Protein AF-0000000073568604 (afdb_homodimer)

Secondary structure (DSSP, 8-state):
--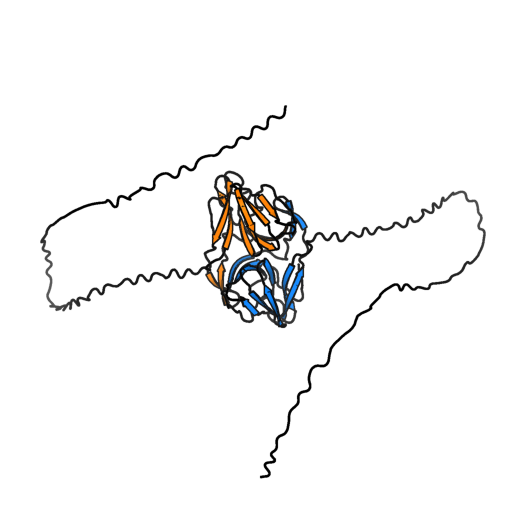---------------------------------------------------------------------------S-S--EEEEEEE-TTS-EEEEEEE----EEEEETTEEEEEE--SSS-EEEEEEEEEPTT-EEEEE-BSSSEEEEEEES-EEEEETTS-EEEE-TT-EEEE--BTT-SSSS---EEEEE-TTS-EEEEEEEE-PPP-BS--S--/-----------------------------------------------------------------------------S-S--EEEEEEE-TTS-EEEEEEE----EEEEETTEEEEEE--SSS-EEEEEEEEEPTT-EEEEE-BSSSEEEEEEES-EEEEETTS-EEEE-TT-EEEE--BTT-SSSS---EEEEE-TTS-EEEEEEEE-PPP-BS--S--

Foldseek 3Di:
DCPDDDDDDDDDDDDDDDDPDDDPDDDDDDDDDDDDDDDPDDDYDDDDDDDDDPPPPPPPVVPVPPPPPPPPPCPVQDDPADWAKEWAAAQQQFIDIDIAGDHDWDFDDDPHDTDTDDDDDAFFWDDKDKDKAAPPDKDPWDFDAAFKKKAWAQAKKKKATPVGDIDMDHHGHIYTYGQHQPENHPDRHIIIMHGDDRGMIIMIMIHTDHHGYHPCPHVD/DDDDPPCPCPDDDCPDDPDCPPCPDDDDDDDDDYYDDDDDDDDDDDDDPPCVCCCVVPPPPVPVPPPPPPPPPCPPQDDPADWAKEWAAAQQQFIDIDIAGDHDWHFDDDPHDTDTDDDDDAFFWDDKDKDKAAPPDKDPWDFDAAFKKKAWAQAKKKKATPVGDIDMDHHGHIYTYGQHQPENHPHRHIIIMHGDDRGMIIMIMIHTDHHGYHPCPRVD

Solvent-accessible surface area (backbone atoms only — not comparable to full-atom values): 26165 Å² total; per-residue (Å²): 131,86,79,83,75,91,81,86,91,80,90,85,83,83,83,88,90,79,90,80,86,88,84,84,74,89,82,80,90,73,89,77,88,81,83,84,81,88,78,87,75,79,87,84,86,78,82,74,92,88,69,95,69,81,75,80,74,72,74,61,72,74,59,71,69,68,69,63,66,63,62,70,66,76,69,64,66,43,69,92,78,42,71,34,35,33,43,43,22,35,54,75,14,46,19,43,75,45,88,33,61,50,54,78,37,40,76,37,75,55,78,78,39,75,24,37,40,30,66,81,78,71,54,51,44,63,41,54,36,44,35,38,38,47,49,62,40,67,32,66,78,39,38,46,83,51,29,29,42,39,33,30,31,38,52,24,32,36,44,32,28,71,74,66,48,71,51,75,47,42,43,22,40,39,35,41,36,29,35,14,73,83,32,80,31,76,34,70,18,37,30,31,36,32,31,43,66,89,38,46,18,32,35,42,34,43,30,31,68,32,79,48,63,51,70,61,81,68,86,67,140,88,86,84,84,82,84,83,82,82,86,85,86,83,76,84,86,76,75,78,74,75,75,82,65,82,83,84,85,89,86,92,86,85,86,83,86,81,78,82,74,86,78,90,75,79,90,76,81,78,68,76,67,74,65,70,71,68,74,63,72,75,62,75,72,69,72,70,68,66,62,69,70,75,71,66,67,43,70,92,78,42,71,34,37,34,42,45,20,35,54,75,15,48,20,43,76,42,86,32,61,50,53,78,38,40,74,37,76,53,77,80,37,75,25,38,38,32,66,82,79,70,54,51,46,64,42,53,36,44,36,38,39,46,48,63,38,67,33,67,79,38,39,45,84,53,28,30,42,39,32,31,32,38,53,24,32,36,42,32,28,70,73,67,48,72,52,75,47,42,43,23,39,38,35,39,36,30,34,13,73,82,33,81,31,76,34,70,18,36,31,30,36,30,32,43,66,89,37,46,18,33,36,41,34,44,31,31,67,32,78,48,63,51,70,60,82,68,83,68

pLDDT: mean 72.6, std 34.79, range [15.23, 99.0]

Radius of gyration: 40.33 Å; Cα contacts (8 Å, |Δi|>4): 890; chains: 2; bounding box: 164×102×98 Å

Sequence (440 aa):
MVSIHILTSTRIWHPSSLPKHIYTFSTRTASHSWGGQCRVQEPRSGEGIARVTIRRRIFCPLVPVFNATTSMADSSEDPKSFKYMQLWASQDGETHIKECKMKGFDLQKYSSELQFVKTDFGGQPQKIIFTELSAGLRQPLHPCPEVQFVITLSGSWYIETTDGSRYEFQPGEVLFQDNTKNSPADKTPQHFSGAVGDLPCQQFIIQFDRSPEVDNPEPFMVSIHILTSTRIWHPSSLPKHIYTFSTRTASHSWGGQCRVQEPRSGEGIARVTIRRRIFCPLVPVFNATTSMADSSEDPKSFKYMQLWASQDGETHIKECKMKGFDLQKYSSELQFVKTDFGGQPQKIIFTELSAGLRQPLHPCPEVQFVITLSGSWYIETTDGSRYEFQPGEVLFQDNTKNSPADKTPQHFSGAVGDLPCQQFIIQFDRSPEVDNPEPF

Structure (mmCIF, N/CA/C/O backbone):
data_AF-0000000073568604-model_v1
#
loop_
_entity.id
_entity.type
_entity.pdbx_description
1 polymer 'Cupin 2 conserved barrel domain-containing protein'
#
loop_
_atom_site.group_PDB
_atom_site.id
_atom_site.type_symbol
_atom_site.label_atom_id
_atom_site.label_alt_id
_atom_site.label_comp_id
_atom_site.label_asym_id
_atom_site.label_entity_id
_atom_site.label_seq_id
_atom_site.pdbx_PDB_ins_code
_atom_site.Cartn_x
_atom_site.Cartn_y
_atom_site.Cartn_z
_atom_site.occupancy
_atom_site.B_iso_or_equiv
_atom_site.auth_seq_id
_atom_site.auth_comp_id
_atom_site.auth_asym_id
_atom_site.auth_atom_id
_atom_site.pdbx_PDB_model_num
ATOM 1 N N . MET A 1 1 ? 21.172 -42.812 -64.875 1 25.41 1 MET A N 1
ATOM 2 C CA . MET A 1 1 ? 21.844 -41.531 -65.188 1 25.41 1 MET A CA 1
ATOM 3 C C . MET A 1 1 ? 20.828 -40.5 -65.625 1 25.41 1 MET A C 1
ATOM 5 O O . MET A 1 1 ? 21.188 -39.406 -66.062 1 25.41 1 MET A O 1
ATOM 9 N N . VAL A 1 2 ? 19.453 -40.781 -65.625 1 28.67 2 VAL A N 1
ATOM 10 C CA . VAL A 1 2 ? 18.688 -39.938 -66.562 1 28.67 2 VAL A CA 1
ATOM 11 C C . VAL A 1 2 ? 18.312 -38.625 -65.875 1 28.67 2 VAL A C 1
ATOM 13 O O . VAL A 1 2 ? 17.562 -38.625 -64.875 1 28.67 2 VAL A O 1
ATOM 16 N N . SER A 1 3 ? 19.156 -37.5 -65.938 1 26.91 3 SER A N 1
ATOM 17 C CA . SER A 1 3 ? 19.094 -36.219 -65.188 1 26.91 3 SER A CA 1
ATOM 18 C C . SER A 1 3 ? 18.031 -35.312 -65.75 1 26.91 3 SER A C 1
ATOM 20 O O . SER A 1 3 ? 18.234 -34.656 -66.75 1 26.91 3 SER A O 1
ATOM 22 N N . ILE A 1 4 ? 16.672 -35.688 -65.5 1 27.38 4 ILE A N 1
ATOM 23 C CA . ILE A 1 4 ? 15.641 -34.969 -66.25 1 27.38 4 ILE A CA 1
ATOM 24 C C . ILE A 1 4 ? 15.531 -33.531 -65.75 1 27.38 4 ILE A C 1
ATOM 26 O O . ILE A 1 4 ? 15.305 -33.344 -64.5 1 27.38 4 ILE A O 1
ATOM 30 N N . HIS A 1 5 ? 15.734 -32.594 -66.5 1 23.8 5 HIS A N 1
ATOM 31 C CA . HIS A 1 5 ? 15.992 -31.156 -66.375 1 23.8 5 HIS A CA 1
ATOM 32 C C . HIS A 1 5 ? 14.734 -30.406 -65.938 1 23.8 5 HIS A C 1
ATOM 34 O O . HIS A 1 5 ? 14.766 -29.625 -65 1 23.8 5 HIS A O 1
ATOM 40 N N . ILE A 1 6 ? 13.711 -30.031 -66.75 1 24.11 6 ILE A N 1
ATOM 41 C CA . ILE A 1 6 ? 13.688 -28.594 -67.062 1 24.11 6 ILE A CA 1
ATOM 42 C C . ILE A 1 6 ? 12.75 -27.891 -66.062 1 24.11 6 ILE A C 1
ATOM 44 O O . ILE A 1 6 ? 11.828 -28.5 -65.5 1 24.11 6 ILE A O 1
ATOM 48 N N . LEU A 1 7 ? 12.117 -26.578 -66.312 1 22.58 7 LEU A N 1
ATOM 49 C CA . LEU A 1 7 ? 12.227 -25.172 -66 1 22.58 7 LEU A CA 1
ATOM 50 C C . LEU A 1 7 ? 10.914 -24.625 -65.438 1 22.58 7 LEU A C 1
ATOM 52 O O . LEU A 1 7 ? 10.906 -23.922 -64.438 1 22.58 7 LEU A O 1
ATOM 56 N N . THR A 1 8 ? 9.609 -24.703 -66.062 1 20.73 8 THR A N 1
ATOM 57 C CA . THR A 1 8 ? 9.125 -23.391 -66.438 1 20.73 8 THR A CA 1
ATOM 58 C C . THR A 1 8 ? 8.406 -22.703 -65.312 1 20.73 8 THR A C 1
ATOM 60 O O . THR A 1 8 ? 7.992 -23.344 -64.312 1 20.73 8 THR A O 1
ATOM 63 N N . SER A 1 9 ? 7.359 -21.812 -65.562 1 21.45 9 SER A N 1
ATOM 64 C CA . SER A 1 9 ? 7.145 -20.375 -65.5 1 21.45 9 SER A CA 1
ATOM 65 C C . SER A 1 9 ? 6.203 -20.047 -64.312 1 21.45 9 SER A C 1
ATOM 67 O O . SER A 1 9 ? 5.484 -20.922 -63.844 1 21.45 9 SER A O 1
ATOM 69 N N . THR A 1 10 ? 5.574 -18.828 -64.25 1 22.69 10 THR A N 1
ATOM 70 C CA . THR A 1 10 ? 5.52 -17.547 -63.562 1 22.69 10 THR A CA 1
ATOM 71 C C . THR A 1 10 ? 4.184 -17.375 -62.844 1 22.69 10 THR A C 1
ATOM 73 O O . THR A 1 10 ? 4.148 -17.031 -61.688 1 22.69 10 THR A O 1
ATOM 76 N N . ARG A 1 11 ? 2.863 -16.953 -63.406 1 20.8 11 ARG A N 1
ATOM 77 C CA . ARG A 1 11 ? 2.377 -15.625 -63.031 1 20.8 11 ARG A CA 1
ATOM 78 C C . ARG A 1 11 ? 1.334 -15.719 -61.906 1 20.8 11 ARG A C 1
ATOM 80 O O . ARG A 1 11 ? 0.351 -16.453 -62.031 1 20.8 11 ARG A O 1
ATOM 87 N N . ILE A 1 12 ? 1.448 -15.18 -60.625 1 23.17 12 ILE A N 1
ATOM 88 C CA . ILE A 1 12 ? 0.818 -15.195 -59.281 1 23.17 12 ILE A CA 1
ATOM 89 C C . ILE A 1 12 ? -0.355 -14.219 -59.281 1 23.17 12 ILE A C 1
ATOM 91 O O . ILE A 1 12 ? -0.167 -13.008 -59.438 1 23.17 12 ILE A O 1
ATOM 95 N N . TRP A 1 13 ? -1.62 -14.656 -59.844 1 20.81 13 TRP A N 1
ATOM 96 C CA . TRP A 1 13 ? -2.764 -13.766 -60 1 20.81 13 TRP A CA 1
ATOM 97 C C . TRP A 1 13 ? -3.236 -13.258 -58.625 1 20.81 13 TRP A C 1
ATOM 99 O O . TRP A 1 13 ? -3.293 -14.016 -57.656 1 20.81 13 TRP A O 1
ATOM 109 N N . HIS A 1 14 ? -3.66 -11.977 -58.5 1 20.48 14 HIS A N 1
ATOM 110 C CA . HIS A 1 14 ? -3.822 -10.938 -57.5 1 20.48 14 HIS A CA 1
ATOM 111 C C . HIS A 1 14 ? -5.156 -11.07 -56.781 1 20.48 14 HIS A C 1
ATOM 113 O O . HIS A 1 14 ? -6.059 -11.766 -57.25 1 20.48 14 HIS A O 1
ATOM 119 N N . PRO A 1 15 ? -6.18 -9.945 -56.562 1 20.11 15 PRO A N 1
ATOM 120 C CA . PRO A 1 15 ? -6.574 -9.195 -55.344 1 20.11 15 PRO A CA 1
ATOM 121 C C . PRO A 1 15 ? -8.039 -9.414 -55 1 20.11 15 PRO A C 1
ATOM 123 O O . PRO A 1 15 ? -8.492 -8.938 -53.938 1 20.11 15 PRO A O 1
ATOM 126 N N . SER A 1 16 ? -9.023 -10.219 -55.719 1 22.28 16 SER A N 1
ATOM 127 C CA . SER A 1 16 ? -10.336 -9.578 -55.812 1 22.28 16 SER A CA 1
ATOM 128 C C . SER A 1 16 ? -10.969 -9.445 -54.438 1 22.28 16 SER A C 1
ATOM 130 O O . SER A 1 16 ? -10.695 -10.242 -53.531 1 22.28 16 SER A O 1
ATOM 132 N N . SER A 1 17 ? -12.078 -8.43 -54.219 1 20.09 17 SER A N 1
ATOM 133 C CA . SER A 1 17 ? -12.727 -7.469 -53.344 1 20.09 17 SER A CA 1
ATOM 134 C C . SER A 1 17 ? -13.781 -8.141 -52.469 1 20.09 17 SER A C 1
ATOM 136 O O . SER A 1 17 ? -14.477 -9.055 -52.938 1 20.09 17 SER A O 1
ATOM 138 N N . LEU A 1 18 ? -14.141 -7.77 -51.062 1 21.64 18 LEU A N 1
ATOM 139 C CA . LEU A 1 18 ? -14.422 -8.172 -49.688 1 21.64 18 LEU A CA 1
ATOM 140 C C . LEU A 1 18 ? -15.898 -7.973 -49.375 1 21.64 18 LEU A C 1
ATOM 142 O O . LEU A 1 18 ? -16.453 -8.672 -48.5 1 21.64 18 LEU A O 1
ATOM 146 N N . PRO A 1 19 ? -16.984 -7.219 -50.062 1 22.8 19 PRO A N 1
ATOM 147 C CA . PRO A 1 19 ? -17.641 -6.457 -49 1 22.8 19 PRO A CA 1
ATOM 148 C C . PRO A 1 19 ? -18.719 -7.262 -48.281 1 22.8 19 PRO A C 1
ATOM 150 O O . PRO A 1 19 ? -19.484 -7.977 -48.906 1 22.8 19 PRO A O 1
ATOM 153 N N . LYS A 1 20 ? -18.781 -7.52 -46.844 1 22.67 20 LYS A N 1
ATOM 154 C CA . LYS A 1 20 ? -19.438 -8.297 -45.812 1 22.67 20 LYS A CA 1
ATOM 155 C C . LYS A 1 20 ? -20.719 -7.617 -45.344 1 22.67 20 LYS A C 1
ATOM 157 O O . LYS A 1 20 ? -20.672 -6.609 -44.625 1 22.67 20 LYS A O 1
ATOM 162 N N . HIS A 1 21 ? -21.781 -7.32 -46.25 1 20.75 21 HIS A N 1
ATOM 163 C CA . HIS A 1 21 ? -22.797 -6.461 -45.688 1 20.75 21 HIS A CA 1
ATOM 164 C C . HIS A 1 21 ? -23.5 -7.141 -44.5 1 20.75 21 HIS A C 1
ATOM 166 O O . HIS A 1 21 ? -23.484 -8.367 -44.406 1 20.75 21 HIS A O 1
ATOM 172 N N . ILE A 1 22 ? -24.719 -6.461 -43.844 1 21.2 22 ILE A N 1
ATOM 173 C CA . ILE A 1 22 ? -25.141 -5.875 -42.562 1 21.2 22 ILE A CA 1
ATOM 174 C C . ILE A 1 22 ? -26.266 -6.707 -41.969 1 21.2 22 ILE A C 1
ATOM 176 O O . ILE A 1 22 ? -27.109 -7.234 -42.688 1 21.2 22 ILE A O 1
ATOM 180 N N . TYR A 1 23 ? -26.469 -6.75 -40.5 1 19.53 23 TYR A N 1
ATOM 181 C CA . TYR A 1 23 ? -26.859 -7.504 -39.312 1 19.53 23 TYR A CA 1
ATOM 182 C C . TYR A 1 23 ? -28.328 -7.234 -38.969 1 19.53 23 TYR A C 1
ATOM 184 O O . TYR A 1 23 ? -28.656 -6.164 -38.469 1 19.53 23 TYR A O 1
ATOM 192 N N . THR A 1 24 ? -29.453 -7.23 -39.938 1 22.56 24 THR A N 1
ATOM 193 C CA . THR A 1 24 ? -30.609 -6.566 -39.344 1 22.56 24 THR A CA 1
ATOM 194 C C . THR A 1 24 ? -31.312 -7.477 -38.344 1 22.56 24 THR A C 1
ATOM 196 O O . THR A 1 24 ? -31.828 -8.539 -38.719 1 22.56 24 THR A O 1
ATOM 199 N N . PHE A 1 25 ? -31.156 -7.426 -36.906 1 19.67 25 PHE A N 1
ATOM 200 C CA . PHE A 1 25 ? -31.5 -8.398 -35.875 1 19.67 25 PHE A CA 1
ATOM 201 C C . PHE A 1 25 ? -32.906 -8.156 -35.375 1 19.67 25 PHE A C 1
ATOM 203 O O . PHE A 1 25 ? -33.406 -8.906 -34.531 1 19.67 25 PHE A O 1
ATOM 210 N N . SER A 1 26 ? -33.938 -7.363 -36.031 1 18.73 26 SER A N 1
ATOM 211 C CA . SER A 1 26 ? -34.781 -6.887 -34.906 1 18.73 26 SER A CA 1
ATOM 212 C C . SER A 1 26 ? -35.562 -8.023 -34.281 1 18.73 26 SER A C 1
ATOM 214 O O . SER A 1 26 ? -35.812 -9.047 -34.906 1 18.73 26 SER A O 1
ATOM 216 N N . THR A 1 27 ? -36.219 -7.727 -32.969 1 18.61 27 THR A N 1
ATOM 217 C CA . THR A 1 27 ? -36.406 -8.25 -31.609 1 18.61 27 THR A CA 1
ATOM 218 C C . THR A 1 27 ? -37.75 -8.984 -31.5 1 18.61 27 THR A C 1
ATOM 220 O O . THR A 1 27 ? -37.781 -10.133 -31.047 1 18.61 27 THR A O 1
ATOM 223 N N . ARG A 1 28 ? -38.906 -8.188 -31.203 1 17.27 28 ARG A N 1
ATOM 224 C CA . ARG A 1 28 ? -39.469 -8.375 -29.859 1 17.27 28 ARG A CA 1
ATOM 225 C C . ARG A 1 28 ? -40.5 -9.477 -29.859 1 17.27 28 ARG A C 1
ATOM 227 O O . ARG A 1 28 ? -40.469 -10.391 -29.031 1 17.27 28 ARG A O 1
ATOM 234 N N . THR A 1 29 ? -41.844 -9.086 -29.703 1 19.67 29 THR A N 1
ATOM 235 C CA . THR A 1 29 ? -42.656 -9.273 -28.5 1 19.67 29 THR A CA 1
ATOM 236 C C . THR A 1 29 ? -43.562 -10.492 -28.641 1 19.67 29 THR A C 1
ATOM 238 O O . THR A 1 29 ? -44.375 -10.562 -29.578 1 19.67 29 THR A O 1
ATOM 241 N N . ALA A 1 30 ? -43.312 -11.484 -27.828 1 17.06 30 ALA A N 1
ATOM 242 C CA . ALA A 1 30 ? -43.688 -12.898 -27.875 1 17.06 30 ALA A CA 1
ATOM 243 C C . ALA A 1 30 ? -45.125 -13.102 -27.375 1 17.06 30 ALA A C 1
ATOM 245 O O . ALA A 1 30 ? -45.844 -13.969 -27.859 1 17.06 30 ALA A O 1
ATOM 246 N N . SER A 1 31 ? -45.656 -12.242 -26.328 1 17.86 31 SER A N 1
ATOM 247 C CA . SER A 1 31 ? -46.062 -13.227 -25.344 1 17.86 31 SER A CA 1
ATOM 248 C C . SER A 1 31 ? -47.406 -13.844 -25.719 1 17.86 31 SER A C 1
ATOM 250 O O . SER A 1 31 ? -48.25 -13.188 -26.344 1 17.86 31 SER A O 1
ATOM 252 N N . HIS A 1 32 ? -47.5 -15.023 -25.266 1 16.42 32 HIS A N 1
ATOM 253 C CA . HIS A 1 32 ? -48.156 -16.297 -25.562 1 16.42 32 HIS A CA 1
ATOM 254 C C . HIS A 1 32 ? -49.594 -16.312 -25.062 1 16.42 32 HIS A C 1
ATOM 256 O O . HIS A 1 32 ? -50.5 -16.641 -25.812 1 16.42 32 HIS A O 1
ATOM 262 N N . SER A 1 33 ? -49.781 -16.547 -23.672 1 15.76 33 SER A N 1
ATOM 263 C CA . SER A 1 33 ? -50.375 -17.859 -23.469 1 15.76 33 SER A CA 1
ATOM 264 C C . SER A 1 33 ? -51.906 -17.781 -23.375 1 15.76 33 SER A C 1
ATOM 266 O O . SER A 1 33 ? -52.469 -16.703 -23.094 1 15.76 33 SER A O 1
ATOM 268 N N . TRP A 1 34 ? -52.531 -18.844 -23.047 1 16.12 34 TRP A N 1
ATOM 269 C CA . TRP A 1 34 ? -53.5 -19.797 -23.578 1 16.12 34 TRP A CA 1
ATOM 270 C C . TRP A 1 34 ? -54.812 -19.734 -22.797 1 16.12 34 TRP A C 1
ATOM 272 O O . TRP A 1 34 ? -55.875 -19.781 -23.375 1 16.12 34 TRP A O 1
ATOM 282 N N . GLY A 1 35 ? -54.594 -19.641 -21.234 1 15.88 35 GLY A N 1
ATOM 283 C CA . GLY A 1 35 ? -55.344 -20.766 -20.719 1 15.88 35 GLY A CA 1
ATOM 284 C C . GLY A 1 35 ? -56.844 -20.5 -20.672 1 15.88 35 GLY A C 1
ATOM 285 O O . GLY A 1 35 ? -57.281 -19.344 -20.828 1 15.88 35 GLY A O 1
ATOM 286 N N . GLY A 1 36 ? -57.438 -21.25 -19.688 1 15.62 36 GLY A N 1
ATOM 287 C CA . GLY A 1 36 ? -58.469 -22.281 -19.719 1 15.62 36 GLY A CA 1
ATOM 288 C C . GLY A 1 36 ? -59.844 -21.766 -19.344 1 15.62 36 GLY A C 1
ATOM 289 O O . GLY A 1 36 ? -59.969 -20.656 -18.812 1 15.62 36 GLY A O 1
ATOM 290 N N . GLN A 1 37 ? -60.562 -22.594 -18.812 1 15.59 37 GLN A N 1
ATOM 291 C CA . GLN A 1 37 ? -61.875 -23.047 -19.219 1 15.59 37 GLN A CA 1
ATOM 292 C C . GLN A 1 37 ? -62.969 -22.438 -18.328 1 15.59 37 GLN A C 1
ATOM 294 O O . GLN A 1 37 ? -63.938 -21.875 -18.828 1 15.59 37 GLN A O 1
ATOM 299 N N . CYS A 1 38 ? -62.938 -22.875 -16.891 1 16.88 38 CYS A N 1
ATOM 300 C CA . CYS A 1 38 ? -64.062 -23.781 -16.641 1 16.88 38 CYS A CA 1
ATOM 301 C C . CYS A 1 38 ? -65.312 -23 -16.234 1 16.88 38 CYS A C 1
ATOM 303 O O . CYS A 1 38 ? -65.25 -21.859 -15.797 1 16.88 38 CYS A O 1
ATOM 305 N N . ARG A 1 39 ? -66.188 -23.703 -15.398 1 15.23 39 ARG A N 1
ATOM 306 C CA . ARG A 1 39 ? -67.562 -24.188 -15.445 1 15.23 39 ARG A CA 1
ATOM 307 C C . ARG A 1 39 ? -68.438 -23.422 -14.469 1 15.23 39 ARG A C 1
ATOM 309 O O . ARG A 1 39 ? -68.062 -23.203 -13.312 1 15.23 39 ARG A O 1
ATOM 316 N N . VAL A 1 40 ? -69.562 -22.859 -14.82 1 17.56 40 VAL A N 1
ATOM 317 C CA . VAL A 1 40 ? -70.438 -21.781 -14.406 1 17.56 40 VAL A CA 1
ATOM 318 C C . VAL A 1 40 ? -71.312 -22.25 -13.234 1 17.56 40 VAL A C 1
ATOM 320 O O . VAL A 1 40 ? -72 -21.438 -12.609 1 17.56 40 VAL A O 1
ATOM 323 N N . GLN A 1 41 ? -70.875 -23.688 -12.578 1 15.4 41 GLN A N 1
ATOM 324 C CA . GLN A 1 41 ? -72.25 -24.172 -12.484 1 15.4 41 GLN A CA 1
ATOM 325 C C . GLN A 1 41 ? -73 -23.5 -11.328 1 15.4 41 GLN A C 1
ATOM 327 O O . GLN A 1 41 ? -72.375 -23.016 -10.391 1 15.4 41 GLN A O 1
ATOM 332 N N . GLU A 1 42 ? -73.938 -24.234 -10.844 1 16.83 42 GLU A N 1
ATOM 333 C CA . GLU A 1 42 ? -75.312 -23.922 -10.547 1 16.83 42 GLU A CA 1
ATOM 334 C C . GLU A 1 42 ? -75.5 -23.625 -9.055 1 16.83 42 GLU A C 1
ATOM 336 O O . GLU A 1 42 ? -76.062 -22.594 -8.688 1 16.83 42 GLU A O 1
ATOM 341 N N . PRO A 1 43 ? -75.562 -24.703 -7.988 1 18.3 43 PRO A N 1
ATOM 342 C CA . PRO A 1 43 ? -77 -24.781 -7.691 1 18.3 43 PRO A CA 1
ATOM 343 C C . PRO A 1 43 ? -77.375 -24.062 -6.387 1 18.3 43 PRO A C 1
ATOM 345 O O . PRO A 1 43 ? -76.5 -23.688 -5.621 1 18.3 43 PRO A O 1
ATOM 348 N N . ARG A 1 44 ? -77.688 -25 -5.191 1 15.99 44 ARG A N 1
ATOM 349 C CA . ARG A 1 44 ? -79 -25.156 -4.621 1 15.99 44 ARG A CA 1
ATOM 350 C C . ARG A 1 44 ? -79.125 -24.469 -3.262 1 15.99 44 ARG A C 1
ATOM 352 O O . ARG A 1 44 ? -78.062 -24.141 -2.646 1 15.99 44 ARG A O 1
ATOM 359 N N . SER A 1 45 ? -79.562 -25.016 -2.109 1 16.62 45 SER A N 1
ATOM 360 C CA . SER A 1 45 ? -80.75 -24.719 -1.354 1 16.62 45 SER A CA 1
ATOM 361 C C . SER A 1 45 ? -80.438 -24.219 0.047 1 16.62 45 SER A C 1
ATOM 363 O O . SER A 1 45 ? -79.312 -24.266 0.471 1 16.62 45 SER A O 1
ATOM 365 N N . GLY A 1 46 ? -81.062 -24.672 1.474 1 17.67 46 GLY A N 1
ATOM 366 C CA . GLY A 1 46 ? -82.062 -24.047 2.303 1 17.67 46 GLY A CA 1
ATOM 367 C C . GLY A 1 46 ? -81.562 -23.719 3.703 1 17.67 46 GLY A C 1
ATOM 368 O O . GLY A 1 46 ? -82.25 -23 4.445 1 17.67 46 GLY A O 1
ATOM 369 N N . GLU A 1 47 ? -80.5 -23.953 4.855 1 21.17 47 GLU A N 1
ATOM 370 C CA . GLU A 1 47 ? -81.188 -24.625 5.965 1 21.17 47 GLU A CA 1
ATOM 371 C C . GLU A 1 47 ? -81.938 -23.609 6.832 1 21.17 47 GLU A C 1
ATOM 373 O O . GLU A 1 47 ? -81.562 -22.453 6.91 1 21.17 47 GLU A O 1
ATOM 378 N N . GLY A 1 48 ? -82.938 -23.75 7.566 1 16.23 48 GLY A N 1
ATOM 379 C CA . GLY A 1 48 ? -83.25 -22.562 8.344 1 16.23 48 GLY A CA 1
ATOM 380 C C . GLY A 1 48 ? -82.188 -22.312 9.438 1 16.23 48 GLY A C 1
ATOM 381 O O . GLY A 1 48 ? -81.625 -21.219 9.516 1 16.23 48 GLY A O 1
ATOM 382 N N . ILE A 1 49 ? -81.875 -22.641 10.906 1 26.38 49 ILE A N 1
ATOM 383 C CA . ILE A 1 49 ? -83.125 -22.266 11.555 1 26.38 49 ILE A CA 1
ATOM 384 C C . ILE A 1 49 ? -83.312 -20.766 11.406 1 26.38 49 ILE A C 1
ATOM 386 O O . ILE A 1 49 ? -84.375 -20.328 10.906 1 26.38 49 ILE A O 1
ATOM 390 N N . ALA A 1 50 ? -83.625 -19.906 12.516 1 27.03 50 ALA A N 1
ATOM 391 C CA . ALA A 1 50 ? -83.438 -19.078 13.695 1 27.03 50 ALA A CA 1
ATOM 392 C C . ALA A 1 50 ? -82 -18.734 13.898 1 27.03 50 ALA A C 1
ATOM 394 O O . ALA A 1 50 ? -81.125 -19.625 14.094 1 27.03 50 ALA A O 1
ATOM 395 N N . ARG A 1 51 ? -81.438 -17.359 13.398 1 22.31 51 ARG A N 1
ATOM 396 C CA . ARG A 1 51 ? -80.375 -16.547 12.875 1 22.31 51 ARG A CA 1
ATOM 397 C C . ARG A 1 51 ? -79.5 -16.016 14.016 1 22.31 51 ARG A C 1
ATOM 399 O O . ARG A 1 51 ? -78.5 -15.312 13.766 1 22.31 51 ARG A O 1
ATOM 406 N N . VAL A 1 52 ? -79.625 -15.539 15.234 1 24.7 52 VAL A N 1
ATOM 407 C CA . VAL A 1 52 ? -79.812 -14.094 15.266 1 24.7 52 VAL A CA 1
ATOM 408 C C . VAL A 1 52 ? -78.5 -13.383 14.945 1 24.7 52 VAL A C 1
ATOM 410 O O . VAL A 1 52 ? -78.438 -12.164 14.789 1 24.7 52 VAL A O 1
ATOM 413 N N . THR A 1 53 ? -77.312 -13.953 14.695 1 26.58 53 THR A N 1
ATOM 414 C CA . THR A 1 53 ? -76 -13.594 15.102 1 26.58 53 THR A CA 1
ATOM 415 C C . THR A 1 53 ? -75.312 -12.766 14.023 1 26.58 53 THR A C 1
ATOM 417 O O . THR A 1 53 ? -75.062 -13.25 12.914 1 26.58 53 THR A O 1
ATOM 420 N N . ILE A 1 54 ? -75.375 -11.484 13.688 1 25.72 54 ILE A N 1
ATOM 421 C CA . ILE A 1 54 ? -75.125 -10.82 12.406 1 25.72 54 ILE A CA 1
ATOM 422 C C . ILE A 1 54 ? -73.625 -10.898 12.078 1 25.72 54 ILE A C 1
ATOM 424 O O . ILE A 1 54 ? -72.812 -10.328 12.797 1 25.72 54 ILE A O 1
ATOM 428 N N . ARG A 1 55 ? -73.188 -12.008 11.539 1 24.17 55 ARG A N 1
ATOM 429 C CA . ARG A 1 55 ? -71.75 -12.109 11.297 1 24.17 55 ARG A CA 1
ATOM 430 C C . ARG A 1 55 ? -71.312 -11.141 10.203 1 24.17 55 ARG A C 1
ATOM 432 O O . ARG A 1 55 ? -71.688 -11.305 9.039 1 24.17 55 ARG A O 1
ATOM 439 N N . ARG A 1 56 ? -71.188 -9.789 10.258 1 22.94 56 ARG A N 1
ATOM 440 C CA . ARG A 1 56 ? -70.688 -8.906 9.1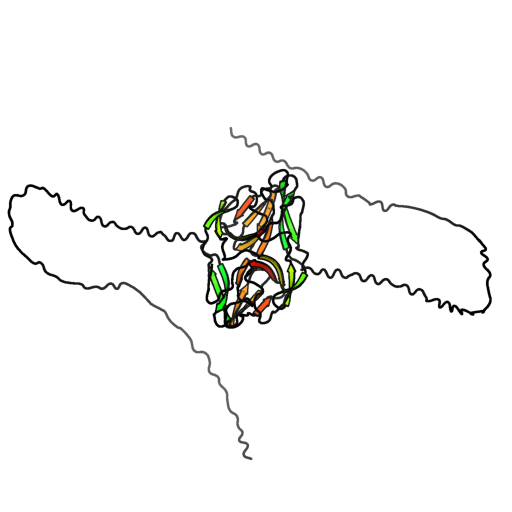8 1 22.94 56 ARG A CA 1
ATOM 441 C C . ARG A 1 56 ? -69.438 -9.406 8.57 1 22.94 56 ARG A C 1
ATOM 443 O O . ARG A 1 56 ? -68.438 -9.625 9.281 1 22.94 56 ARG A O 1
ATOM 450 N N . ARG A 1 57 ? -69.5 -10.305 7.414 1 25.44 57 ARG A N 1
ATOM 451 C CA . ARG A 1 57 ? -68.312 -10.648 6.602 1 25.44 57 ARG A CA 1
ATOM 452 C C . ARG A 1 57 ? -67.625 -9.391 6.074 1 25.44 57 ARG A C 1
ATOM 454 O O . ARG A 1 57 ? -68.125 -8.719 5.184 1 25.44 57 ARG A O 1
ATOM 461 N N . ILE A 1 58 ? -67.125 -8.617 6.738 1 30.14 58 ILE A N 1
ATOM 462 C CA . ILE A 1 58 ? -66.438 -7.543 6.047 1 30.14 58 ILE A CA 1
ATOM 463 C C . ILE A 1 58 ? -65.375 -8.133 5.125 1 30.14 58 ILE A C 1
ATOM 465 O O . ILE A 1 58 ? -64.562 -8.93 5.559 1 30.14 58 ILE A O 1
ATOM 469 N N . PHE A 1 59 ? -65.812 -8.484 3.812 1 29.94 59 PHE A N 1
ATOM 470 C CA . PHE A 1 59 ? -64.75 -8.766 2.807 1 29.94 59 PHE A CA 1
ATOM 471 C C . PHE A 1 59 ? -63.688 -7.707 2.846 1 29.94 59 PHE A C 1
ATOM 473 O O . PHE A 1 59 ? -63.938 -6.535 2.553 1 29.94 59 PHE A O 1
ATOM 480 N N . CYS A 1 60 ? -62.969 -7.812 3.73 1 32.22 60 CYS A N 1
ATOM 481 C CA . CYS A 1 60 ? -61.875 -6.879 3.576 1 32.22 60 CYS A CA 1
ATOM 482 C C . CYS A 1 60 ? -61.125 -7.113 2.26 1 32.22 60 CYS A C 1
ATOM 484 O O . CYS A 1 60 ? -60.781 -8.242 1.94 1 32.22 60 CYS A O 1
ATOM 486 N N . PRO A 1 61 ? -61.625 -6.34 1.138 1 37.62 61 PRO A N 1
ATOM 487 C CA . PRO A 1 61 ? -60.781 -6.57 -0.034 1 37.62 61 PRO A CA 1
ATOM 488 C C . PRO A 1 61 ? -59.312 -6.836 0.336 1 37.62 61 PRO A C 1
ATOM 490 O O . PRO A 1 61 ? -58.812 -6.297 1.329 1 37.62 61 PRO A O 1
ATOM 493 N N . LEU A 1 62 ? -59 -8.195 0.244 1 36.22 62 LEU A N 1
ATOM 494 C CA . LEU A 1 62 ? -57.562 -8.43 0.3 1 36.22 62 LEU A CA 1
ATOM 495 C C . LEU A 1 62 ? -56.781 -7.324 -0.423 1 36.22 62 LEU A C 1
ATOM 497 O O . LEU A 1 62 ? -56.938 -7.152 -1.635 1 36.22 62 LEU A O 1
ATOM 501 N N . VAL A 1 63 ? -56.875 -6.152 0.176 1 39.75 63 VAL A N 1
ATOM 502 C CA . VAL A 1 63 ? -55.875 -5.289 -0.485 1 39.75 63 VAL A CA 1
ATOM 503 C C . VAL A 1 63 ? -54.625 -6.078 -0.772 1 39.75 63 VAL A C 1
ATOM 505 O O . VAL A 1 63 ? -54.094 -6.762 0.108 1 39.75 63 VAL A O 1
ATOM 508 N N . PRO A 1 64 ? -54.594 -6.535 -2.133 1 39.31 64 PRO A N 1
ATOM 509 C CA . PRO A 1 64 ? -53.25 -7.094 -2.316 1 39.31 64 PRO A CA 1
ATOM 510 C C . PRO A 1 64 ? -52.188 -6.32 -1.553 1 39.31 64 PRO A C 1
ATOM 512 O O . PRO A 1 64 ? -52.125 -5.09 -1.63 1 39.31 64 PRO A O 1
AT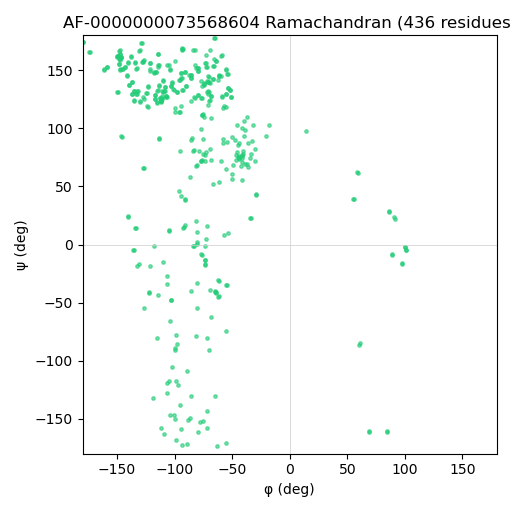OM 515 N N . VAL A 1 65 ? -52.062 -6.793 -0.254 1 40.25 65 VAL A N 1
ATOM 516 C CA . VAL A 1 65 ? -50.781 -6.246 0.221 1 40.25 65 VAL A CA 1
ATOM 517 C C . VAL A 1 65 ? -49.75 -6.324 -0.889 1 40.25 65 VAL A C 1
ATOM 519 O O . VAL A 1 65 ? -49.406 -7.414 -1.366 1 40.25 65 VAL A O 1
ATOM 522 N N . PHE A 1 66 ? -49.938 -5.328 -1.809 1 39.47 66 PHE A N 1
ATOM 523 C CA . PHE A 1 66 ? -48.688 -5.211 -2.547 1 39.47 66 PHE A CA 1
ATOM 524 C C . PHE A 1 66 ? -47.469 -5.32 -1.608 1 39.47 66 PHE A C 1
ATOM 526 O O . PHE A 1 66 ? -47.281 -4.48 -0.727 1 39.47 66 PHE A O 1
ATOM 533 N N . ASN A 1 67 ? -47.25 -6.621 -1.255 1 37.22 67 ASN A N 1
ATOM 534 C CA . ASN A 1 67 ? -45.875 -6.68 -0.803 1 37.22 67 ASN A CA 1
ATOM 535 C C . ASN A 1 67 ? -44.969 -5.852 -1.699 1 37.22 67 ASN A C 1
ATOM 537 O O . ASN A 1 67 ? -44.688 -6.227 -2.846 1 37.22 67 ASN A O 1
ATOM 541 N N . ALA A 1 68 ? -45.156 -4.547 -1.561 1 35.16 68 ALA A N 1
ATOM 542 C CA . ALA A 1 68 ? -43.969 -3.914 -2.113 1 35.16 68 ALA A CA 1
ATOM 543 C C . ALA A 1 68 ? -42.719 -4.625 -1.646 1 35.16 68 ALA A C 1
ATOM 545 O O . ALA A 1 68 ? -42.344 -4.555 -0.469 1 35.16 68 ALA A O 1
ATOM 546 N N . THR A 1 69 ? -42.531 -5.766 -2.225 1 35.38 69 THR A N 1
ATOM 547 C CA . THR A 1 69 ? -41.094 -6.023 -2.092 1 35.38 69 THR A CA 1
ATOM 548 C C . THR A 1 69 ? -40.281 -4.73 -2.24 1 35.38 69 THR A C 1
ATOM 550 O O . THR A 1 69 ? -40.281 -4.113 -3.307 1 35.38 69 THR A O 1
ATOM 553 N N . THR A 1 70 ? -40.469 -3.908 -1.181 1 37.31 70 THR A N 1
ATOM 554 C CA . THR A 1 70 ? -39.344 -2.994 -1.279 1 37.31 70 THR A CA 1
ATOM 555 C C . THR A 1 70 ? -38.094 -3.713 -1.824 1 37.31 70 THR A C 1
ATOM 557 O O . THR A 1 70 ? -37.594 -4.648 -1.202 1 37.31 70 THR A O 1
ATOM 560 N N . SER A 1 71 ? -38.156 -3.951 -3.064 1 34.59 71 SER A N 1
ATOM 561 C CA . SER A 1 71 ? -36.781 -4.176 -3.504 1 34.59 71 SER A CA 1
ATOM 562 C C . SER A 1 71 ? -35.812 -3.371 -2.664 1 34.59 71 SER A C 1
ATOM 564 O O . SER A 1 71 ? -35.906 -2.146 -2.576 1 34.59 71 SER A O 1
ATOM 566 N N . MET A 1 72 ? -35.5 -3.914 -1.53 1 33.28 72 MET A N 1
ATOM 567 C CA . MET A 1 72 ? -34.25 -3.283 -1.146 1 33.28 72 MET A CA 1
ATOM 568 C C . MET A 1 72 ? -33.438 -2.891 -2.377 1 33.28 72 MET A C 1
ATOM 570 O O . MET A 1 72 ? -33.062 -3.748 -3.184 1 33.28 72 MET A O 1
ATOM 574 N N . ALA A 1 73 ? -33.812 -1.909 -3.104 1 34.78 73 ALA A N 1
ATOM 575 C CA . ALA A 1 73 ? -32.812 -1.36 -4.02 1 34.78 73 ALA A CA 1
ATOM 576 C C . ALA A 1 73 ? -31.422 -1.771 -3.609 1 34.78 73 ALA A C 1
ATOM 578 O O . ALA A 1 73 ? -31.094 -1.787 -2.422 1 34.78 73 ALA A O 1
ATOM 579 N N . ASP A 1 74 ? -30.859 -2.689 -4.246 1 37.72 74 ASP A N 1
ATOM 580 C CA . ASP A 1 74 ? -29.406 -2.893 -4.215 1 37.72 74 ASP A CA 1
ATOM 581 C C . ASP A 1 74 ? -28.672 -1.562 -4.094 1 37.72 74 ASP A C 1
ATOM 583 O O . ASP A 1 74 ? -28.312 -0.947 -5.102 1 37.72 74 ASP A O 1
ATOM 587 N N . SER A 1 75 ? -29.188 -0.519 -3.637 1 44.62 75 SER A N 1
ATOM 588 C CA . SER A 1 75 ? -28.328 0.627 -3.354 1 44.62 75 SER A CA 1
ATOM 589 C C . SER A 1 75 ? -26.922 0.183 -2.986 1 44.62 75 SER A C 1
ATOM 591 O O . SER A 1 75 ? -26.641 -0.113 -1.823 1 44.62 75 SER A O 1
ATOM 593 N N . SER A 1 76 ? -26.406 -0.767 -3.697 1 53.12 76 SER A N 1
ATOM 594 C CA . SER A 1 76 ? -25.156 -1.432 -3.346 1 53.12 76 SER A CA 1
ATOM 595 C C . SER A 1 76 ? -24.109 -0.431 -2.846 1 53.12 76 SER A C 1
ATOM 597 O O . SER A 1 76 ? -23.859 0.588 -3.492 1 53.12 76 SER A O 1
ATOM 599 N N . GLU A 1 77 ? -23.922 -0.316 -1.503 1 74.38 77 GLU A N 1
ATOM 600 C CA . GLU A 1 77 ? -23.094 0.433 -0.551 1 74.38 77 GLU A CA 1
ATOM 601 C C . GLU A 1 77 ? -21.609 0.29 -0.866 1 74.38 77 GLU A C 1
ATOM 603 O O . GLU A 1 77 ? -20.766 0.77 -0.112 1 74.38 77 GLU A O 1
ATOM 608 N N . ASP A 1 78 ? -21.281 -0.305 -2.062 1 84.31 78 ASP A N 1
ATOM 609 C CA . ASP A 1 78 ? -19.875 -0.427 -2.436 1 84.31 78 ASP A CA 1
ATOM 610 C C . ASP A 1 78 ? -19.5 0.581 -3.521 1 84.31 78 ASP A C 1
ATOM 612 O O . ASP A 1 78 ? -20.375 1.028 -4.281 1 84.31 78 ASP A O 1
ATOM 616 N N . PRO A 1 79 ? -18.203 0.926 -3.549 1 91.44 79 PRO A N 1
ATOM 617 C CA . PRO A 1 79 ? -17.75 1.707 -4.699 1 91.44 79 PRO A CA 1
ATOM 618 C C . PRO A 1 79 ? -18.062 1.027 -6.031 1 91.44 79 PRO A C 1
ATOM 620 O O . PRO A 1 79 ? -18.078 -0.204 -6.109 1 91.44 79 PRO A O 1
ATOM 623 N N . LYS A 1 80 ? -18.25 1.805 -7.008 1 85.25 80 LYS A N 1
ATOM 624 C CA . LYS A 1 80 ? -18.609 1.278 -8.32 1 85.25 80 LYS A CA 1
ATOM 625 C C . LYS A 1 80 ? -17.484 0.422 -8.898 1 85.25 80 LYS A C 1
ATOM 627 O O . LYS A 1 80 ? -17.734 -0.58 -9.57 1 85.25 80 LYS A O 1
ATOM 632 N N . SER A 1 81 ? -16.328 0.898 -8.711 1 90.69 81 SER A N 1
ATOM 633 C CA . SER A 1 81 ? -15.219 0.164 -9.312 1 90.69 81 SER A CA 1
ATOM 634 C C . SER A 1 81 ? -13.977 0.23 -8.43 1 90.69 81 SER A C 1
ATOM 636 O O . SER A 1 81 ? -13.211 1.197 -8.5 1 90.69 81 SER A O 1
ATOM 638 N N . PHE A 1 82 ? -13.789 -0.759 -7.551 1 97.5 82 PHE A N 1
ATOM 639 C CA . PHE A 1 82 ? -12.555 -0.906 -6.789 1 97.5 82 PHE A CA 1
ATOM 640 C C . PHE A 1 82 ? -11.812 -2.17 -7.203 1 97.5 82 PHE A C 1
ATOM 642 O O . PHE A 1 82 ? -11.969 -3.223 -6.582 1 97.5 82 PHE A O 1
ATOM 649 N N . LYS A 1 83 ? -10.945 -1.933 -8.164 1 98.25 83 LYS A N 1
ATOM 650 C CA . LYS A 1 83 ? -10.32 -3.057 -8.852 1 98.25 83 LYS A CA 1
ATOM 651 C C . LYS A 1 83 ? -9.086 -3.541 -8.102 1 98.25 83 LYS A C 1
ATOM 653 O O . LYS A 1 83 ? -8.336 -2.736 -7.547 1 98.25 83 LYS A O 1
ATOM 658 N N . TYR A 1 84 ? -8.891 -4.84 -8.117 1 98.88 84 TYR A N 1
ATOM 659 C CA . TYR A 1 84 ? -7.617 -5.465 -7.781 1 98.88 84 TYR A CA 1
ATOM 660 C C . TYR A 1 84 ? -7.414 -6.75 -8.57 1 98.88 84 TYR A C 1
ATOM 662 O O . TYR A 1 84 ? -8.383 -7.359 -9.039 1 98.88 84 TYR A O 1
ATOM 670 N N . MET A 1 85 ? -6.148 -7.156 -8.766 1 98.94 85 MET A N 1
ATOM 671 C CA . MET A 1 85 ? -5.82 -8.438 -9.383 1 98.94 85 MET A CA 1
ATOM 672 C C . MET A 1 85 ? -5.582 -9.508 -8.32 1 98.94 85 MET A C 1
ATOM 674 O O . MET A 1 85 ? -5.113 -9.203 -7.223 1 98.94 85 MET A O 1
ATOM 678 N N . GLN A 1 86 ? -5.938 -10.703 -8.711 1 98.94 86 GLN A N 1
ATOM 679 C CA . GLN A 1 86 ? -5.656 -11.836 -7.84 1 98.94 86 GLN A CA 1
ATOM 680 C C . GLN A 1 86 ? -4.844 -12.906 -8.562 1 98.94 86 GLN A C 1
ATOM 682 O O . GLN A 1 86 ? -5.148 -13.258 -9.703 1 98.94 86 GLN A O 1
ATOM 687 N N . LEU A 1 87 ? -3.818 -13.336 -7.973 1 98.94 87 LEU A N 1
ATOM 688 C CA . LEU A 1 87 ? -3.203 -14.625 -8.281 1 98.94 87 LEU A CA 1
ATOM 689 C C . LEU A 1 87 ? -3.695 -15.703 -7.324 1 98.94 87 LEU A C 1
ATOM 691 O O . LEU A 1 87 ? -3.455 -15.633 -6.117 1 98.94 87 LEU A O 1
ATOM 695 N N . TRP A 1 88 ? -4.43 -16.688 -7.863 1 98.88 88 TRP A N 1
ATOM 696 C CA . TRP A 1 88 ? -5.004 -17.734 -7.023 1 98.88 88 TRP A CA 1
ATOM 697 C C . TRP A 1 88 ? -4.641 -19.109 -7.555 1 98.88 88 TRP A C 1
ATOM 699 O O . TRP A 1 88 ? -4.23 -19.25 -8.711 1 98.88 88 TRP A O 1
ATOM 709 N N . ALA A 1 89 ? -4.691 -20.047 -6.664 1 98.94 89 ALA A N 1
ATOM 710 C CA . ALA A 1 89 ? -4.359 -21.422 -7.031 1 98.94 89 ALA A CA 1
ATOM 711 C C . ALA A 1 89 ? -5.602 -22.312 -7.031 1 98.94 89 ALA A C 1
ATOM 713 O O . ALA A 1 89 ? -6.461 -22.188 -6.156 1 98.94 89 ALA A O 1
ATOM 714 N N . SER A 1 90 ? -5.637 -23.219 -8.016 1 98.88 90 SER A N 1
ATOM 715 C CA . SER A 1 90 ? -6.582 -24.328 -7.945 1 98.88 90 SER A CA 1
ATOM 716 C C . SER A 1 90 ? -6.027 -25.469 -7.098 1 98.88 90 SER A C 1
ATOM 718 O O . SER A 1 90 ? -4.848 -25.453 -6.734 1 98.88 90 SER A O 1
ATOM 720 N N . GLN A 1 91 ? -6.891 -26.375 -6.762 1 98.88 91 GLN A N 1
ATOM 721 C CA . GLN A 1 91 ? -6.535 -27.484 -5.883 1 98.88 91 GLN A CA 1
ATOM 722 C C . GLN A 1 91 ? -5.328 -28.25 -6.418 1 98.88 91 GLN A C 1
ATOM 724 O O . GLN A 1 91 ? -4.496 -28.734 -5.645 1 98.88 91 GLN A O 1
ATOM 729 N N . ASP A 1 92 ? -5.168 -28.391 -7.66 1 98.75 92 ASP A N 1
ATOM 730 C CA . ASP A 1 92 ? -4.086 -29.156 -8.273 1 98.75 92 ASP A CA 1
ATOM 731 C C . ASP A 1 92 ? -2.768 -28.391 -8.219 1 98.75 92 ASP A C 1
ATOM 733 O O . ASP A 1 92 ? -1.729 -28.891 -8.648 1 98.75 92 ASP A O 1
ATOM 737 N N . GLY A 1 93 ? -2.828 -27.141 -7.824 1 98.81 93 GLY A N 1
ATOM 738 C CA . GLY A 1 93 ? -1.617 -26.344 -7.68 1 98.81 93 GLY A CA 1
ATOM 739 C C . GLY A 1 93 ? -1.365 -25.422 -8.852 1 98.81 93 GLY A C 1
ATOM 740 O O . GLY A 1 93 ? -0.401 -24.656 -8.852 1 98.81 93 GLY A O 1
ATOM 741 N N . GLU A 1 94 ? -2.266 -25.531 -9.836 1 98.88 94 GLU A N 1
ATOM 742 C CA . GLU A 1 94 ? -2.162 -24.594 -10.945 1 98.88 94 GLU A CA 1
ATOM 743 C C . GLU A 1 94 ? -2.553 -23.172 -10.523 1 98.88 94 GLU A C 1
ATOM 745 O O . GLU A 1 94 ? -3.502 -23 -9.758 1 98.88 94 GLU A O 1
ATOM 750 N N . THR A 1 95 ? -1.779 -22.172 -11.039 1 98.94 95 THR A N 1
ATOM 751 C CA . THR A 1 95 ? -2.049 -20.781 -10.664 1 98.94 95 THR A CA 1
ATOM 752 C C . THR A 1 95 ? -2.75 -20.047 -11.805 1 98.94 95 THR A C 1
ATOM 754 O O . THR A 1 95 ? -2.555 -20.375 -12.977 1 98.94 95 THR A O 1
ATOM 757 N N . HIS A 1 96 ? -3.557 -19.062 -11.391 1 98.94 96 HIS A N 1
ATOM 758 C CA . HIS A 1 96 ? -4.438 -18.297 -12.273 1 98.94 96 HIS A CA 1
ATOM 759 C C . HIS A 1 96 ? -4.457 -16.828 -11.891 1 98.94 96 HIS A C 1
ATOM 761 O O . HIS A 1 96 ? -4.129 -16.469 -10.758 1 98.94 96 HIS A O 1
ATOM 767 N N . ILE A 1 97 ? -4.824 -15.984 -12.906 1 98.94 97 ILE A N 1
ATOM 768 C CA . ILE A 1 97 ? -4.996 -14.562 -12.656 1 98.94 97 ILE A CA 1
ATOM 769 C C . ILE A 1 97 ? -6.465 -14.18 -12.836 1 98.94 97 ILE A C 1
ATOM 771 O O . ILE A 1 97 ? -7.117 -14.633 -13.781 1 98.94 97 ILE A O 1
ATOM 775 N N . LYS A 1 98 ? -6.934 -13.383 -11.938 1 98.88 98 LYS A N 1
ATOM 776 C CA . LYS A 1 98 ? -8.289 -12.859 -12.078 1 98.88 98 LYS A CA 1
ATOM 777 C C . LYS A 1 98 ? -8.336 -11.367 -11.766 1 98.88 98 LYS A C 1
ATOM 779 O O . LYS A 1 98 ? -7.754 -10.914 -10.781 1 98.88 98 LYS A O 1
ATOM 784 N N . GLU A 1 99 ? -8.992 -10.57 -12.656 1 98.69 99 GLU A N 1
ATOM 785 C CA . GLU A 1 99 ? -9.391 -9.211 -12.305 1 98.69 99 GLU A CA 1
ATOM 786 C C . GLU A 1 99 ? -10.625 -9.211 -11.406 1 98.69 99 GLU A C 1
ATOM 788 O O . GLU A 1 99 ? -11.656 -9.789 -11.766 1 98.69 99 GLU A O 1
ATOM 793 N N . CYS A 1 100 ? -10.516 -8.555 -10.281 1 98.69 100 CYS A N 1
ATOM 794 C CA . CYS A 1 100 ? -11.562 -8.609 -9.258 1 98.69 100 CYS A CA 1
ATOM 795 C C . CYS A 1 100 ? -12.094 -7.215 -8.953 1 98.69 100 CYS A C 1
ATOM 797 O O . CYS A 1 100 ? -11.414 -6.219 -9.188 1 98.69 100 CYS A O 1
ATOM 799 N N . LYS A 1 101 ? -13.305 -7.219 -8.461 1 97.75 101 LYS A N 1
ATOM 800 C CA . LYS A 1 101 ? -13.922 -6.035 -7.871 1 97.75 101 LYS A CA 1
ATOM 801 C C . LYS A 1 101 ? -14.109 -6.207 -6.367 1 97.75 101 LYS A C 1
ATOM 803 O O . LYS A 1 101 ? -14.812 -7.117 -5.926 1 97.75 101 LYS A O 1
ATOM 808 N N . MET A 1 102 ? -13.523 -5.266 -5.613 1 98.38 102 MET A N 1
ATOM 809 C CA . MET A 1 102 ? -13.586 -5.383 -4.16 1 98.38 102 MET A CA 1
ATOM 810 C C . MET A 1 102 ? -14.984 -5.031 -3.646 1 98.38 102 MET A C 1
ATOM 812 O O . MET A 1 102 ? -15.594 -4.066 -4.109 1 98.38 102 MET A O 1
ATOM 816 N N . LYS A 1 103 ? -15.422 -5.816 -2.697 1 96.94 103 LYS A N 1
ATOM 817 C CA . LYS A 1 103 ? -16.734 -5.641 -2.08 1 96.94 103 LYS A CA 1
ATOM 818 C C . LYS A 1 103 ? -16.625 -5.613 -0.558 1 96.94 103 LYS A C 1
ATOM 820 O O . LYS A 1 103 ? -15.531 -5.801 -0.005 1 96.94 103 LYS A O 1
ATOM 825 N N . GLY A 1 104 ? -17.734 -5.324 0.062 1 96.69 104 GLY A N 1
ATOM 826 C CA . GLY A 1 104 ? -17.766 -5.398 1.514 1 96.69 104 GLY A CA 1
ATOM 827 C C . GLY A 1 104 ? -17.297 -4.129 2.191 1 96.69 104 GLY A C 1
ATOM 828 O O . GLY A 1 104 ? -16.688 -4.184 3.27 1 96.69 104 GLY A O 1
ATOM 829 N N . PHE A 1 105 ? -17.484 -3.012 1.534 1 97.38 105 PHE A N 1
ATOM 830 C CA . PHE A 1 105 ? -17.172 -1.727 2.148 1 97.38 105 PHE A CA 1
ATOM 831 C C . PHE A 1 105 ? -18.297 -1.274 3.064 1 97.38 105 PHE A C 1
ATOM 833 O O . PHE A 1 105 ? -19.469 -1.594 2.826 1 97.38 105 PHE A O 1
ATOM 840 N N . ASP A 1 106 ? -17.891 -0.494 4.062 1 95.88 106 ASP A N 1
ATOM 841 C CA . ASP A 1 106 ? -18.828 0.273 4.879 1 95.88 106 ASP A CA 1
ATOM 842 C C . ASP A 1 106 ? -18.688 1.77 4.609 1 95.88 106 ASP A C 1
ATOM 844 O O . ASP A 1 106 ? -17.578 2.285 4.477 1 95.88 106 ASP A O 1
ATOM 848 N N . LEU A 1 107 ? -19.828 2.355 4.414 1 93.94 107 LEU A N 1
ATOM 849 C CA . LEU A 1 107 ? -19.812 3.814 4.414 1 93.94 107 LEU A CA 1
ATOM 850 C C . LEU A 1 107 ? -19.703 4.355 5.836 1 93.94 107 LEU A C 1
ATOM 852 O O . LEU A 1 107 ? -20.609 4.172 6.645 1 93.94 107 LEU A O 1
ATOM 856 N N . GLN A 1 108 ? -18.547 4.98 6.184 1 93.75 108 GLN A N 1
ATOM 857 C CA . GLN A 1 108 ? -18.328 5.441 7.551 1 93.75 108 GLN A CA 1
ATOM 858 C C . GLN A 1 108 ? -17.422 6.672 7.578 1 93.75 108 GLN A C 1
ATOM 860 O O . GLN A 1 108 ? -16.75 6.977 6.594 1 93.75 108 GLN A O 1
ATOM 865 N N . LYS A 1 109 ? -17.578 7.289 8.742 1 91.88 109 LYS A N 1
ATOM 866 C CA . LYS A 1 109 ? -16.641 8.398 8.953 1 91.88 109 LYS A CA 1
ATOM 867 C C . LYS A 1 109 ? -15.219 7.891 9.141 1 91.88 109 LYS A C 1
ATOM 869 O O . LYS A 1 109 ? -14.969 6.98 9.93 1 91.88 109 LYS A O 1
ATOM 874 N N . TYR A 1 110 ? -14.367 8.406 8.305 1 90.44 110 TYR A N 1
ATOM 875 C CA . TYR A 1 110 ? -12.93 8.18 8.414 1 90.44 110 TYR A CA 1
ATOM 876 C C . TYR A 1 110 ? -12.164 9.5 8.43 1 90.44 110 TYR A C 1
ATOM 878 O O . TYR A 1 110 ? -12.281 10.305 7.504 1 90.44 110 TYR A O 1
ATOM 886 N N . SER A 1 111 ? -11.406 9.68 9.375 1 87.12 111 SER A N 1
ATOM 887 C CA . SER A 1 111 ? -10.844 10.977 9.719 1 87.12 111 SER A CA 1
ATOM 888 C C . SER A 1 111 ? -11.945 11.984 10.055 1 87.12 111 SER A C 1
ATOM 890 O O . SER A 1 111 ? -12.461 11.992 11.18 1 87.12 111 SER A O 1
ATOM 892 N N . SER A 1 112 ? -12.547 12.656 9.023 1 86.62 112 SER A N 1
ATOM 893 C CA . SER A 1 112 ? -13.539 13.656 9.391 1 86.62 112 SER A CA 1
ATOM 894 C C . SER A 1 112 ? -14.812 13.508 8.57 1 86.62 112 SER A C 1
ATOM 896 O O . SER A 1 112 ? -15.875 14 8.961 1 86.62 112 SER A O 1
ATOM 898 N N . GLU A 1 113 ? -14.727 12.836 7.488 1 92.5 113 GLU A N 1
ATOM 899 C CA . GLU A 1 113 ? -15.867 12.797 6.574 1 92.5 113 GLU A CA 1
ATOM 900 C C . GLU A 1 113 ? -16.219 11.367 6.18 1 92.5 113 GLU A C 1
ATOM 902 O O . GLU A 1 113 ? -15.398 10.453 6.348 1 92.5 113 GLU A O 1
ATOM 907 N N . LEU A 1 114 ? -17.375 11.203 5.574 1 93.81 114 LEU A N 1
ATOM 908 C CA . LEU A 1 114 ? -17.859 9.898 5.141 1 93.81 114 LEU A CA 1
ATOM 909 C C . LEU A 1 114 ? -17.062 9.391 3.941 1 93.81 114 LEU A C 1
ATOM 911 O O . LEU A 1 114 ? -16.844 10.141 2.984 1 93.81 114 LEU A O 1
ATOM 915 N N . GLN A 1 115 ? -16.641 8.102 4.098 1 96.25 115 GLN A N 1
ATOM 916 C CA . GLN A 1 115 ? -15.922 7.395 3.041 1 96.25 115 GLN A CA 1
ATOM 917 C C . GLN A 1 115 ? -16.297 5.914 3.021 1 96.25 115 GLN A C 1
ATOM 919 O O . GLN A 1 115 ? -16.781 5.375 4.02 1 96.25 115 GLN A O 1
ATOM 924 N N . PHE A 1 116 ? -16.219 5.328 1.805 1 97.44 116 PHE A N 1
ATOM 925 C CA . PHE A 1 116 ? -16.219 3.871 1.771 1 97.44 116 PHE A CA 1
ATOM 926 C C . PHE A 1 116 ? -14.938 3.309 2.371 1 97.44 116 PHE A C 1
ATOM 928 O O . PHE A 1 116 ? -13.836 3.699 1.974 1 97.44 116 PHE A O 1
ATOM 935 N N . VAL A 1 117 ? -15.086 2.357 3.365 1 98.06 117 VAL A N 1
ATOM 936 C CA . VAL A 1 117 ? -13.922 1.845 4.078 1 98.06 117 VAL A CA 1
ATOM 937 C C . VAL A 1 117 ? -14.039 0.331 4.242 1 98.06 117 VAL A C 1
ATOM 939 O O . VAL A 1 117 ? -15.094 -0.176 4.641 1 98.06 117 VAL A O 1
ATOM 942 N N . LYS A 1 118 ? -13.047 -0.346 3.885 1 98.31 118 LYS A N 1
ATOM 943 C CA . LYS A 1 118 ? -12.945 -1.779 4.145 1 98.31 118 LYS A CA 1
ATOM 944 C C . LYS A 1 118 ? -11.68 -2.104 4.934 1 98.31 118 LYS A C 1
ATOM 946 O O . LYS A 1 118 ? -10.594 -1.616 4.609 1 98.31 118 LYS A O 1
ATOM 951 N N . THR A 1 119 ? -11.82 -3.043 6.027 1 98.44 119 THR A N 1
ATOM 952 C CA . THR A 1 119 ? -10.68 -3.268 6.898 1 98.44 119 THR A CA 1
ATOM 953 C C . THR A 1 119 ? -10.492 -4.758 7.176 1 98.44 119 THR A C 1
ATOM 955 O O . THR A 1 119 ? -9.523 -5.156 7.832 1 98.44 119 THR A O 1
ATOM 958 N N . ASP A 1 120 ? -11.383 -5.617 6.715 1 98.12 120 ASP A N 1
ATOM 959 C CA . ASP A 1 120 ? -11.281 -7.043 7.02 1 98.12 120 ASP A CA 1
ATOM 960 C C . ASP A 1 120 ? -10.938 -7.852 5.77 1 98.12 120 ASP A C 1
ATOM 962 O O . ASP A 1 120 ? -11.688 -7.828 4.789 1 98.12 120 ASP A O 1
ATOM 966 N N . PHE A 1 121 ? -9.844 -8.586 5.895 1 98.56 121 PHE A N 1
ATOM 967 C CA . PHE A 1 121 ? -9.375 -9.383 4.762 1 98.56 121 PHE A CA 1
ATOM 968 C C . PHE A 1 121 ? -9.016 -10.797 5.207 1 98.56 121 PHE A C 1
ATOM 970 O O . PHE A 1 121 ? -8.258 -11.492 4.531 1 98.56 121 PHE A O 1
ATOM 977 N N . GLY A 1 122 ? -9.445 -11.133 6.391 1 98 122 GLY A N 1
ATOM 978 C CA . GLY A 1 122 ? -9.328 -12.5 6.871 1 98 122 GLY A CA 1
ATOM 979 C C . GLY A 1 122 ? -8.031 -12.766 7.613 1 98 122 GLY A C 1
ATOM 980 O O . GLY A 1 122 ? -7.566 -13.906 7.676 1 98 122 GLY A O 1
ATOM 981 N N . GLY A 1 123 ? -7.379 -11.719 8.18 1 98.31 123 GLY A N 1
ATOM 982 C CA . GLY A 1 123 ? -6.133 -11.859 8.914 1 98.31 123 GLY A CA 1
ATOM 983 C C . GLY A 1 123 ? -5.602 -10.547 9.453 1 98.31 123 GLY A C 1
ATOM 984 O O . GLY A 1 123 ? -6.105 -9.477 9.102 1 98.31 123 GLY A O 1
ATOM 985 N N . GLN A 1 124 ? -4.504 -10.648 10.258 1 98.56 124 GLN A N 1
ATOM 986 C CA . GLN A 1 124 ? -3.84 -9.477 10.82 1 98.56 124 GLN A CA 1
ATOM 987 C C . GLN A 1 124 ? -2.562 -9.148 10.055 1 98.56 124 GLN A C 1
ATOM 989 O O . GLN A 1 124 ? -1.821 -10.047 9.656 1 98.56 124 GLN A O 1
ATOM 994 N N . PRO A 1 125 ? -2.359 -7.816 9.852 1 98.81 125 PRO A N 1
ATOM 995 C CA . PRO A 1 125 ? -1.101 -7.461 9.188 1 98.81 125 PRO A CA 1
ATOM 996 C C . PRO A 1 125 ? 0.128 -7.883 9.992 1 98.81 125 PRO A C 1
ATOM 998 O O . PRO A 1 125 ? 0.116 -7.812 11.227 1 98.81 125 PRO A O 1
ATOM 1001 N N . GLN A 1 126 ? 1.19 -8.281 9.281 1 98.75 126 GLN A N 1
ATOM 1002 C CA . GLN A 1 126 ? 2.365 -8.836 9.945 1 98.75 126 GLN A CA 1
ATOM 1003 C C . GLN A 1 126 ? 3.619 -8.031 9.609 1 98.75 126 GLN A C 1
ATOM 1005 O O . GLN A 1 126 ? 4.457 -7.789 10.477 1 98.75 126 GLN A O 1
ATOM 1010 N N . LYS A 1 127 ? 3.723 -7.66 8.367 1 98.69 127 LYS A N 1
ATOM 1011 C CA . LYS A 1 127 ? 4.992 -7.066 7.945 1 98.69 127 LYS A CA 1
ATOM 1012 C C . LYS A 1 127 ? 4.777 -6.047 6.828 1 98.69 127 LYS A C 1
ATOM 1014 O O . LYS A 1 127 ? 4.082 -6.324 5.852 1 98.69 127 LYS A O 1
ATOM 1019 N N . ILE A 1 128 ? 5.379 -4.863 6.992 1 98.88 128 ILE A N 1
ATOM 1020 C CA . ILE A 1 128 ? 5.445 -3.838 5.957 1 98.88 128 ILE A CA 1
ATOM 1021 C C . ILE A 1 128 ? 6.75 -3.977 5.172 1 98.88 128 ILE A C 1
ATOM 1023 O O . ILE A 1 128 ? 7.824 -4.094 5.766 1 98.88 128 ILE A O 1
ATOM 1027 N N . ILE A 1 129 ? 6.656 -3.941 3.801 1 98.81 129 ILE A N 1
ATOM 1028 C CA . ILE A 1 129 ? 7.844 -4.074 2.965 1 98.81 129 ILE A CA 1
ATOM 1029 C C . ILE A 1 129 ? 7.809 -3.037 1.847 1 98.81 129 ILE A C 1
ATOM 1031 O O . ILE A 1 129 ? 6.816 -2.936 1.118 1 98.81 129 ILE A O 1
ATOM 1035 N N . PHE A 1 130 ? 8.828 -2.217 1.736 1 98.88 130 PHE A N 1
ATOM 1036 C CA . PHE A 1 130 ? 9.148 -1.481 0.519 1 98.88 130 PHE A CA 1
ATOM 1037 C C . PHE A 1 130 ? 10.297 -2.15 -0.227 1 98.88 130 PHE A C 1
ATOM 1039 O O . PHE A 1 130 ? 11.312 -2.514 0.377 1 98.88 130 PHE A O 1
ATOM 1046 N N . THR A 1 131 ? 10.117 -2.309 -1.581 1 98.56 131 THR A N 1
ATOM 1047 C CA . THR A 1 131 ? 11.148 -3.01 -2.334 1 98.56 131 THR A CA 1
ATOM 1048 C C . THR A 1 131 ? 11.336 -2.385 -3.715 1 98.56 131 THR A C 1
ATOM 1050 O O . THR A 1 131 ? 10.406 -1.783 -4.258 1 98.56 131 THR A O 1
ATOM 1053 N N . GLU A 1 132 ? 12.531 -2.533 -4.215 1 98.56 132 GLU A N 1
ATOM 1054 C CA . GLU A 1 132 ? 12.836 -2.156 -5.594 1 98.56 132 GLU A CA 1
ATOM 1055 C C . GLU A 1 132 ? 13.406 -3.336 -6.375 1 98.56 132 GLU A C 1
ATOM 1057 O O . GLU A 1 132 ? 14.438 -3.898 -5.992 1 98.56 132 GLU A O 1
ATOM 1062 N N . LEU A 1 133 ? 12.672 -3.691 -7.402 1 97.94 133 LEU A N 1
ATOM 1063 C CA . LEU A 1 133 ? 13.164 -4.633 -8.398 1 97.94 133 LEU A CA 1
ATOM 1064 C C . LEU A 1 133 ? 14.047 -3.928 -9.43 1 97.94 133 LEU A C 1
ATOM 1066 O O . LEU A 1 133 ? 13.617 -2.945 -10.039 1 97.94 133 LEU A O 1
ATOM 1070 N N . SER A 1 134 ? 15.203 -4.434 -9.594 1 96.38 134 SER A N 1
ATOM 1071 C CA . SER A 1 134 ? 16.078 -3.838 -10.602 1 96.38 134 SER A CA 1
ATOM 1072 C C . SER A 1 134 ? 15.508 -4.023 -12 1 96.38 134 SER A C 1
ATOM 1074 O O . SER A 1 134 ? 14.805 -5 -12.266 1 96.38 134 SER A O 1
ATOM 1076 N N . ALA A 1 135 ? 15.914 -3.057 -12.859 1 96.31 135 ALA A N 1
ATOM 1077 C CA . ALA A 1 135 ? 15.57 -3.23 -14.273 1 96.31 135 ALA A CA 1
ATOM 1078 C C . ALA A 1 135 ? 16.078 -4.57 -14.797 1 96.31 135 ALA A C 1
ATOM 1080 O O . ALA A 1 135 ? 17.219 -4.961 -14.531 1 96.31 135 ALA A O 1
ATOM 1081 N N . GLY A 1 136 ? 15.148 -5.297 -15.445 1 95 136 GLY A N 1
ATOM 1082 C CA . GLY A 1 136 ? 15.539 -6.547 -16.078 1 95 136 GLY A CA 1
ATOM 1083 C C . GLY A 1 136 ? 15.438 -7.742 -15.148 1 95 136 GLY A C 1
ATOM 1084 O O . GLY A 1 136 ? 15.641 -8.883 -15.57 1 95 136 GLY A O 1
ATOM 1085 N N . LEU A 1 137 ? 15.18 -7.535 -13.883 1 96.62 137 LEU A N 1
ATOM 1086 C CA . LEU A 1 137 ? 15.031 -8.641 -12.938 1 96.62 137 LEU A CA 1
ATOM 1087 C C . LEU A 1 137 ? 13.992 -9.641 -13.43 1 96.62 137 LEU A C 1
ATOM 1089 O O . LEU A 1 137 ? 12.922 -9.242 -13.914 1 96.62 137 LEU A O 1
ATOM 1093 N N . ARG A 1 138 ? 14.32 -10.867 -13.344 1 97.06 138 ARG A N 1
ATOM 1094 C CA . ARG A 1 138 ? 13.43 -11.984 -13.633 1 97.06 138 ARG A CA 1
ATOM 1095 C C . ARG A 1 138 ? 13.508 -13.047 -12.539 1 97.06 138 ARG A C 1
ATOM 1097 O O . ARG A 1 138 ? 14.594 -13.469 -12.148 1 97.06 138 ARG A O 1
ATOM 1104 N N . GLN A 1 139 ? 12.398 -13.375 -12.117 1 97.25 139 GLN A N 1
ATOM 1105 C CA . GLN A 1 139 ? 12.328 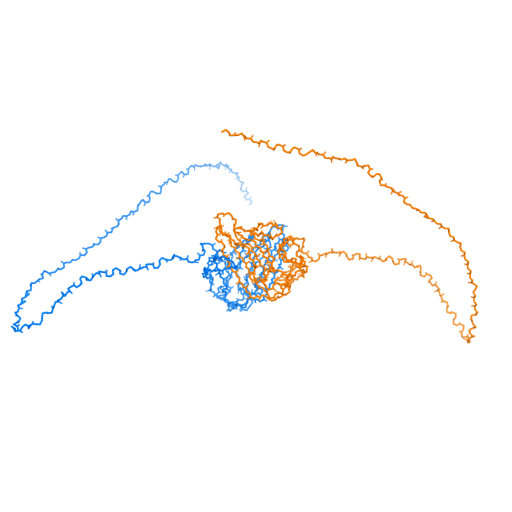-14.438 -11.117 1 97.25 139 GLN A CA 1
ATOM 1106 C C . GLN A 1 139 ? 11.773 -15.727 -11.727 1 97.25 139 GLN A C 1
ATOM 1108 O O . GLN A 1 139 ? 10.719 -15.719 -12.359 1 97.25 139 GLN A O 1
ATOM 1113 N N . PRO A 1 140 ? 12.477 -16.812 -11.555 1 96.94 140 PRO A N 1
ATOM 1114 C CA . PRO A 1 140 ? 11.93 -18.094 -12 1 96.94 140 PRO A CA 1
ATOM 1115 C C . PRO A 1 140 ? 10.68 -18.516 -11.227 1 96.94 140 PRO A C 1
ATOM 1117 O O . PRO A 1 140 ? 10.227 -17.781 -10.344 1 96.94 140 PRO A O 1
ATOM 1120 N N . LEU A 1 141 ? 10.156 -19.641 -11.656 1 97.88 141 LEU A N 1
ATOM 1121 C CA . LEU A 1 141 ? 8.992 -20.172 -10.961 1 97.88 141 LEU A CA 1
ATOM 1122 C C . LEU A 1 141 ? 9.242 -20.25 -9.461 1 97.88 141 LEU A C 1
ATOM 1124 O O . LEU A 1 141 ? 10.227 -20.844 -9.016 1 97.88 141 LEU A O 1
ATOM 1128 N N . HIS A 1 142 ? 8.344 -19.656 -8.68 1 98.19 142 HIS A N 1
ATOM 1129 C CA . HIS A 1 142 ? 8.477 -19.609 -7.227 1 98.19 142 HIS A CA 1
ATOM 1130 C C . HIS A 1 142 ? 7.129 -19.359 -6.559 1 98.19 142 HIS A C 1
ATOM 1132 O O . HIS A 1 142 ? 6.211 -18.828 -7.188 1 98.19 142 HIS A O 1
ATOM 1138 N N . PRO A 1 143 ? 6.941 -19.828 -5.305 1 98.44 143 PRO A N 1
ATOM 1139 C CA . PRO A 1 143 ? 5.824 -19.328 -4.492 1 98.44 143 PRO A CA 1
ATOM 1140 C C . PRO A 1 143 ? 6.039 -17.906 -3.986 1 98.44 143 PRO A C 1
ATOM 1142 O O . PRO A 1 143 ? 7.176 -17.438 -3.949 1 98.44 143 PRO A O 1
ATOM 1145 N N . CYS A 1 144 ? 4.926 -17.188 -3.682 1 97.88 144 CYS A N 1
ATOM 1146 C CA . CYS A 1 144 ? 5.137 -15.938 -2.961 1 97.88 144 CYS A CA 1
ATOM 1147 C C . CYS A 1 144 ? 5.539 -16.203 -1.515 1 97.88 144 CYS A C 1
ATOM 1149 O O . CYS A 1 144 ? 5.215 -17.25 -0.96 1 97.88 144 CYS A O 1
ATOM 1151 N N . PRO A 1 145 ? 6.281 -15.25 -0.939 1 97.56 145 PRO A N 1
ATOM 1152 C CA . PRO A 1 145 ? 6.832 -15.508 0.392 1 97.56 145 PRO A CA 1
ATOM 1153 C C . PRO A 1 145 ? 5.75 -15.727 1.447 1 97.56 145 PRO A C 1
ATOM 1155 O O . PRO A 1 145 ? 5.898 -16.594 2.316 1 97.56 145 PRO A O 1
ATOM 1158 N N . GLU A 1 146 ? 4.73 -14.914 1.467 1 98.44 146 GLU A N 1
ATOM 1159 C CA . GLU A 1 146 ? 3.6 -14.922 2.391 1 98.44 146 GLU A CA 1
ATOM 1160 C C . GLU A 1 146 ? 2.322 -14.453 1.705 1 98.44 146 GLU A C 1
ATOM 1162 O O . GLU A 1 146 ? 2.369 -13.906 0.599 1 98.44 146 GLU A O 1
ATOM 1167 N N . VAL A 1 147 ? 1.156 -14.75 2.375 1 98.88 147 VAL A N 1
ATOM 1168 C CA . VAL A 1 147 ? -0.073 -14.094 1.933 1 98.88 147 VAL A CA 1
ATOM 1169 C C . VAL A 1 147 ? 0.083 -12.578 2.023 1 98.88 147 VAL A C 1
ATOM 1171 O O . VAL A 1 147 ? 0.457 -12.047 3.072 1 98.88 147 VAL A O 1
ATOM 1174 N N . GLN A 1 148 ? -0.228 -11.898 0.84 1 98.94 148 GLN A N 1
ATOM 1175 C CA . GLN A 1 148 ? 0.175 -10.5 0.835 1 98.94 148 GLN A CA 1
ATOM 1176 C C . GLN A 1 148 ? -0.566 -9.719 -0.246 1 98.94 148 GLN A C 1
ATOM 1178 O O . GLN A 1 148 ? -1.012 -10.289 -1.241 1 98.94 148 GLN A O 1
ATOM 1183 N N . PHE A 1 149 ? -0.769 -8.414 -0.007 1 98.94 149 PHE A N 1
ATOM 1184 C CA . PHE A 1 149 ? -1.042 -7.438 -1.055 1 98.94 149 PHE A CA 1
ATOM 1185 C C . PHE A 1 149 ? 0.253 -6.824 -1.573 1 98.94 149 PHE A C 1
ATOM 1187 O O . PHE A 1 149 ? 1.159 -6.523 -0.793 1 98.94 149 PHE A O 1
ATOM 1194 N N . VAL A 1 150 ? 0.355 -6.699 -2.887 1 98.94 150 VAL A N 1
ATOM 1195 C CA . VAL A 1 150 ? 1.443 -5.996 -3.557 1 98.94 150 VAL A CA 1
ATOM 1196 C C . VAL A 1 150 ? 0.889 -4.797 -4.324 1 98.94 150 VAL A C 1
ATOM 1198 O O . VAL A 1 150 ? -0.02 -4.945 -5.145 1 98.94 150 VAL A O 1
ATOM 1201 N N . ILE A 1 151 ? 1.419 -3.65 -4.051 1 99 151 ILE A N 1
ATOM 1202 C CA . ILE A 1 151 ? 1.002 -2.436 -4.742 1 99 151 ILE A CA 1
ATOM 1203 C C . ILE A 1 151 ? 2.18 -1.854 -5.52 1 99 151 ILE A C 1
ATOM 1205 O O . ILE A 1 151 ? 3.264 -1.661 -4.965 1 99 151 ILE A O 1
ATOM 1209 N N . THR A 1 152 ? 1.96 -1.587 -6.781 1 98.94 152 THR A N 1
ATOM 1210 C CA . THR A 1 152 ? 2.994 -0.99 -7.617 1 98.94 152 THR A CA 1
ATOM 1211 C C . THR A 1 152 ? 3.078 0.516 -7.383 1 98.94 152 THR A C 1
ATOM 1213 O O . THR A 1 152 ? 2.07 1.221 -7.477 1 98.94 152 THR A O 1
ATOM 1216 N N . LEU A 1 153 ? 4.309 0.956 -7.125 1 98.94 153 LEU A N 1
ATOM 1217 C CA . LEU A 1 153 ? 4.484 2.369 -6.812 1 98.94 153 LEU A CA 1
ATOM 1218 C C . LEU A 1 153 ? 5.055 3.125 -8.008 1 98.94 153 LEU A C 1
ATOM 1220 O O . LEU A 1 153 ? 4.617 4.238 -8.305 1 98.94 153 LEU A O 1
ATOM 1224 N N . SER A 1 154 ? 6.047 2.625 -8.602 1 98.62 154 SER A N 1
ATOM 1225 C CA . SER A 1 154 ? 6.68 3.182 -9.789 1 98.62 154 SER A CA 1
ATOM 1226 C C . SER A 1 154 ? 7.242 2.078 -10.68 1 98.62 154 SER A C 1
ATOM 1228 O O . SER A 1 154 ? 7.48 0.96 -10.219 1 98.62 154 SER A O 1
ATOM 1230 N N . GLY A 1 155 ? 7.43 2.434 -11.961 1 98.38 155 GLY A N 1
ATOM 1231 C CA . GLY A 1 155 ? 7.824 1.397 -12.906 1 98.38 155 GLY A CA 1
ATOM 1232 C C . GLY A 1 155 ? 6.723 0.39 -13.18 1 98.38 155 GLY A C 1
ATOM 1233 O O . GLY A 1 155 ? 5.539 0.715 -13.078 1 98.38 155 GLY A O 1
ATOM 1234 N N . SER A 1 156 ? 7.188 -0.741 -13.695 1 98.81 156 SER A N 1
ATOM 1235 C CA . SER A 1 156 ? 6.242 -1.789 -14.062 1 98.81 156 SER A CA 1
ATOM 1236 C C . SER A 1 156 ? 6.848 -3.174 -13.867 1 98.81 156 SER A C 1
ATOM 1238 O O . SER A 1 156 ? 8.07 -3.336 -13.914 1 98.81 156 SER A O 1
ATOM 1240 N N . TRP A 1 157 ? 5.98 -4.148 -13.586 1 98.81 157 TRP A N 1
ATOM 1241 C CA . TRP A 1 157 ? 6.363 -5.547 -13.414 1 98.81 157 TRP A CA 1
ATOM 1242 C C . TRP A 1 157 ? 5.242 -6.477 -13.859 1 98.81 157 TRP A C 1
ATOM 1244 O O . TRP A 1 157 ? 4.137 -6.027 -14.164 1 98.81 157 TRP A O 1
ATOM 1254 N N . TYR A 1 158 ? 5.582 -7.758 -14 1 98.88 158 TYR A N 1
ATOM 1255 C CA . TYR A 1 158 ? 4.574 -8.711 -14.453 1 98.88 158 TYR A CA 1
ATOM 1256 C C . TYR A 1 158 ? 4.598 -9.969 -13.602 1 98.88 158 TYR A C 1
ATOM 1258 O O . TYR A 1 158 ? 5.598 -10.258 -12.93 1 98.88 158 TYR A O 1
ATOM 1266 N N . ILE A 1 159 ? 3.455 -10.625 -13.617 1 98.88 159 ILE A N 1
ATOM 1267 C CA . ILE A 1 159 ? 3.383 -12.023 -13.195 1 98.88 159 ILE A CA 1
ATOM 1268 C C . ILE A 1 159 ? 2.936 -12.891 -14.367 1 98.88 159 ILE A C 1
ATOM 1270 O O . ILE A 1 159 ? 2.209 -12.43 -15.25 1 98.88 159 ILE A O 1
ATOM 1274 N N . GLU A 1 160 ? 3.436 -14.062 -14.352 1 98.81 160 GLU A N 1
ATOM 1275 C CA . GLU A 1 160 ? 2.994 -15.109 -15.273 1 98.81 160 GLU A CA 1
ATOM 1276 C C . GLU A 1 160 ? 2.664 -16.391 -14.523 1 98.81 160 GLU A C 1
ATOM 1278 O O . GLU A 1 160 ? 3.518 -16.953 -13.836 1 98.81 160 GLU A O 1
ATOM 1283 N N . THR A 1 161 ? 1.418 -16.844 -14.711 1 98.88 161 THR A N 1
ATOM 1284 C CA . THR A 1 161 ? 0.938 -18.016 -13.969 1 98.88 161 THR A CA 1
ATOM 1285 C C . THR A 1 161 ? 1.148 -19.297 -14.773 1 98.88 161 THR A C 1
ATOM 1287 O O . THR A 1 161 ? 1.46 -19.234 -15.969 1 98.88 161 THR A O 1
ATOM 1290 N N . THR A 1 162 ? 0.987 -20.453 -14.102 1 98.75 162 THR A N 1
ATOM 1291 C CA . THR A 1 162 ? 1.336 -21.734 -14.703 1 98.75 162 THR A CA 1
ATOM 1292 C C . THR A 1 162 ? 0.313 -22.125 -15.766 1 98.75 162 THR A C 1
ATOM 1294 O O . THR A 1 162 ? 0.58 -23 -16.609 1 98.75 162 THR A O 1
ATOM 1297 N N . ASP A 1 163 ? -0.86 -21.5 -15.742 1 98.62 163 ASP A N 1
ATOM 1298 C CA . ASP A 1 163 ? -1.826 -21.781 -16.797 1 98.62 163 ASP A CA 1
ATOM 1299 C C . ASP A 1 163 ? -1.541 -20.938 -18.047 1 98.62 163 ASP A C 1
ATOM 1301 O O . ASP A 1 163 ? -2.324 -20.938 -19 1 98.62 163 ASP A O 1
ATOM 1305 N N . GLY A 1 164 ? -0.542 -20.141 -17.938 1 98.5 164 GLY A N 1
ATOM 1306 C CA . GLY A 1 164 ? -0.1 -19.375 -19.094 1 98.5 164 GLY A CA 1
ATOM 1307 C C . GLY A 1 164 ? -0.576 -17.938 -19.078 1 98.5 164 GLY A C 1
ATOM 1308 O O . GLY A 1 164 ? -0.191 -17.156 -19.953 1 98.5 164 GLY A O 1
ATOM 1309 N N . SER A 1 165 ? -1.372 -17.5 -18.172 1 98.75 165 SER A N 1
ATOM 1310 C CA . SER A 1 165 ? -1.842 -16.125 -18.062 1 98.75 165 SER A CA 1
ATOM 1311 C C . SER A 1 165 ? -0.719 -15.188 -17.641 1 98.75 165 SER A C 1
ATOM 1313 O O . SER A 1 165 ? 0.15 -15.57 -16.859 1 98.75 165 SER A O 1
ATOM 1315 N N . ARG A 1 166 ? -0.783 -13.961 -18.203 1 98.81 166 ARG A N 1
ATOM 1316 C CA . ARG A 1 166 ? 0.2 -12.938 -17.859 1 98.81 166 ARG A CA 1
ATOM 1317 C C . ARG A 1 166 ? -0.469 -11.586 -17.656 1 98.81 166 ARG A C 1
ATOM 1319 O O . ARG A 1 166 ? -1.393 -11.227 -18.391 1 98.81 166 ARG A O 1
ATOM 1326 N N . TYR A 1 167 ? -0.007 -10.852 -16.656 1 98.94 167 TYR A N 1
ATOM 1327 C CA . TYR A 1 167 ? -0.507 -9.508 -16.406 1 98.94 167 TYR A CA 1
ATOM 1328 C C . TYR A 1 167 ? 0.629 -8.562 -16.016 1 98.94 167 TYR A C 1
ATOM 1330 O O . TYR A 1 167 ? 1.523 -8.938 -15.258 1 98.94 167 TYR A O 1
ATOM 1338 N N . GLU A 1 168 ? 0.612 -7.34 -16.562 1 98.94 168 GLU A N 1
ATOM 1339 C CA . GLU A 1 168 ? 1.585 -6.297 -16.25 1 98.94 168 GLU A CA 1
ATOM 1340 C C . GLU A 1 168 ? 0.959 -5.199 -15.398 1 98.94 168 GLU A C 1
ATOM 1342 O O . GLU A 1 168 ? -0.064 -4.621 -15.766 1 98.94 168 GLU A O 1
ATOM 1347 N N . PHE A 1 169 ? 1.608 -4.926 -14.312 1 98.94 169 PHE A N 1
ATOM 1348 C CA . PHE A 1 169 ? 1.097 -3.979 -13.328 1 98.94 169 PHE A CA 1
ATOM 1349 C C . PHE A 1 169 ? 1.696 -2.596 -13.539 1 98.94 169 PHE A C 1
ATOM 1351 O O . PHE A 1 169 ? 2.887 -2.467 -13.828 1 98.94 169 PHE A O 1
ATOM 1358 N N . GLN A 1 170 ? 0.81 -1.614 -13.336 1 98.81 170 GLN A N 1
ATOM 1359 C CA . GLN A 1 170 ? 1.173 -0.202 -13.391 1 98.81 170 GLN A CA 1
ATOM 1360 C C . GLN A 1 170 ? 1.022 0.455 -12.016 1 98.81 170 GLN A C 1
ATOM 1362 O O . GLN A 1 170 ? 0.371 -0.095 -11.133 1 98.81 170 GLN A O 1
ATOM 1367 N N . PRO A 1 171 ? 1.662 1.656 -11.891 1 98.88 171 PRO A N 1
ATOM 1368 C CA . PRO A 1 171 ? 1.531 2.338 -10.602 1 98.88 171 PRO A CA 1
ATOM 1369 C C . PRO A 1 171 ? 0.079 2.48 -10.156 1 98.88 171 PRO A C 1
ATOM 1371 O O . PRO A 1 171 ? -0.784 2.85 -10.953 1 98.88 171 PRO A O 1
ATOM 1374 N N . GLY A 1 172 ? -0.184 2.156 -8.93 1 98.88 172 GLY A N 1
ATOM 1375 C CA . GLY A 1 172 ? -1.521 2.219 -8.359 1 98.88 172 GLY A CA 1
ATOM 1376 C C . GLY A 1 172 ? -2.232 0.879 -8.359 1 98.88 172 GLY A C 1
ATOM 1377 O O . GLY A 1 172 ? -3.195 0.682 -7.609 1 98.88 172 GLY A O 1
ATOM 1378 N N . GLU A 1 173 ? -1.762 -0.05 -9.109 1 98.94 173 GLU A N 1
ATOM 1379 C CA . GLU A 1 173 ? -2.473 -1.32 -9.234 1 98.94 173 GLU A CA 1
ATOM 1380 C C . GLU A 1 173 ? -2.082 -2.281 -8.117 1 98.94 173 GLU A C 1
ATOM 1382 O O . GLU A 1 173 ? -0.923 -2.312 -7.691 1 98.94 173 GLU A O 1
ATOM 1387 N N . VAL A 1 174 ? -3.104 -3.127 -7.652 1 98.94 174 VAL A N 1
ATOM 1388 C CA . VAL A 1 174 ? -3.012 -3.977 -6.469 1 98.94 174 VAL A CA 1
ATOM 1389 C C . VAL A 1 174 ? -3.072 -5.445 -6.883 1 98.94 174 VAL A C 1
ATOM 1391 O O . VAL A 1 174 ? -3.951 -5.844 -7.648 1 98.94 174 VAL A O 1
ATOM 1394 N N . LEU A 1 175 ? -2.145 -6.23 -6.336 1 99 175 LEU A N 1
ATOM 1395 C CA . LEU A 1 175 ? -2.191 -7.684 -6.422 1 99 175 LEU A CA 1
ATOM 1396 C C . LEU A 1 175 ? -2.434 -8.305 -5.051 1 99 175 LEU A C 1
ATOM 1398 O O . LEU A 1 175 ? -1.75 -7.961 -4.082 1 99 175 LEU A O 1
ATOM 1402 N N . PHE A 1 176 ? -3.455 -9.125 -5.008 1 98.94 176 PHE A N 1
ATOM 1403 C CA . PHE A 1 176 ? -3.553 -10.078 -3.908 1 98.94 176 PHE A CA 1
ATOM 1404 C C . PHE A 1 176 ? -3.029 -11.445 -4.332 1 98.94 176 PHE A C 1
ATOM 1406 O O . PHE A 1 176 ? -3.395 -11.953 -5.391 1 98.94 176 PHE A O 1
ATOM 1413 N N . GLN A 1 177 ? -2.191 -11.984 -3.514 1 98.88 177 GLN A N 1
ATOM 1414 C CA . GLN A 1 177 ? -1.734 -13.344 -3.812 1 98.88 177 GLN A CA 1
ATOM 1415 C C . GLN A 1 177 ? -1.601 -14.172 -2.539 1 98.88 177 GLN A C 1
ATOM 1417 O O . GLN A 1 177 ? -1.23 -13.648 -1.487 1 98.88 177 GLN A O 1
ATOM 1422 N N . ASP A 1 178 ? -1.888 -15.484 -2.615 1 98.81 178 ASP A N 1
ATOM 1423 C CA . ASP A 1 178 ? -1.75 -16.406 -1.488 1 98.81 178 ASP A CA 1
ATOM 1424 C C . ASP A 1 178 ? -1.197 -17.75 -1.942 1 98.81 178 ASP A C 1
ATOM 1426 O O . ASP A 1 178 ? -1.457 -18.781 -1.312 1 98.81 178 ASP A O 1
ATOM 1430 N N . ASN A 1 179 ? -0.48 -17.766 -3.084 1 98.81 179 ASN A N 1
ATOM 1431 C CA . ASN A 1 179 ? 0.158 -18.984 -3.584 1 98.81 179 ASN A CA 1
ATOM 1432 C C . ASN A 1 179 ? 1.479 -19.25 -2.871 1 98.81 179 ASN A C 1
ATOM 1434 O O . ASN A 1 179 ? 2.537 -19.281 -3.502 1 98.81 179 ASN A O 1
ATOM 1438 N N . THR A 1 180 ? 1.4 -19.562 -1.646 1 98.69 180 THR A N 1
ATOM 1439 C CA . THR A 1 180 ? 2.561 -19.719 -0.776 1 98.69 180 THR A CA 1
ATOM 1440 C C . THR A 1 180 ? 3.012 -21.172 -0.735 1 98.69 180 THR A C 1
ATOM 1442 O O . THR A 1 180 ? 2.309 -22.062 -1.221 1 98.69 180 THR A O 1
ATOM 1445 N N . LYS A 1 181 ? 4.223 -21.328 -0.131 1 98 181 LYS A N 1
ATOM 1446 C CA . LYS A 1 181 ? 4.773 -22.672 0.032 1 98 181 LYS A CA 1
ATOM 1447 C C . LYS A 1 181 ? 3.867 -23.531 0.912 1 98 181 LYS A C 1
ATOM 1449 O O . LYS A 1 181 ? 3.789 -24.75 0.727 1 98 181 LYS A O 1
ATOM 1454 N N . ASN A 1 182 ? 3.162 -22.938 1.839 1 97.94 182 ASN A N 1
ATOM 1455 C CA . ASN A 1 182 ? 2.32 -23.672 2.771 1 97.94 182 ASN A CA 1
ATOM 1456 C C . ASN A 1 182 ? 0.889 -23.797 2.258 1 97.94 182 ASN A C 1
ATOM 1458 O O . ASN A 1 182 ? -0.027 -24.094 3.027 1 97.94 182 ASN A O 1
ATOM 1462 N N . SER A 1 183 ? 0.678 -23.516 1.033 1 98.75 183 SER A N 1
ATOM 1463 C CA . SER A 1 183 ? -0.631 -23.688 0.411 1 98.75 183 SER A CA 1
ATOM 1464 C C . SER A 1 183 ? -1.149 -25.109 0.595 1 98.75 183 SER A C 1
ATOM 1466 O O . SER A 1 183 ? -0.379 -26.062 0.536 1 98.75 183 SER A O 1
ATOM 1468 N N . PRO A 1 184 ? -2.518 -25.281 0.731 1 98.75 184 PRO A N 1
ATOM 1469 C CA . PRO A 1 184 ? -3.086 -26.625 0.866 1 98.75 184 PRO A CA 1
ATOM 1470 C C . PRO A 1 184 ? -3.219 -27.344 -0.473 1 98.75 184 PRO A C 1
ATOM 1472 O O . PRO A 1 184 ? -3.738 -28.469 -0.527 1 98.75 184 PRO A O 1
ATOM 1475 N N . ALA A 1 185 ? -2.797 -26.734 -1.557 1 98.88 185 ALA A N 1
ATOM 1476 C CA . ALA A 1 185 ? -2.869 -27.344 -2.879 1 98.88 185 ALA A CA 1
ATOM 1477 C C . ALA A 1 185 ? -2.07 -28.656 -2.922 1 98.88 185 ALA A C 1
ATOM 1479 O O . ALA A 1 185 ? -1.185 -28.875 -2.092 1 98.88 185 ALA A O 1
ATOM 1480 N N . ASP A 1 186 ? -2.396 -29.453 -3.965 1 98.75 186 ASP A N 1
ATOM 1481 C CA . ASP A 1 186 ? -1.727 -30.734 -4.137 1 98.75 186 ASP A CA 1
ATOM 1482 C C . ASP A 1 186 ? -0.236 -30.547 -4.406 1 98.75 186 ASP A C 1
ATOM 1484 O O . ASP A 1 186 ? 0.588 -31.359 -3.965 1 98.75 186 ASP A O 1
ATOM 1488 N N . LYS A 1 187 ? 0.05 -29.609 -5.195 1 98.31 187 LYS A N 1
ATOM 1489 C CA . LYS A 1 187 ? 1.423 -29.188 -5.449 1 98.31 187 LYS A CA 1
ATOM 1490 C C . LYS A 1 187 ? 1.62 -27.719 -5.086 1 98.31 187 LYS A C 1
ATOM 1492 O O . LYS A 1 187 ? 0.688 -26.922 -5.188 1 98.31 187 LYS A O 1
ATOM 1497 N N . THR A 1 188 ? 2.828 -27.344 -4.668 1 98.5 188 THR A N 1
ATOM 1498 C CA . THR A 1 188 ? 3.109 -25.953 -4.328 1 98.5 188 THR A CA 1
ATOM 1499 C C . THR A 1 188 ? 2.809 -25.047 -5.508 1 98.5 188 THR A C 1
ATOM 1501 O O . THR A 1 188 ? 3.396 -25.188 -6.582 1 98.5 188 THR A O 1
ATOM 1504 N N . PRO A 1 189 ? 1.893 -24.141 -5.332 1 98.88 189 PRO A N 1
ATOM 1505 C CA . PRO A 1 189 ? 1.605 -23.219 -6.43 1 98.88 189 PRO A CA 1
ATOM 1506 C C . PRO A 1 189 ? 2.73 -22.219 -6.664 1 98.88 189 PRO A C 1
ATOM 1508 O O . PRO A 1 189 ? 3.309 -21.703 -5.707 1 98.88 189 PRO A O 1
ATOM 1511 N N . GLN A 1 190 ? 3.027 -21.938 -7.941 1 98.81 190 GLN A N 1
ATOM 1512 C CA . GLN A 1 190 ? 4.148 -21.078 -8.312 1 98.81 190 GLN A CA 1
ATOM 1513 C C . GLN A 1 190 ? 3.766 -20.125 -9.438 1 98.81 190 GLN A C 1
ATOM 1515 O O . GLN A 1 190 ? 2.725 -20.297 -10.078 1 98.81 190 GLN A O 1
ATOM 1520 N N . HIS A 1 191 ? 4.516 -19.109 -9.609 1 98.88 191 HIS A N 1
ATOM 1521 C CA . HIS A 1 191 ? 4.391 -18.188 -10.727 1 98.88 191 HIS A CA 1
ATOM 1522 C C . HIS A 1 191 ? 5.75 -17.625 -11.133 1 98.88 191 HIS A C 1
ATOM 1524 O O . HIS A 1 191 ? 6.723 -17.734 -10.383 1 98.88 191 HIS A O 1
ATOM 1530 N N . PHE A 1 192 ? 5.828 -17.109 -12.375 1 98.44 192 PHE A N 1
ATOM 1531 C CA . PHE A 1 192 ? 6.938 -16.281 -12.836 1 98.44 192 PHE A CA 1
ATOM 1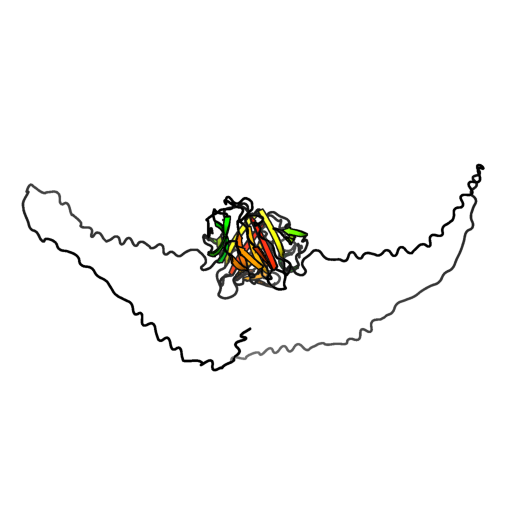532 C C . PHE A 1 192 ? 6.652 -14.797 -12.586 1 98.44 192 PHE A C 1
ATOM 1534 O O . PHE A 1 192 ? 5.496 -14.375 -12.594 1 98.44 192 PHE A O 1
ATOM 1541 N N . SER A 1 193 ? 7.754 -14.016 -12.336 1 98.62 193 SER A N 1
ATOM 1542 C CA . SER A 1 193 ? 7.582 -12.57 -12.258 1 98.62 193 SER A CA 1
ATOM 1543 C C . SER A 1 193 ? 8.836 -11.836 -12.719 1 98.62 193 SER A C 1
ATOM 1545 O O . SER A 1 193 ? 9.906 -12.445 -12.844 1 98.62 193 SER A O 1
ATOM 1547 N N . GLY A 1 194 ? 8.633 -10.539 -13.031 1 98.38 194 GLY A N 1
ATOM 1548 C CA . GLY A 1 194 ? 9.789 -9.742 -13.43 1 98.38 194 GLY A CA 1
ATOM 1549 C C . GLY A 1 194 ? 9.461 -8.273 -13.617 1 98.38 194 GLY A C 1
ATOM 1550 O O . GLY A 1 194 ? 8.289 -7.895 -13.68 1 98.38 194 GLY A O 1
ATOM 1551 N N . ALA A 1 195 ? 10.547 -7.484 -13.68 1 98.38 195 ALA A N 1
ATOM 1552 C CA . ALA A 1 195 ? 10.406 -6.066 -14 1 98.38 195 ALA A CA 1
ATOM 1553 C C . ALA A 1 195 ? 10.234 -5.852 -15.5 1 98.38 195 ALA A C 1
ATOM 1555 O O . ALA A 1 195 ? 10.766 -6.625 -16.297 1 98.38 195 ALA A O 1
ATOM 1556 N N . VAL A 1 196 ? 9.523 -4.824 -15.797 1 98.38 196 VAL A N 1
ATOM 1557 C CA . VAL A 1 196 ? 9.266 -4.508 -17.203 1 98.38 196 VAL A CA 1
ATOM 1558 C C . VAL A 1 196 ? 10.047 -3.254 -17.594 1 98.38 196 VAL A C 1
ATOM 1560 O O . VAL A 1 196 ? 10.008 -2.244 -16.891 1 98.38 196 VAL A O 1
ATOM 1563 N N . GLY A 1 197 ? 10.734 -3.303 -18.703 1 96.31 197 GLY A N 1
ATOM 1564 C CA . GLY A 1 197 ? 11.375 -2.123 -19.266 1 96.31 197 GLY A CA 1
ATOM 1565 C C . GLY A 1 197 ? 12.742 -1.849 -18.672 1 96.31 197 GLY A C 1
ATOM 1566 O O . GLY A 1 197 ? 13.383 -2.754 -18.125 1 96.31 197 GLY A O 1
ATOM 1567 N N . ASP A 1 198 ? 13.242 -0.646 -18.812 1 96.62 198 ASP A N 1
ATOM 1568 C CA . ASP A 1 198 ? 14.617 -0.28 -18.453 1 96.62 198 ASP A CA 1
ATOM 1569 C C . ASP A 1 198 ? 14.656 0.521 -17.156 1 96.62 198 ASP A C 1
ATOM 1571 O O . ASP A 1 198 ? 15.688 1.095 -16.812 1 96.62 198 ASP A O 1
ATOM 1575 N N . LEU A 1 199 ? 13.586 0.511 -16.516 1 96.19 199 LEU A N 1
ATOM 1576 C CA . LEU A 1 199 ? 13.508 1.188 -15.219 1 96.19 199 LEU A CA 1
ATOM 1577 C C . LEU A 1 199 ? 13.234 0.194 -14.102 1 96.19 199 LEU A C 1
ATOM 1579 O O . LEU A 1 199 ? 12.562 -0.819 -14.312 1 96.19 199 LEU A O 1
ATOM 1583 N N . PRO A 1 200 ? 13.773 0.532 -12.93 1 97.94 200 PRO A N 1
ATOM 1584 C CA . PRO A 1 200 ? 13.391 -0.299 -11.781 1 97.94 200 PRO A CA 1
ATOM 1585 C C . PRO A 1 200 ? 11.906 -0.209 -11.461 1 97.94 200 PRO A C 1
ATOM 1587 O O . PRO A 1 200 ? 11.234 0.729 -11.891 1 97.94 200 PRO A O 1
ATOM 1590 N N . CYS A 1 201 ? 11.438 -1.232 -10.789 1 98.56 201 CYS A N 1
ATOM 1591 C CA . CYS A 1 201 ? 10.07 -1.234 -10.289 1 98.56 201 CYS A CA 1
ATOM 1592 C C . CYS A 1 201 ? 10.047 -1.144 -8.766 1 98.56 201 CYS A C 1
ATOM 1594 O O . CYS A 1 201 ? 10.688 -1.947 -8.078 1 98.56 201 CYS A O 1
ATOM 1596 N N . GLN A 1 202 ? 9.32 -0.153 -8.273 1 98.81 202 GLN A N 1
ATOM 1597 C CA . GLN A 1 202 ? 9.148 0.007 -6.828 1 98.81 202 GLN A CA 1
ATOM 1598 C C . GLN A 1 202 ? 7.773 -0.476 -6.379 1 98.81 202 GLN A C 1
ATOM 1600 O O . GLN A 1 202 ? 6.77 -0.23 -7.055 1 98.81 202 GLN A O 1
ATOM 1605 N N . GLN A 1 203 ? 7.816 -1.234 -5.234 1 98.88 203 GLN A N 1
ATOM 1606 C CA . GLN A 1 203 ? 6.586 -1.829 -4.727 1 98.88 203 GLN A CA 1
ATOM 1607 C C . GLN A 1 203 ? 6.438 -1.595 -3.227 1 98.88 203 GLN A C 1
ATOM 1609 O O . GLN A 1 203 ? 7.43 -1.451 -2.514 1 98.88 203 GLN A O 1
ATOM 1614 N N . PHE A 1 204 ? 5.184 -1.552 -2.832 1 98.94 204 PHE A N 1
ATOM 1615 C CA . PHE A 1 204 ? 4.781 -1.707 -1.438 1 98.94 204 PHE A CA 1
ATOM 1616 C C . PHE A 1 204 ? 4.102 -3.053 -1.219 1 98.94 204 PHE A C 1
ATOM 1618 O O . PHE A 1 204 ? 3.244 -3.455 -2.006 1 98.94 204 PHE A O 1
ATOM 1625 N N . ILE A 1 205 ? 4.48 -3.713 -0.131 1 98.94 205 ILE A N 1
ATOM 1626 C CA . ILE A 1 205 ? 3.916 -5.02 0.188 1 98.94 205 ILE A CA 1
ATOM 1627 C C . ILE A 1 205 ? 3.486 -5.055 1.653 1 98.94 205 ILE A C 1
ATOM 1629 O O . ILE A 1 205 ? 4.211 -4.578 2.529 1 98.94 205 ILE A O 1
ATOM 1633 N N . ILE A 1 206 ? 2.287 -5.516 1.924 1 98.94 206 ILE A N 1
ATOM 1634 C CA . ILE A 1 206 ? 1.86 -5.863 3.275 1 98.94 206 ILE A CA 1
ATOM 1635 C C . ILE A 1 206 ? 1.578 -7.363 3.357 1 98.94 206 ILE A C 1
ATOM 1637 O O . ILE A 1 206 ? 0.748 -7.887 2.609 1 98.94 206 ILE A O 1
ATOM 1641 N N . GLN A 1 207 ? 2.289 -7.977 4.258 1 98.88 207 GLN A N 1
ATOM 1642 C CA . GLN A 1 207 ? 2.025 -9.375 4.566 1 98.88 207 GLN A CA 1
ATOM 1643 C C . GLN A 1 207 ? 1.061 -9.508 5.742 1 98.88 207 GLN A C 1
ATOM 1645 O O . GLN A 1 207 ? 1.089 -8.703 6.668 1 98.88 207 GLN A O 1
ATOM 1650 N N . PHE A 1 208 ? 0.18 -10.516 5.664 1 98.06 208 PHE A N 1
ATOM 1651 C CA . PHE A 1 208 ? -0.747 -10.688 6.777 1 98.06 208 PHE A CA 1
ATOM 1652 C C . PHE A 1 208 ? -1.068 -12.164 6.984 1 98.06 208 PHE A C 1
ATOM 1654 O O . PHE A 1 208 ? -0.787 -12.992 6.121 1 98.06 208 PHE A O 1
ATOM 1661 N N . ASP A 1 209 ? -1.576 -12.531 8.156 1 98.56 209 ASP A N 1
ATOM 1662 C CA . ASP A 1 209 ? -1.604 -13.914 8.609 1 98.56 209 ASP A CA 1
ATOM 1663 C C . ASP A 1 209 ? -2.898 -14.602 8.195 1 98.56 209 ASP A C 1
ATOM 1665 O O . ASP A 1 209 ? -3.453 -15.406 8.945 1 98.56 209 ASP A O 1
ATOM 1669 N N . ARG A 1 210 ? -3.348 -14.305 7.047 1 98.5 210 ARG A N 1
ATOM 1670 C CA . ARG A 1 210 ? -4.438 -15.047 6.422 1 98.5 210 ARG A CA 1
ATOM 1671 C C . ARG A 1 210 ? -3.957 -16.406 5.906 1 98.5 210 ARG A C 1
ATOM 1673 O O . ARG A 1 210 ? -2.865 -16.5 5.344 1 98.5 210 ARG A O 1
ATOM 1680 N N . SER A 1 211 ? -4.797 -17.5 6.145 1 98.69 211 SER A N 1
ATOM 1681 C CA . SER A 1 211 ? -4.438 -18.812 5.602 1 98.69 211 SER A CA 1
ATOM 1682 C C . SER A 1 211 ? -4.594 -18.844 4.086 1 98.69 211 SER A C 1
ATOM 1684 O O . SER A 1 211 ? -5.613 -18.391 3.553 1 98.69 211 SER A O 1
ATOM 1686 N N . PRO A 1 212 ? -3.539 -19.312 3.459 1 98.81 212 PRO A N 1
ATOM 1687 C CA . PRO A 1 212 ? -3.717 -19.484 2.014 1 98.81 212 PRO A CA 1
ATOM 1688 C C . PRO A 1 212 ? -4.844 -20.438 1.658 1 98.81 212 PRO A C 1
ATOM 1690 O O . PRO A 1 212 ? -5.059 -21.438 2.365 1 98.81 212 PRO A O 1
ATOM 1693 N N . GLU A 1 213 ? -5.539 -20.109 0.526 1 98.81 213 GLU A N 1
ATOM 1694 C CA . GLU A 1 213 ? -6.676 -20.922 0.1 1 98.81 213 GLU A CA 1
ATOM 1695 C C . GLU A 1 213 ? -6.527 -21.359 -1.352 1 98.81 213 GLU A C 1
ATOM 1697 O O . GLU A 1 213 ? -5.758 -20.766 -2.111 1 98.81 213 GLU A O 1
ATOM 1702 N N . VAL A 1 214 ? -7.242 -22.453 -1.706 1 98.88 214 VAL A N 1
ATOM 1703 C CA . VAL A 1 214 ? -7.367 -22.891 -3.096 1 98.88 214 VAL A CA 1
ATOM 1704 C C . VAL A 1 214 ? -8.812 -22.734 -3.559 1 98.88 214 VAL A C 1
ATOM 1706 O O . VAL A 1 214 ? -9.727 -22.656 -2.738 1 98.88 214 VAL A O 1
ATOM 1709 N N . ASP A 1 215 ? -8.977 -22.578 -4.809 1 98.81 215 ASP A N 1
ATOM 1710 C CA . ASP A 1 215 ? -10.289 -22.531 -5.449 1 98.81 215 ASP A CA 1
ATOM 1711 C C . ASP A 1 215 ? -11.164 -21.438 -4.832 1 98.81 215 ASP A C 1
ATOM 1713 O O . ASP A 1 215 ? -12.344 -21.672 -4.559 1 98.81 215 ASP A O 1
ATOM 1717 N N . ASN A 1 216 ? -10.602 -20.328 -4.512 1 98.62 216 ASN A N 1
ATOM 1718 C CA . ASN A 1 216 ? -11.32 -19.188 -3.945 1 98.62 216 ASN A CA 1
ATOM 1719 C C . ASN A 1 216 ? -11.055 -17.922 -4.734 1 98.62 216 ASN A C 1
ATOM 1721 O O . ASN A 1 216 ? -10.445 -16.969 -4.219 1 98.62 216 ASN A O 1
ATOM 1725 N N . PRO A 1 217 ? -11.5 -17.859 -5.996 1 98.62 217 PRO A N 1
ATOM 1726 C CA . PRO A 1 217 ? -11.359 -16.609 -6.758 1 98.62 217 PRO A CA 1
ATOM 1727 C C . PRO A 1 217 ? -12.211 -15.477 -6.195 1 98.62 217 PRO A C 1
ATOM 1729 O O . PRO A 1 217 ? -13.328 -15.703 -5.738 1 98.62 217 PRO A O 1
ATOM 1732 N N . GLU A 1 218 ? -11.719 -14.25 -6.199 1 98.12 218 GLU A N 1
ATOM 1733 C CA . GLU A 1 218 ? -12.359 -12.992 -5.809 1 98.12 218 GLU A CA 1
ATOM 1734 C C . GLU A 1 218 ? -12.828 -13.039 -4.359 1 98.12 218 GLU A C 1
ATOM 1736 O O . GLU A 1 218 ? -14.008 -12.836 -4.074 1 98.12 218 GLU A O 1
ATOM 1741 N N . PRO A 1 219 ? -11.898 -13.203 -3.414 1 98.25 219 PRO A N 1
ATOM 1742 C CA . PRO A 1 219 ? -12.281 -13.406 -2.014 1 98.25 219 PRO A CA 1
ATOM 1743 C C . PRO A 1 219 ? -12.781 -12.133 -1.343 1 98.25 219 PRO A C 1
ATOM 1745 O O . PRO A 1 219 ? -13.344 -12.18 -0.246 1 98.25 219 PRO A O 1
ATOM 1748 N N . PHE A 1 220 ? -12.531 -11.031 -2.006 1 97.38 220 PHE A N 1
ATOM 1749 C CA . PHE A 1 220 ? -12.898 -9.773 -1.359 1 97.38 220 PHE A CA 1
ATOM 1750 C C . PHE A 1 220 ? -13.906 -9.008 -2.201 1 97.38 220 PHE A C 1
ATOM 1752 O O . PHE A 1 220 ? -13.781 -8.938 -3.424 1 97.38 220 PHE A O 1
ATOM 1759 N N . MET B 1 1 ? -24.312 60.156 -6.703 1 25.86 1 MET B N 1
ATOM 1760 C CA . MET B 1 1 ? -23.062 60.719 -7.191 1 25.86 1 MET B CA 1
ATOM 1761 C C . MET B 1 1 ? -21.891 59.812 -6.906 1 25.86 1 MET B C 1
ATOM 1763 O O . MET B 1 1 ? -21.625 59.469 -5.75 1 25.86 1 MET B O 1
ATOM 1767 N N . VAL B 1 2 ? -21.406 58.781 -7.855 1 28.61 2 VAL B N 1
ATOM 1768 C CA . VAL B 1 2 ? -20.844 57.438 -7.898 1 28.61 2 VAL B CA 1
ATOM 1769 C C . VAL B 1 2 ? -19.328 57.531 -7.941 1 28.61 2 VAL B C 1
ATOM 1771 O O . VAL B 1 2 ? -18.734 57.594 -9.023 1 28.61 2 VAL B O 1
ATOM 1774 N N . SER B 1 3 ? -18.469 58.438 -7.176 1 29.33 3 SER B N 1
ATOM 1775 C CA . SER B 1 3 ? -17.109 58.75 -7.613 1 29.33 3 SER B CA 1
ATOM 1776 C C . SER B 1 3 ? -16.156 57.594 -7.336 1 29.33 3 SER B C 1
ATOM 1778 O O . SER B 1 3 ? -16.109 57.062 -6.219 1 29.33 3 SER B O 1
ATOM 1780 N N . ILE B 1 4 ? -15.516 56.781 -8.352 1 26.94 4 ILE B N 1
ATOM 1781 C CA . ILE B 1 4 ? -14.758 55.531 -8.5 1 26.94 4 ILE B CA 1
ATOM 1782 C C . ILE B 1 4 ? -13.281 55.812 -8.219 1 26.94 4 ILE B C 1
ATOM 1784 O O . ILE B 1 4 ? -12.641 56.594 -8.922 1 26.94 4 ILE B O 1
ATOM 1788 N N . HIS B 1 5 ? -12.688 55.688 -6.93 1 29.12 5 HIS B N 1
ATOM 1789 C CA . HIS B 1 5 ? -11.375 56 -6.391 1 29.12 5 HIS B CA 1
ATOM 1790 C C . HIS B 1 5 ? -10.32 55 -6.875 1 29.12 5 HIS B C 1
ATOM 1792 O O . HIS B 1 5 ? -10.375 53.812 -6.523 1 29.12 5 HIS B O 1
ATOM 1798 N N . ILE B 1 6 ? -9.703 55.031 -8.117 1 25.78 6 ILE B N 1
ATOM 1799 C CA . ILE B 1 6 ? -8.812 54.062 -8.727 1 25.78 6 ILE B CA 1
ATOM 1800 C C . ILE B 1 6 ? -7.422 54.156 -8.094 1 25.78 6 ILE B C 1
ATOM 1802 O O . ILE B 1 6 ? -6.773 55.219 -8.195 1 25.78 6 ILE B O 1
ATOM 1806 N N . LEU B 1 7 ? -6.949 53.406 -6.961 1 26.95 7 LEU B N 1
ATOM 1807 C CA . LEU B 1 7 ? -5.758 53.469 -6.121 1 26.95 7 LEU B CA 1
ATOM 1808 C C . LEU B 1 7 ? -4.559 52.844 -6.84 1 26.95 7 LEU B C 1
ATOM 1810 O O . LEU B 1 7 ? -4.52 51.625 -7.07 1 26.95 7 LEU B O 1
ATOM 1814 N N . THR B 1 8 ? -3.83 53.344 -7.941 1 24.52 8 THR B N 1
ATOM 1815 C CA . THR B 1 8 ? -2.805 52.688 -8.758 1 24.52 8 THR B CA 1
ATOM 1816 C C . THR B 1 8 ? -1.462 52.688 -8.039 1 24.52 8 THR B C 1
ATOM 1818 O O . THR B 1 8 ? -0.893 53.75 -7.762 1 24.52 8 THR B O 1
ATOM 1821 N N . SER B 1 9 ? -1.079 51.75 -7.008 1 24.8 9 SER B N 1
ATOM 1822 C CA . SER B 1 9 ? 0.096 51.75 -6.145 1 24.8 9 SER B CA 1
ATOM 1823 C C . SER B 1 9 ? 1.346 51.344 -6.906 1 24.8 9 SER B C 1
ATOM 1825 O O . SER B 1 9 ? 1.482 50.156 -7.281 1 24.8 9 SER B O 1
ATOM 1827 N N . THR B 1 10 ? 2.066 52 -7.832 1 25.97 10 THR B N 1
ATOM 1828 C CA . THR B 1 10 ? 3.162 51.594 -8.703 1 25.97 10 THR B CA 1
ATOM 1829 C C . THR B 1 10 ? 4.465 51.5 -7.914 1 25.97 10 THR B C 1
ATOM 1831 O O . THR B 1 10 ? 5.012 52.5 -7.473 1 25.97 10 THR B O 1
ATOM 1834 N N . ARG B 1 11 ? 4.77 50.469 -6.984 1 24.8 11 ARG B N 1
ATOM 1835 C CA . ARG B 1 11 ? 5.961 50.406 -6.145 1 24.8 11 ARG B CA 1
ATOM 1836 C C . ARG B 1 11 ? 7.207 50.156 -6.984 1 24.8 11 ARG B C 1
ATOM 1838 O O . ARG B 1 11 ? 7.266 49.188 -7.738 1 24.8 11 ARG B O 1
ATOM 1845 N N . ILE B 1 12 ? 8.211 51.094 -7.23 1 23.56 12 ILE B N 1
ATOM 1846 C CA . ILE B 1 12 ? 9.406 51.281 -8.031 1 23.56 12 ILE B CA 1
ATOM 1847 C C . ILE B 1 12 ? 10.531 50.406 -7.508 1 23.56 12 ILE B C 1
ATOM 1849 O O . ILE B 1 12 ? 10.672 50.219 -6.297 1 23.56 12 ILE B O 1
ATOM 1853 N N . TRP B 1 13 ? 11.484 49.688 -8.32 1 24.09 13 TRP B N 1
ATOM 1854 C CA . TRP B 1 13 ? 12.438 48.625 -8.555 1 24.09 13 TRP B CA 1
ATOM 1855 C C . TRP B 1 13 ? 13.82 48.969 -8.039 1 24.09 13 TRP B C 1
ATOM 1857 O O . TRP B 1 13 ? 14.43 49.938 -8.516 1 24.09 13 TRP B O 1
ATOM 1867 N N . HIS B 1 14 ? 14.219 48.875 -6.734 1 24.38 14 HIS B N 1
ATOM 1868 C CA . HIS B 1 14 ? 15.469 49.406 -6.18 1 24.38 14 HIS B CA 1
ATOM 1869 C C . HIS B 1 14 ? 16.656 48.531 -6.582 1 24.38 14 HIS B C 1
ATOM 1871 O O . HIS B 1 14 ? 16.781 47.406 -6.117 1 24.38 14 HIS B O 1
ATOM 1877 N N . PRO B 1 15 ? 17.312 48.469 -7.75 1 24.41 15 PRO B N 1
ATOM 1878 C CA . PRO B 1 15 ? 18.281 47.438 -8.164 1 24.41 15 PRO B CA 1
ATOM 1879 C C . PRO B 1 15 ? 19.672 47.688 -7.594 1 24.41 15 PRO B C 1
ATOM 1881 O O . PRO B 1 15 ? 20.625 47 -7.953 1 24.41 15 PRO B O 1
ATOM 1884 N N . SER B 1 16 ? 19.906 48.469 -6.527 1 22.2 16 SER B N 1
ATOM 1885 C CA . SER B 1 16 ? 21.234 49.062 -6.535 1 22.2 16 SER B CA 1
ATOM 1886 C C . SER B 1 16 ? 22.328 48 -6.652 1 22.2 16 SER B C 1
ATOM 1888 O O . SER B 1 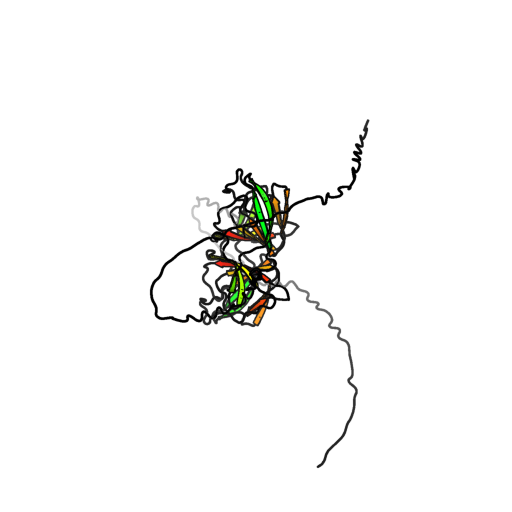16 ? 22.062 46.812 -6.449 1 22.2 16 SER B O 1
ATOM 1890 N N . SER B 1 17 ? 23.75 48.406 -6.465 1 21.08 17 SER B N 1
ATOM 1891 C CA . SER B 1 17 ? 25.141 48.438 -6.914 1 21.08 17 SER B CA 1
ATOM 1892 C C . SER B 1 17 ? 25.938 47.312 -6.301 1 21.08 17 SER B C 1
ATOM 1894 O O . SER B 1 17 ? 25.812 47 -5.109 1 21.08 17 SER B O 1
ATOM 1896 N N . LEU B 1 18 ? 26.547 46.344 -7.031 1 24.94 18 LEU B N 1
ATOM 1897 C CA . LEU B 1 18 ? 27.203 45.062 -7.07 1 24.94 18 LEU B CA 1
ATOM 1898 C C . LEU B 1 18 ? 28.594 45.125 -6.473 1 24.94 18 LEU B C 1
ATOM 1900 O O . LEU B 1 18 ? 29.312 44.125 -6.438 1 24.94 18 LEU B O 1
ATOM 1904 N N . PRO B 1 19 ? 29.094 46.219 -5.895 1 22.72 19 PRO B N 1
ATOM 1905 C CA . PRO B 1 19 ? 30.516 46.188 -6.227 1 22.72 19 PRO B CA 1
ATOM 1906 C C . PRO B 1 19 ? 31.266 45.094 -5.465 1 22.72 19 PRO B C 1
ATOM 1908 O O . PRO B 1 19 ? 32.469 44.844 -5.727 1 22.72 19 PRO B O 1
ATOM 1911 N N . LYS B 1 20 ? 30.719 44.031 -4.809 1 21.45 20 LYS B N 1
ATOM 1912 C CA . LYS B 1 20 ? 31.516 43.75 -3.609 1 21.45 20 LYS B CA 1
ATOM 1913 C C . LYS B 1 20 ? 32.844 43.094 -3.967 1 21.45 20 LYS B C 1
ATOM 1915 O O . LYS B 1 20 ? 32.844 41.969 -4.516 1 21.45 20 LYS B O 1
ATOM 1920 N N . HIS B 1 21 ? 33.906 43.875 -4.484 1 21.98 21 HIS B N 1
ATOM 1921 C CA . HIS B 1 21 ? 35.219 43.312 -4.793 1 21.98 21 HIS B CA 1
ATOM 1922 C C . HIS B 1 21 ? 35.812 42.594 -3.6 1 21.98 21 HIS B C 1
ATOM 1924 O O . HIS B 1 21 ? 35.812 43.094 -2.482 1 21.98 21 HIS B O 1
ATOM 1930 N N . ILE B 1 22 ? 35.469 41.312 -3.512 1 19.59 22 ILE B N 1
ATOM 1931 C CA . ILE B 1 22 ? 35.875 40.5 -2.377 1 19.59 22 ILE B CA 1
ATOM 1932 C C . ILE B 1 22 ? 37.406 40.562 -2.246 1 19.59 22 ILE B C 1
ATOM 1934 O O . ILE B 1 22 ? 38.125 40.406 -3.234 1 19.59 22 ILE B O 1
ATOM 1938 N N . TYR B 1 23 ? 37.75 41.094 -1.067 1 17.02 23 TYR B N 1
ATOM 1939 C CA . TYR B 1 23 ? 39 41.406 -0.392 1 17.02 23 TYR B CA 1
ATOM 1940 C C . TYR B 1 23 ? 39.844 40.156 -0.207 1 17.02 23 TYR B C 1
ATOM 1942 O O . TYR B 1 23 ? 39.406 39.188 0.448 1 17.02 23 TYR B O 1
ATOM 1950 N N . THR B 1 24 ? 40.438 39.625 -1.358 1 22.02 24 THR B N 1
ATOM 1951 C CA . THR B 1 24 ? 41.25 38.438 -1.194 1 22.02 24 THR B CA 1
ATOM 1952 C C . THR B 1 24 ? 42.438 38.75 -0.271 1 22.02 24 THR B C 1
ATOM 1954 O O . THR B 1 24 ? 43.469 39.25 -0.716 1 22.02 24 THR B O 1
ATOM 1957 N N . PHE B 1 25 ? 42 39.312 0.968 1 16.33 25 PHE B N 1
ATOM 1958 C CA . PHE B 1 25 ? 43.156 39.844 1.694 1 16.33 25 PHE B CA 1
ATOM 1959 C C . PHE B 1 25 ? 44.219 38.781 1.878 1 16.33 25 PHE B C 1
ATOM 1961 O O . PHE B 1 25 ? 45.406 39 1.58 1 16.33 25 PHE B O 1
ATOM 1968 N N . SER B 1 26 ? 43.875 37.875 2.832 1 15.99 26 SER B N 1
ATOM 1969 C CA . SER B 1 26 ? 44.781 37.969 3.992 1 15.99 26 SER B CA 1
ATOM 1970 C C . SER B 1 26 ? 46.156 37.438 3.688 1 15.99 26 SER B C 1
ATOM 1972 O O . SER B 1 26 ? 46.344 36.688 2.729 1 15.99 26 SER B O 1
ATOM 1974 N N . THR B 1 27 ? 46.781 37.094 4.77 1 17.39 27 THR B N 1
ATOM 1975 C CA . THR B 1 27 ? 47.906 37.531 5.582 1 17.39 27 THR B CA 1
ATOM 1976 C C . THR B 1 27 ? 49.125 36.688 5.305 1 17.39 27 THR B C 1
ATOM 1978 O O . THR B 1 27 ? 49 35.594 4.734 1 17.39 27 THR B O 1
ATOM 1981 N N . ARG B 1 28 ? 49.812 36.562 6.371 1 15.84 28 ARG B N 1
ATOM 1982 C CA . ARG B 1 28 ? 51.156 36.906 6.859 1 15.84 28 ARG B CA 1
ATOM 1983 C C . ARG B 1 28 ? 52.125 35.719 6.738 1 15.84 28 ARG B C 1
ATOM 1985 O O . ARG B 1 28 ? 51.688 34.594 6.508 1 15.84 28 ARG B O 1
ATOM 1992 N N . THR B 1 29 ? 52.656 35.344 7.91 1 17 29 THR B N 1
ATOM 1993 C CA . THR B 1 29 ? 53.969 35.594 8.445 1 17 29 THR B CA 1
ATOM 1994 C C . THR B 1 29 ? 54.906 34.438 8.164 1 17 29 THR B C 1
ATOM 1996 O O . THR B 1 29 ? 54.469 33.344 7.832 1 17 29 THR B O 1
ATOM 1999 N N . ALA B 1 30 ? 55.719 34.094 9.211 1 15.79 30 ALA B N 1
ATOM 2000 C CA . ALA B 1 30 ? 57.125 34.281 9.641 1 15.79 30 ALA B CA 1
ATOM 2001 C C . ALA B 1 30 ? 57.875 32.969 9.609 1 15.79 30 ALA B C 1
ATOM 2003 O O . ALA B 1 30 ? 57.281 31.891 9.602 1 15.79 30 ALA B O 1
ATOM 2004 N N . SER B 1 31 ? 59 32.906 10.406 1 15.86 31 SER B N 1
ATOM 2005 C CA . SER B 1 31 ? 60.469 32.781 10.398 1 15.86 31 SER B CA 1
ATOM 2006 C C . SER B 1 31 ? 60.875 31.344 10.695 1 15.86 31 SER B C 1
ATOM 2008 O O . SER B 1 31 ? 61.625 30.734 9.922 1 15.86 31 SER B O 1
ATOM 2010 N N . HIS B 1 32 ? 61.062 30.938 12.078 1 15.95 32 HIS B N 1
ATOM 2011 C CA . HIS B 1 32 ? 62.375 30.891 12.758 1 15.95 32 HIS B CA 1
ATOM 2012 C C . HIS B 1 32 ? 62.938 29.469 12.781 1 15.95 32 HIS B C 1
ATOM 2014 O O . HIS B 1 32 ? 62.188 28.5 12.633 1 15.95 32 HIS B O 1
ATOM 2020 N N . SER B 1 33 ? 64.062 29.25 13.617 1 15.23 33 SER B N 1
ATOM 2021 C CA . SER B 1 33 ? 65.5 28.844 13.688 1 15.23 33 SER B CA 1
ATOM 2022 C C . SER B 1 33 ? 65.625 27.391 14.125 1 15.23 33 SER B C 1
ATOM 2024 O O . SER B 1 33 ? 66.25 26.594 13.453 1 15.23 33 SER B O 1
ATOM 2026 N N . TRP B 1 34 ? 65.75 27.094 15.547 1 15.74 34 TRP B N 1
ATOM 2027 C CA . TRP B 1 34 ? 67 26.891 16.188 1 15.74 34 TRP B CA 1
ATOM 2028 C C . TRP B 1 34 ? 67.312 25.391 16.344 1 15.74 34 TRP B C 1
ATOM 2030 O O . TRP B 1 34 ? 66.5 24.547 15.953 1 15.74 34 TRP B O 1
ATOM 2040 N N . GLY B 1 35 ? 67.438 24.828 17.609 1 15.39 35 GLY B N 1
ATOM 2041 C CA . GLY B 1 35 ? 68.625 24.453 18.406 1 15.39 35 GLY B CA 1
ATOM 2042 C C . GLY B 1 35 ? 68.875 22.953 18.453 1 15.39 35 GLY B C 1
ATOM 2043 O O . GLY B 1 35 ? 68.188 22.203 17.719 1 15.39 35 GLY B O 1
ATOM 2044 N N . GLY B 1 36 ? 68.812 22.312 19.656 1 15.31 36 GLY B N 1
ATOM 2045 C CA . GLY B 1 36 ? 69.812 21.953 20.578 1 15.31 36 GLY B CA 1
ATOM 2046 C C . GLY B 1 36 ? 70.125 20.469 20.609 1 15.31 36 GLY B C 1
ATOM 2047 O O . GLY B 1 36 ? 69.5 19.688 19.906 1 15.31 36 GLY B O 1
ATOM 2048 N N . GLN B 1 37 ? 69.938 19.75 21.75 1 16.2 37 GLN B N 1
ATOM 2049 C CA . GLN B 1 37 ? 70.875 19.219 22.703 1 16.2 37 GLN B CA 1
ATOM 2050 C C . GLN B 1 37 ? 71.125 17.75 22.453 1 16.2 37 GLN B C 1
ATOM 2052 O O . GLN B 1 37 ? 70.312 17.047 21.875 1 16.2 37 GLN B O 1
ATOM 2057 N N . CYS B 1 38 ? 72.312 17.359 22.984 1 15.9 38 CYS B N 1
ATOM 2058 C CA . CYS B 1 38 ? 73.5 16.5 23.094 1 15.9 38 CYS B CA 1
ATOM 2059 C C . CYS B 1 38 ? 73.125 15.125 23.625 1 15.9 38 CYS B C 1
ATOM 2061 O O . CYS B 1 38 ? 73.75 14.117 23.266 1 15.9 38 CYS B O 1
ATOM 2063 N N . ARG B 1 39 ? 72.125 15.109 24.656 1 16.36 39 ARG B N 1
ATOM 2064 C CA . ARG B 1 39 ? 72.812 14.469 25.797 1 16.36 39 ARG B CA 1
ATOM 2065 C C . ARG B 1 39 ? 73 12.984 25.531 1 16.36 39 ARG B C 1
ATOM 2067 O O . ARG B 1 39 ? 72.375 12.391 24.672 1 16.36 39 ARG B O 1
ATOM 2074 N N . VAL B 1 40 ? 72.875 12.289 26.516 1 17.59 40 VAL B N 1
ATOM 2075 C CA . VAL B 1 40 ? 73.75 11.625 27.484 1 17.59 40 VAL B CA 1
ATOM 2076 C C . VAL B 1 40 ? 73.812 10.125 27.188 1 17.59 40 VAL B C 1
ATOM 2078 O O . VAL B 1 40 ? 72.938 9.594 26.5 1 17.59 40 VAL B O 1
ATOM 2081 N N . GLN B 1 41 ? 73.938 9.414 28.203 1 15.52 41 GLN B N 1
ATOM 2082 C CA . GLN B 1 41 ? 75 8.594 28.797 1 15.52 41 GLN B CA 1
ATOM 2083 C C . GLN B 1 41 ? 74.688 7.109 28.625 1 15.52 41 GLN B C 1
ATOM 2085 O O . GLN B 1 41 ? 75.625 6.309 28.375 1 15.52 41 GLN B O 1
ATOM 2090 N N . GLU B 1 42 ? 73.312 6.676 28.672 1 19.25 42 GLU B N 1
ATOM 2091 C CA . GLU B 1 42 ? 73.438 5.742 29.797 1 19.25 42 GLU B CA 1
ATOM 2092 C C . GLU B 1 42 ? 74.188 4.461 29.391 1 19.25 42 GLU B C 1
ATOM 2094 O O . GLU B 1 42 ? 74.062 4.043 28.219 1 19.25 42 GLU B O 1
ATOM 2099 N N . PRO B 1 43 ? 74.688 3.686 30.406 1 18.16 43 PRO B N 1
ATOM 2100 C CA . PRO B 1 43 ? 75.812 2.854 30.891 1 18.16 43 PRO B CA 1
ATOM 2101 C C . PRO B 1 43 ? 75.75 1.441 30.297 1 18.16 43 PRO B C 1
ATOM 2103 O O . PRO B 1 43 ? 76.812 0.866 30 1 18.16 43 PRO B O 1
ATOM 2106 N N . ARG B 1 44 ? 74.5 0.719 30.5 1 19.31 44 ARG B N 1
ATOM 2107 C CA . ARG B 1 44 ? 74.75 -0.482 31.297 1 19.31 44 ARG B CA 1
ATOM 2108 C C . ARG B 1 44 ? 75.375 -1.574 30.453 1 19.31 44 ARG B C 1
ATOM 2110 O O . ARG B 1 44 ? 75.125 -1.688 29.266 1 19.31 44 ARG B O 1
ATOM 2117 N N . SER B 1 45 ? 76.312 -2.303 30.969 1 16.97 45 SER B N 1
ATOM 2118 C CA . SER B 1 45 ? 77.562 -3.115 30.844 1 16.97 45 SER B CA 1
ATOM 2119 C C . SER B 1 45 ? 77.25 -4.391 30.062 1 16.97 45 SER B C 1
ATOM 2121 O O . SER B 1 45 ? 78.062 -4.785 29.203 1 16.97 45 SER B O 1
ATOM 2123 N N . GLY B 1 46 ? 76.375 -5.223 30.594 1 18.98 46 GLY B N 1
ATOM 2124 C CA . GLY B 1 46 ? 77.062 -6.492 30.812 1 18.98 46 GLY B CA 1
ATOM 2125 C C . GLY B 1 46 ? 77.188 -7.328 29.562 1 18.98 46 GLY B C 1
ATOM 2126 O O . GLY B 1 46 ? 76.5 -7.066 28.562 1 18.98 46 GLY B O 1
ATOM 2127 N N . GLU B 1 47 ? 77.438 -8.625 29.609 1 23.77 47 GLU B N 1
ATOM 2128 C CA . GLU B 1 47 ? 78.562 -9.453 29.078 1 23.77 47 GLU B CA 1
ATOM 2129 C C . GLU B 1 47 ? 78.25 -9.914 27.656 1 23.77 47 GLU B C 1
ATOM 2131 O O . GLU B 1 47 ? 77.062 -9.867 27.219 1 23.77 47 GLU B O 1
ATOM 2136 N N . GLY B 1 48 ? 79.125 -10.867 27.047 1 21.45 48 GLY B N 1
ATOM 2137 C CA . GLY B 1 48 ? 80.188 -10.977 26.047 1 21.45 48 GLY B CA 1
ATOM 2138 C C . GLY B 1 48 ? 79.75 -11.641 24.766 1 21.45 48 GLY B C 1
ATOM 2139 O O . GLY B 1 48 ? 80.5 -11.672 23.781 1 21.45 48 GLY B O 1
ATOM 2140 N N . ILE B 1 49 ? 78.625 -12.641 24.656 1 31.69 49 ILE B N 1
ATOM 2141 C CA . ILE B 1 49 ? 78.875 -13.453 23.469 1 31.69 49 ILE B CA 1
ATOM 2142 C C . ILE B 1 49 ? 78.562 -12.625 22.219 1 31.69 49 ILE B C 1
ATOM 2144 O O . ILE B 1 49 ? 77.5 -11.945 22.141 1 31.69 49 ILE B O 1
ATOM 2148 N N . ALA B 1 50 ? 79.5 -12.133 21.297 1 23.02 50 ALA B N 1
ATOM 2149 C CA . ALA B 1 50 ? 79.438 -10.961 20.422 1 23.02 50 ALA B CA 1
ATOM 2150 C C . ALA B 1 50 ? 78.375 -11.109 19.359 1 23.02 50 ALA B C 1
ATOM 2152 O O . ALA B 1 50 ? 78.562 -11.883 18.406 1 23.02 50 ALA B O 1
ATOM 2153 N N . ARG B 1 51 ? 77.062 -11.469 19.859 1 21.77 51 ARG B N 1
ATOM 2154 C CA . ARG B 1 51 ? 76.062 -11.773 18.844 1 21.77 51 ARG B CA 1
ATOM 2155 C C . ARG B 1 51 ? 76.062 -10.734 17.734 1 21.77 51 ARG B C 1
ATOM 2157 O O . ARG B 1 51 ? 75.75 -9.562 17.969 1 21.77 51 ARG B O 1
ATOM 2164 N N . VAL B 1 52 ? 77.125 -10.75 16.844 1 24.67 52 VAL B N 1
ATOM 2165 C CA . VAL B 1 52 ? 77.188 -9.719 15.82 1 24.67 52 VAL B CA 1
ATOM 2166 C C . VAL B 1 52 ? 75.812 -9.656 15.133 1 24.67 52 VAL B C 1
ATOM 2168 O O . VAL B 1 52 ? 75.375 -10.625 14.508 1 24.67 52 VAL B O 1
ATOM 2171 N N . THR B 1 53 ? 74.812 -9.133 16.047 1 23.78 53 THR B N 1
ATOM 2172 C CA . THR B 1 53 ? 73.438 -8.953 15.508 1 23.78 53 THR B CA 1
ATOM 2173 C C . THR B 1 53 ? 73.5 -8.172 14.203 1 23.78 53 THR B C 1
ATOM 2175 O O . THR B 1 53 ? 73.812 -6.98 14.195 1 23.78 53 THR B O 1
ATOM 2178 N N . ILE B 1 54 ? 74.25 -8.773 13.141 1 24.91 54 ILE B N 1
ATOM 2179 C CA . ILE B 1 54 ? 74.188 -7.93 11.953 1 24.91 54 ILE B CA 1
ATOM 2180 C C . ILE B 1 54 ? 72.75 -7.434 11.719 1 24.91 54 ILE B C 1
ATOM 2182 O O . ILE B 1 54 ? 71.875 -8.234 11.508 1 24.91 54 ILE B O 1
ATOM 2186 N N . ARG B 1 55 ? 72.438 -6.453 12.648 1 24.58 55 ARG B N 1
ATOM 2187 C CA . ARG B 1 55 ? 71.188 -5.789 12.344 1 24.58 55 ARG B CA 1
ATOM 2188 C C . ARG B 1 55 ? 71.125 -5.309 10.898 1 24.58 55 ARG B C 1
ATOM 2190 O O . ARG B 1 55 ? 71.875 -4.383 10.531 1 24.58 55 ARG B O 1
ATOM 2197 N N . ARG B 1 56 ? 71.312 -6.277 9.969 1 26.55 56 ARG B N 1
ATOM 2198 C CA . ARG B 1 56 ? 71.062 -5.645 8.672 1 26.55 56 ARG B CA 1
ATOM 2199 C C . ARG B 1 56 ? 69.875 -4.695 8.734 1 26.55 56 ARG B C 1
ATOM 2201 O O . ARG B 1 56 ? 68.812 -5.094 9.125 1 26.55 56 ARG B O 1
ATOM 2208 N N . ARG B 1 57 ? 70.188 -3.434 9.281 1 27.97 57 ARG B N 1
ATOM 2209 C CA . ARG B 1 57 ? 69.188 -2.418 9.117 1 27.97 57 ARG B CA 1
ATOM 2210 C C . ARG B 1 57 ? 68.562 -2.457 7.715 1 27.97 57 ARG B C 1
ATOM 2212 O O . ARG B 1 57 ? 69.25 -2.1 6.742 1 27.97 57 ARG B O 1
ATOM 2219 N N . ILE B 1 58 ? 68.062 -3.59 7.406 1 35.19 58 ILE B N 1
ATOM 2220 C CA . ILE B 1 58 ? 67.375 -3.395 6.125 1 35.19 58 ILE B CA 1
ATOM 2221 C C . ILE B 1 58 ? 66.562 -2.115 6.168 1 35.19 58 ILE B C 1
ATOM 2223 O O . ILE B 1 58 ? 65.688 -1.941 7.059 1 35.19 58 ILE B O 1
ATOM 2227 N N . PHE B 1 59 ? 67.25 -0.942 5.844 1 31.36 59 PHE B N 1
ATOM 2228 C CA . PHE B 1 59 ? 66.438 0.236 5.574 1 31.36 59 PHE B CA 1
ATOM 2229 C C . PHE B 1 59 ? 65.188 -0.121 4.695 1 31.36 59 PHE B C 1
ATOM 2231 O O . PHE B 1 59 ? 65.375 -0.514 3.539 1 31.36 59 PHE B O 1
ATOM 2238 N N . CYS B 1 60 ? 64.312 -0.863 5.301 1 33.78 60 CYS B N 1
ATOM 2239 C CA . CYS B 1 60 ? 63.125 -0.97 4.48 1 33.78 60 CYS B CA 1
ATOM 2240 C C . CYS B 1 60 ? 62.656 0.405 4.031 1 33.78 60 CYS B C 1
ATOM 2242 O O . CYS B 1 60 ? 62.469 1.302 4.852 1 33.78 60 CYS B O 1
ATOM 2244 N N . PRO B 1 61 ? 63.156 0.82 2.791 1 41.06 61 PRO B N 1
ATOM 2245 C CA . PRO B 1 61 ? 62.5 2.07 2.408 1 41.06 61 PRO B CA 1
ATOM 2246 C C . PRO B 1 61 ? 61.031 2.111 2.814 1 41.06 61 PRO B C 1
ATOM 2248 O O . PRO B 1 61 ? 60.375 1.07 2.855 1 41.06 61 PRO B O 1
ATOM 2251 N N . LEU B 1 62 ? 60.812 3.008 3.838 1 39.12 62 LEU B N 1
ATOM 2252 C CA . LEU B 1 62 ? 59.406 3.318 4.117 1 39.12 62 LEU B CA 1
ATOM 2253 C C . LEU B 1 62 ? 58.594 3.414 2.822 1 39.12 62 LEU B C 1
ATOM 2255 O O . LEU B 1 62 ? 58.812 4.312 2.01 1 39.12 62 LEU B O 1
ATOM 2259 N N . VAL B 1 63 ? 58.438 2.242 2.207 1 43.56 63 VAL B N 1
ATOM 2260 C CA . VAL B 1 63 ? 57.438 2.449 1.158 1 43.56 63 VAL B CA 1
ATOM 2261 C C . VAL B 1 63 ? 56.25 3.232 1.716 1 43.56 63 VAL B C 1
ATOM 2263 O O . VAL B 1 63 ? 55.75 2.918 2.793 1 43.56 63 VAL B O 1
ATOM 2266 N N . PRO B 1 64 ? 56.312 4.535 1.31 1 43.38 64 PRO B N 1
ATOM 2267 C CA . PRO B 1 64 ? 55.031 5.156 1.717 1 43.38 64 PRO B CA 1
ATOM 2268 C C . PRO B 1 64 ? 53.844 4.238 1.517 1 43.38 64 PRO B C 1
ATOM 2270 O O . PRO B 1 64 ? 53.656 3.656 0.442 1 43.38 64 PRO B O 1
ATOM 2273 N N . VAL B 1 65 ? 53.531 3.506 2.66 1 42.19 65 VAL B N 1
ATOM 2274 C CA . VAL B 1 65 ? 52.188 2.92 2.551 1 42.19 65 VAL B CA 1
ATOM 2275 C C . VAL B 1 65 ? 51.188 3.965 2.029 1 42.19 65 VAL B C 1
ATOM 2277 O O . VAL B 1 65 ? 50.969 4.98 2.688 1 42.19 65 VAL B O 1
ATOM 2280 N N . PHE B 1 66 ? 51.25 4.141 0.69 1 41.06 66 PHE B N 1
ATOM 2281 C CA . PHE B 1 66 ? 50.031 4.797 0.219 1 41.06 66 PHE B CA 1
ATOM 2282 C C . PHE B 1 66 ? 48.781 4.184 0.866 1 41.06 66 PHE B C 1
ATOM 2284 O O . PHE B 1 66 ? 48.562 2.982 0.742 1 41.06 66 PHE B O 1
ATOM 2291 N N . ASN B 1 67 ? 48.5 4.766 2.012 1 39.19 67 ASN B N 1
ATOM 2292 C CA . ASN B 1 67 ? 47.125 4.465 2.424 1 39.19 67 ASN B CA 1
ATOM 2293 C C . ASN B 1 67 ? 46.156 4.594 1.261 1 39.19 67 ASN B C 1
ATOM 2295 O O . ASN B 1 67 ? 45.875 5.699 0.784 1 39.19 67 ASN B O 1
ATOM 2299 N N . ALA B 1 68 ? 46.188 3.568 0.38 1 37.28 68 ALA B N 1
ATOM 2300 C CA . ALA B 1 68 ? 44.969 3.57 -0.421 1 37.28 68 ALA B CA 1
ATOM 2301 C C . ALA B 1 68 ? 43.75 3.783 0.456 1 37.28 68 ALA B C 1
ATOM 2303 O O . ALA B 1 68 ? 43.375 2.91 1.247 1 37.28 68 ALA B O 1
ATOM 2304 N N . THR B 1 69 ? 43.594 5.012 0.872 1 37.47 69 THR B N 1
ATOM 2305 C CA . THR B 1 69 ? 42.188 5.223 1.281 1 37.47 69 THR B CA 1
ATOM 2306 C C . THR B 1 69 ? 41.25 4.57 0.294 1 37.47 69 THR B C 1
ATOM 2308 O O . THR B 1 69 ? 41.156 4.98 -0.866 1 37.47 69 THR B O 1
ATOM 2311 N N . THR B 1 70 ? 41.188 3.283 0.366 1 36 70 THR B N 1
ATOM 2312 C CA . THR B 1 70 ? 40 2.826 -0.298 1 36 70 THR B CA 1
ATOM 2313 C C . THR B 1 70 ? 38.812 3.738 0.039 1 36 70 THR B C 1
ATOM 2315 O O . THR B 1 70 ? 38.406 3.842 1.201 1 36 70 THR B O 1
ATOM 2318 N N . SER B 1 71 ? 38.812 4.879 -0.574 1 35.41 71 SER B N 1
ATOM 2319 C CA . SER B 1 71 ? 37.438 5.395 -0.517 1 35.41 71 SER B CA 1
ATOM 2320 C C . SER B 1 71 ? 36.438 4.266 -0.548 1 35.41 71 SER B C 1
ATOM 2322 O O . SER B 1 71 ? 36.438 3.426 -1.45 1 35.41 71 SER B O 1
ATOM 2324 N N . MET B 1 72 ? 36.156 3.824 0.565 1 36.16 72 MET B N 1
ATOM 2325 C CA . MET B 1 72 ? 34.906 3.068 0.432 1 36.16 72 MET B CA 1
ATOM 2326 C C . MET B 1 72 ? 34 3.691 -0.624 1 36.16 72 MET B C 1
ATOM 2328 O O . MET B 1 72 ? 33.625 4.867 -0.525 1 36.16 72 MET B O 1
ATOM 2332 N N . ALA B 1 73 ? 34.281 3.459 -1.871 1 35.22 73 ALA B N 1
ATOM 2333 C CA . ALA B 1 73 ? 33.188 3.744 -2.789 1 35.22 73 ALA B CA 1
ATOM 2334 C C . ALA B 1 73 ? 31.859 3.76 -2.053 1 35.22 73 ALA B C 1
ATOM 2336 O O . ALA B 1 73 ? 31.562 2.855 -1.266 1 35.22 73 ALA B O 1
ATOM 2337 N N . ASP B 1 74 ? 31.406 4.82 -1.614 1 38.16 74 ASP B N 1
ATOM 2338 C CA . ASP B 1 74 ? 30 4.984 -1.248 1 38.16 74 ASP B CA 1
ATOM 2339 C C . ASP B 1 74 ? 29.094 4.164 -2.166 1 38.16 74 ASP B C 1
ATOM 2341 O O . ASP B 1 74 ? 28.625 4.664 -3.188 1 38.16 74 ASP B O 1
ATOM 2345 N N . SER B 1 75 ? 29.406 3.176 -2.824 1 44.16 75 SER B N 1
ATOM 2346 C CA . SER B 1 75 ? 28.484 2.283 -3.521 1 44.16 75 SER B CA 1
ATOM 2347 C C . SER B 1 75 ? 27.141 2.236 -2.826 1 44.16 75 SER B C 1
ATOM 2349 O O . SER B 1 75 ? 26.922 1.443 -1.905 1 44.16 75 SER B O 1
ATOM 2351 N N . SER B 1 76 ? 26.594 3.357 -2.396 1 53.5 76 SER B N 1
ATOM 2352 C CA . SER B 1 76 ? 25.391 3.443 -1.561 1 53.5 76 SER B CA 1
ATOM 2353 C C . SER B 1 76 ? 24.344 2.422 -1.989 1 53.5 76 SER B C 1
ATOM 2355 O O . SER B 1 76 ? 24.031 2.303 -3.176 1 53.5 76 SER B O 1
ATOM 2357 N N . GLU B 1 77 ? 24.156 1.349 -1.19 1 74.62 77 GLU B N 1
ATOM 2358 C CA . GLU B 1 77 ? 23.344 0.133 -1.148 1 74.62 77 GLU B CA 1
ATOM 2359 C C . GLU B 1 77 ? 21.859 0.456 -1.212 1 74.62 77 GLU B C 1
ATOM 2361 O O . GLU B 1 77 ? 21.016 -0.442 -1.121 1 74.62 77 GLU B O 1
ATOM 2366 N N . ASP B 1 78 ? 21.5 1.779 -1.475 1 84.56 78 ASP B N 1
ATOM 2367 C CA . ASP B 1 78 ? 20.094 2.135 -1.577 1 84.56 78 ASP B CA 1
ATOM 2368 C C . ASP B 1 78 ? 19.688 2.393 -3.029 1 84.56 78 ASP B C 1
ATOM 2370 O O . ASP B 1 78 ? 20.531 2.727 -3.859 1 84.56 78 ASP B O 1
ATOM 2374 N N . PRO B 1 79 ? 18.391 2.209 -3.301 1 92.12 79 PRO B N 1
ATOM 2375 C CA . PRO B 1 79 ? 17.906 2.645 -4.609 1 92.12 79 PRO B CA 1
ATOM 2376 C C . PRO B 1 79 ? 18.203 4.117 -4.887 1 92.12 79 PRO B C 1
ATOM 2378 O O . PRO B 1 79 ? 18.234 4.93 -3.959 1 92.12 79 PRO B O 1
ATOM 2381 N N . LYS B 1 80 ? 18.359 4.461 -6.121 1 86.06 80 LYS B N 1
ATOM 2382 C CA . LYS B 1 80 ? 18.688 5.828 -6.512 1 86.06 80 LYS B CA 1
ATOM 2383 C C . LYS B 1 80 ? 17.562 6.793 -6.156 1 86.06 80 LYS B C 1
ATOM 2385 O O . LYS B 1 80 ? 17.812 7.938 -5.773 1 86.06 80 LYS B O 1
ATOM 2390 N N . SER B 1 81 ? 16.406 6.301 -6.387 1 90.81 81 SER B N 1
ATOM 2391 C CA . SER B 1 81 ? 15.289 7.207 -6.141 1 90.81 81 SER B CA 1
ATOM 2392 C C . SER B 1 81 ? 14.062 6.457 -5.629 1 90.81 81 SER B C 1
ATOM 2394 O O . SER B 1 81 ? 13.328 5.852 -6.41 1 90.81 81 SER B O 1
ATOM 2396 N N . PHE B 1 82 ? 13.914 6.367 -4.309 1 97.62 82 PHE B N 1
ATOM 2397 C CA . PHE B 1 82 ? 12.695 5.84 -3.703 1 97.62 82 PHE B CA 1
ATOM 2398 C C . PHE B 1 82 ? 11.953 6.926 -2.936 1 97.62 82 PHE B C 1
ATOM 2400 O O . PHE B 1 82 ? 12.133 7.066 -1.723 1 97.62 82 PHE B O 1
ATOM 2407 N N . LYS B 1 83 ? 11.07 7.555 -3.689 1 98.19 83 LYS B N 1
ATOM 2408 C CA . LYS B 1 83 ? 10.445 8.773 -3.195 1 98.19 83 LYS B CA 1
ATOM 2409 C C . LYS B 1 83 ? 9.227 8.461 -2.336 1 98.19 83 LYS B C 1
ATOM 2411 O O . LYS B 1 83 ? 8.477 7.527 -2.631 1 98.19 83 LYS B O 1
ATOM 2416 N N . TYR B 1 84 ? 9.047 9.258 -1.312 1 98.88 84 TYR B N 1
ATOM 2417 C CA . TYR B 1 84 ? 7.781 9.359 -0.588 1 98.88 84 TYR B CA 1
ATOM 2418 C C . TYR B 1 84 ? 7.574 10.766 -0.04 1 98.88 84 TYR B C 1
ATOM 2420 O O . TYR B 1 84 ? 8.539 11.516 0.142 1 98.88 84 TYR B O 1
ATOM 2428 N N . MET B 1 85 ? 6.316 11.156 0.178 1 98.94 85 MET B N 1
ATOM 2429 C CA . MET B 1 85 ? 5.988 12.414 0.835 1 98.94 85 MET B CA 1
ATOM 2430 C C . MET B 1 85 ? 5.777 12.211 2.332 1 98.94 85 MET B C 1
ATOM 2432 O O . MET B 1 85 ? 5.328 11.148 2.76 1 98.94 85 MET B O 1
ATOM 2436 N N . GLN B 1 86 ? 6.133 13.242 3.039 1 98.94 86 GLN B N 1
ATOM 2437 C CA . GLN B 1 86 ? 5.883 13.234 4.477 1 98.94 86 GLN B CA 1
ATOM 2438 C C . GLN B 1 86 ? 5.062 14.445 4.902 1 98.94 86 GLN B C 1
ATOM 2440 O O . GLN B 1 86 ? 5.352 15.57 4.488 1 98.94 86 GLN B O 1
ATOM 2445 N N . LEU B 1 87 ? 4.051 14.234 5.625 1 98.94 87 LEU B N 1
ATOM 2446 C CA . LEU B 1 87 ? 3.439 15.25 6.473 1 98.94 87 LEU B CA 1
ATOM 2447 C C . LEU B 1 87 ? 3.959 15.141 7.906 1 98.94 87 LEU B C 1
ATOM 2449 O O . LEU B 1 87 ? 3.738 14.133 8.578 1 98.94 87 LEU B O 1
ATOM 2453 N N . TRP B 1 88 ? 4.688 16.172 8.344 1 98.88 88 TRP B N 1
ATOM 2454 C CA . TRP B 1 88 ? 5.289 16.141 9.672 1 98.88 88 TRP B CA 1
ATOM 2455 C C . TRP B 1 88 ? 4.93 17.406 10.461 1 98.88 88 TRP B C 1
ATOM 2457 O O . TRP B 1 88 ? 4.492 18.406 9.883 1 98.88 88 TRP B O 1
ATOM 2467 N N . ALA B 1 89 ? 5.016 17.266 11.75 1 98.94 89 ALA B N 1
ATOM 2468 C CA . ALA B 1 89 ? 4.684 18.375 12.633 1 98.94 89 ALA B CA 1
ATOM 2469 C C . ALA B 1 89 ? 5.93 18.922 13.32 1 98.94 89 ALA B C 1
ATOM 2471 O O . ALA B 1 89 ? 6.809 18.172 13.727 1 98.94 89 ALA B O 1
ATOM 2472 N N . SER B 1 90 ? 5.953 20.266 13.43 1 98.88 90 SER B N 1
ATOM 2473 C CA . SER B 1 90 ? 6.902 20.891 14.344 1 98.88 90 SER B CA 1
ATOM 2474 C C . SER B 1 90 ? 6.371 20.891 15.773 1 98.88 90 SER B C 1
ATOM 2476 O O . SER B 1 90 ? 5.199 20.594 16.016 1 98.88 90 SER B O 1
ATOM 2478 N N . GLN B 1 91 ? 7.266 21.188 16.688 1 98.88 91 GLN B N 1
ATOM 2479 C CA . GLN B 1 91 ? 6.934 21.141 18.109 1 98.88 91 GLN B CA 1
ATOM 2480 C C . GLN B 1 91 ? 5.727 22.016 18.406 1 98.88 91 GLN B C 1
ATOM 2482 O O . GLN B 1 91 ? 4.91 21.688 19.281 1 98.88 91 GLN B O 1
ATOM 2487 N N . ASP B 1 92 ? 5.543 23.094 17.766 1 98.75 92 ASP B N 1
ATOM 2488 C CA . ASP B 1 92 ? 4.461 24.031 18.047 1 98.75 92 ASP B CA 1
ATOM 2489 C C . ASP B 1 92 ? 3.133 23.516 17.484 1 98.75 92 ASP B C 1
ATOM 2491 O O . ASP B 1 92 ? 2.094 24.156 17.656 1 98.75 92 ASP B O 1
ATOM 2495 N N . GLY B 1 93 ? 3.193 22.453 16.719 1 98.81 93 GLY B N 1
ATOM 2496 C CA . GLY B 1 93 ? 1.978 21.844 16.188 1 98.81 93 GLY B CA 1
ATOM 2497 C C . GLY B 1 93 ? 1.697 22.219 14.75 1 98.81 93 GLY B C 1
ATOM 2498 O O . GLY B 1 93 ? 0.729 21.734 14.156 1 98.81 93 GLY B O 1
ATOM 2499 N N . GLU B 1 94 ? 2.576 23.062 14.234 1 98.88 94 GLU B N 1
ATOM 2500 C CA . GLU B 1 94 ? 2.443 23.391 12.82 1 98.88 94 GLU B CA 1
ATOM 2501 C C . GLU B 1 94 ? 2.83 22.188 11.945 1 98.88 94 GLU B C 1
ATOM 2503 O O . GLU B 1 94 ? 3.791 21.484 12.25 1 98.88 94 GLU B O 1
ATOM 2508 N N . THR B 1 95 ? 2.029 21.984 10.844 1 98.94 95 THR B N 1
ATOM 2509 C CA . THR B 1 95 ? 2.295 20.859 9.961 1 98.94 95 THR B CA 1
ATOM 2510 C C . THR B 1 95 ? 2.971 21.312 8.672 1 98.94 95 THR B C 1
ATOM 2512 O O . THR B 1 95 ? 2.762 22.453 8.227 1 98.94 95 THR B O 1
ATOM 2515 N N . HIS B 1 96 ? 3.779 20.406 8.125 1 98.94 96 HIS B N 1
ATOM 2516 C CA . HIS B 1 96 ? 4.637 20.656 6.973 1 98.94 96 HIS B CA 1
ATOM 2517 C C . HIS B 1 96 ? 4.648 19.453 6.027 1 98.94 96 HIS B C 1
ATOM 2519 O O . HIS B 1 96 ? 4.34 18.328 6.434 1 98.94 96 HIS B O 1
ATOM 2525 N N . ILE B 1 97 ? 4.98 19.766 4.738 1 98.94 97 ILE B N 1
ATOM 2526 C CA . ILE B 1 97 ? 5.148 18.703 3.75 1 98.94 97 ILE B CA 1
ATOM 2527 C C . ILE B 1 97 ? 6.609 18.625 3.311 1 98.94 97 ILE B C 1
ATOM 2529 O O . ILE B 1 97 ? 7.25 19.656 3.096 1 98.94 97 ILE B O 1
ATOM 2533 N N . LYS B 1 98 ? 7.102 17.438 3.217 1 98.88 98 LYS B N 1
ATOM 2534 C CA . LYS B 1 98 ? 8.453 17.25 2.691 1 98.88 98 LYS B CA 1
ATOM 2535 C C . LYS B 1 98 ? 8.484 16.094 1.687 1 98.88 98 LYS B C 1
ATOM 2537 O O . LYS B 1 98 ? 7.914 15.031 1.931 1 98.88 98 LYS B O 1
ATOM 2542 N N . GLU B 1 99 ? 9.117 16.344 0.503 1 98.69 99 GLU B N 1
ATOM 2543 C CA . GLU B 1 99 ? 9.508 15.234 -0.375 1 98.69 99 GLU B CA 1
ATOM 2544 C C . GLU B 1 99 ? 10.758 14.531 0.146 1 98.69 99 GLU B C 1
ATOM 2546 O O . GLU B 1 99 ? 11.789 15.172 0.37 1 98.69 99 GLU B O 1
ATOM 2551 N N . CYS B 1 100 ? 10.664 13.227 0.312 1 98.69 100 CYS B N 1
ATOM 2552 C CA . CYS B 1 100 ? 11.727 12.461 0.955 1 98.69 100 CYS B CA 1
ATOM 2553 C C . CYS B 1 100 ? 12.258 11.375 0.024 1 98.69 100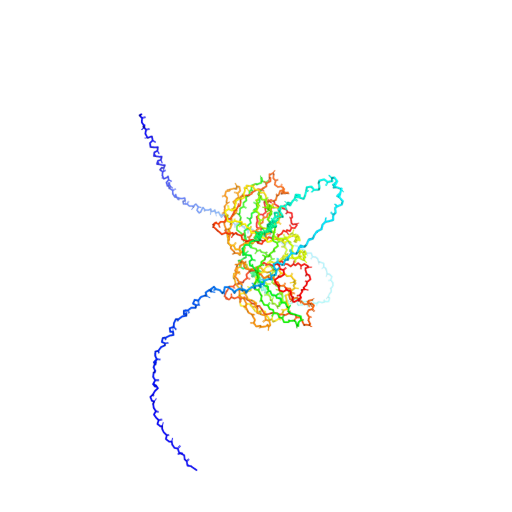 CYS B C 1
ATOM 2555 O O . CYS B 1 100 ? 11.562 10.961 -0.906 1 98.69 100 CYS B O 1
ATOM 2557 N N . LYS B 1 101 ? 13.477 11 0.312 1 97.75 101 LYS B N 1
ATOM 2558 C CA . LYS B 1 101 ? 14.094 9.82 -0.285 1 97.75 101 LYS B CA 1
ATOM 2559 C C . LYS B 1 101 ? 14.312 8.719 0.756 1 97.75 101 LYS B C 1
ATOM 2561 O O . LYS B 1 101 ? 15.023 8.922 1.741 1 97.75 101 LYS B O 1
ATOM 2566 N N . MET B 1 102 ? 13.734 7.539 0.457 1 98.38 102 MET B N 1
ATOM 2567 C CA . MET B 1 102 ? 13.82 6.449 1.426 1 98.38 102 MET B CA 1
ATOM 2568 C C . MET B 1 102 ? 15.219 5.84 1.432 1 98.38 102 MET B C 1
ATOM 2570 O O . MET B 1 102 ? 15.812 5.633 0.373 1 98.38 102 MET B O 1
ATOM 2574 N N . LYS B 1 103 ? 15.68 5.57 2.627 1 97 103 LYS B N 1
ATOM 2575 C CA . LYS B 1 103 ? 17 4.98 2.834 1 97 103 LYS B CA 1
ATOM 2576 C C . LYS B 1 103 ? 16.922 3.746 3.729 1 97 103 LYS B C 1
ATOM 2578 O O . LYS B 1 103 ? 15.844 3.404 4.227 1 97 103 LYS B O 1
ATOM 2583 N N . GLY B 1 104 ? 18.031 3.084 3.855 1 96.75 104 GLY B N 1
ATOM 2584 C CA . GLY B 1 104 ? 18.094 1.971 4.789 1 96.75 104 GLY B CA 1
ATOM 2585 C C . GLY B 1 104 ? 17.625 0.662 4.191 1 96.75 104 GLY B C 1
ATOM 2586 O O . GLY B 1 104 ? 17.031 -0.168 4.891 1 96.75 104 GLY B O 1
ATOM 2587 N N . PHE B 1 105 ? 17.766 0.516 2.904 1 97.44 105 PHE B N 1
ATOM 2588 C CA . PHE B 1 105 ? 17.453 -0.75 2.254 1 97.44 105 PHE B CA 1
ATOM 2589 C C . PHE B 1 105 ? 18.594 -1.747 2.426 1 97.44 105 PHE B C 1
ATOM 2591 O O . PHE B 1 105 ? 19.766 -1.356 2.516 1 97.44 105 PHE B O 1
ATOM 2598 N N . ASP B 1 106 ? 18.203 -3.008 2.42 1 95.81 106 ASP B N 1
ATOM 2599 C CA . ASP B 1 106 ? 19.141 -4.117 2.291 1 95.81 106 ASP B CA 1
ATOM 2600 C C . ASP B 1 106 ? 19 -4.805 0.936 1 95.81 106 ASP B C 1
ATOM 2602 O O . ASP B 1 106 ? 17.875 -5.035 0.468 1 95.81 106 ASP B O 1
ATOM 2606 N N . LEU B 1 107 ? 20.125 -4.996 0.322 1 94.06 107 LEU B N 1
ATOM 2607 C CA . LEU B 1 107 ? 20.094 -5.875 -0.841 1 94.06 107 LEU B CA 1
ATOM 2608 C C . LEU B 1 107 ? 20 -7.34 -0.416 1 94.06 107 LEU B C 1
ATOM 2610 O O . LEU B 1 107 ? 20.938 -7.863 0.205 1 94.06 107 LEU B O 1
ATOM 2614 N N . GLN B 1 108 ? 18.859 -8 -0.681 1 93.75 108 GLN B N 1
ATOM 2615 C CA . GLN B 1 108 ? 18.656 -9.367 -0.216 1 93.75 108 GLN B CA 1
ATOM 2616 C C . GLN B 1 108 ? 17.75 -10.141 -1.162 1 93.75 108 GLN B C 1
ATOM 2618 O O . GLN B 1 108 ? 17.062 -9.555 -1.99 1 93.75 108 GLN B O 1
ATOM 2623 N N . LYS B 1 109 ? 17.891 -11.445 -0.947 1 91.81 109 LYS B N 1
ATOM 2624 C CA . LYS B 1 109 ? 16.953 -12.297 -1.684 1 91.81 109 LYS B CA 1
ATOM 2625 C C . LYS B 1 109 ? 15.531 -12.148 -1.145 1 91.81 109 LYS B C 1
ATOM 2627 O O . LYS B 1 109 ? 15.312 -12.227 0.065 1 91.81 109 LYS B O 1
ATOM 2632 N N . TYR B 1 110 ? 14.664 -11.805 -2.033 1 90.56 110 TYR B N 1
ATOM 2633 C CA . TYR B 1 110 ? 13.234 -11.766 -1.754 1 90.56 110 TYR B CA 1
ATOM 2634 C C . TYR B 1 110 ? 12.461 -12.578 -2.781 1 90.56 110 TYR B C 1
ATOM 2636 O O . TYR B 1 110 ? 12.547 -12.32 -3.982 1 90.56 110 TYR B O 1
ATOM 2644 N N . SER B 1 111 ? 11.711 -13.422 -2.34 1 87.19 111 SER B N 1
ATOM 2645 C CA . SER B 1 111 ? 11.148 -14.492 -3.164 1 87.19 111 SER B CA 1
ATOM 2646 C C . SER B 1 111 ? 12.25 -15.352 -3.77 1 87.19 111 SER B C 1
ATOM 2648 O O . SER B 1 111 ? 12.758 -16.266 -3.119 1 87.19 111 SER B O 1
ATOM 2650 N N . SER B 1 112 ? 12.812 -14.953 -4.969 1 86.75 112 SER B N 1
ATOM 2651 C CA . SER B 1 112 ? 13.805 -15.844 -5.559 1 86.75 112 SER B CA 1
ATOM 2652 C C . SER B 1 112 ? 15.062 -15.086 -5.969 1 86.75 112 SER B C 1
ATOM 2654 O O . SER B 1 112 ? 16.125 -15.68 -6.164 1 86.75 112 SER B O 1
ATOM 2656 N N . GLU B 1 113 ? 14.961 -13.812 -6.055 1 92.38 113 GLU B N 1
ATOM 2657 C CA . GLU B 1 113 ? 16.078 -13.055 -6.602 1 92.38 113 GLU B CA 1
ATOM 2658 C C . GLU B 1 113 ? 16.438 -11.875 -5.699 1 92.38 113 GLU B C 1
ATOM 2660 O O . GLU B 1 113 ? 15.648 -11.477 -4.848 1 92.38 113 GLU B O 1
ATOM 2665 N N . LEU B 1 114 ? 17.594 -11.297 -5.945 1 93.88 114 LEU B N 1
ATOM 2666 C CA . LEU B 1 114 ? 18.078 -10.156 -5.18 1 93.88 114 LEU B CA 1
ATOM 2667 C C . LEU B 1 114 ? 17.281 -8.898 -5.488 1 93.88 114 LEU B C 1
ATOM 2669 O O . LEU B 1 114 ? 17.031 -8.586 -6.656 1 93.88 114 LEU B O 1
ATOM 2673 N N . GLN B 1 115 ? 16.875 -8.234 -4.375 1 96.38 115 GLN B N 1
ATOM 2674 C CA . GLN B 1 115 ? 16.156 -6.973 -4.434 1 96.38 115 GLN B CA 1
ATOM 2675 C C . GLN B 1 115 ? 16.531 -6.059 -3.273 1 96.38 115 GLN B C 1
ATOM 2677 O O . GLN B 1 115 ? 17.031 -6.527 -2.246 1 96.38 115 GLN B O 1
ATOM 2682 N N . PHE B 1 116 ? 16.438 -4.738 -3.543 1 97.5 116 PHE B N 1
ATOM 2683 C CA . PHE B 1 116 ? 16.453 -3.832 -2.402 1 97.5 116 PHE B CA 1
ATOM 2684 C C . PHE B 1 116 ? 15.188 -3.98 -1.571 1 97.5 116 PHE B C 1
ATOM 2686 O O . PHE B 1 116 ? 14.078 -3.906 -2.104 1 97.5 116 PHE B O 1
ATOM 2693 N N . VAL B 1 117 ? 15.359 -4.199 -0.215 1 98.06 117 VAL B N 1
ATOM 2694 C CA . VAL B 1 117 ? 14.211 -4.465 0.645 1 98.06 117 VAL B CA 1
ATOM 2695 C C . VAL B 1 117 ? 14.352 -3.682 1.948 1 98.06 117 VAL B C 1
ATOM 2697 O O . VAL B 1 117 ? 15.414 -3.684 2.57 1 98.06 117 VAL B O 1
ATOM 2700 N N . LYS B 1 118 ? 13.352 -2.994 2.283 1 98.31 118 LYS B N 1
ATOM 2701 C CA . LYS B 1 118 ? 13.266 -2.338 3.586 1 98.31 118 LYS B CA 1
ATOM 2702 C C . LYS B 1 118 ? 12.016 -2.783 4.344 1 98.31 118 LYS B C 1
ATOM 2704 O O . LYS B 1 118 ? 10.922 -2.826 3.775 1 98.31 118 LYS B O 1
ATOM 2709 N N . THR B 1 119 ? 12.195 -3.094 5.742 1 98.44 119 THR B N 1
ATOM 2710 C CA . THR B 1 119 ? 11.07 -3.666 6.469 1 98.44 119 THR B CA 1
ATOM 2711 C C . THR B 1 119 ? 10.898 -2.984 7.824 1 98.44 119 THR B C 1
ATOM 2713 O O . THR B 1 119 ? 9.945 -3.271 8.555 1 98.44 119 THR B O 1
ATOM 2716 N N . ASP B 1 120 ? 11.781 -2.086 8.219 1 98.19 120 ASP B N 1
ATOM 2717 C CA . ASP B 1 120 ? 11.695 -1.471 9.539 1 98.19 120 ASP B CA 1
ATOM 2718 C C . ASP B 1 120 ? 11.336 0.01 9.438 1 98.19 120 ASP B C 1
ATOM 2720 O O . ASP B 1 120 ? 12.062 0.786 8.812 1 98.19 120 ASP B O 1
ATOM 2724 N N . PHE B 1 121 ? 10.266 0.361 10.109 1 98.56 121 PHE B N 1
ATOM 2725 C CA . PHE B 1 121 ? 9.789 1.737 10.07 1 98.56 121 PHE B CA 1
ATOM 2726 C C . PHE B 1 121 ? 9.445 2.232 11.469 1 98.56 121 PHE B C 1
ATOM 2728 O O . PHE B 1 121 ? 8.68 3.186 11.625 1 98.56 121 PHE B O 1
ATOM 2735 N N . GLY B 1 122 ? 9.891 1.495 12.453 1 98 122 GLY B N 1
ATOM 2736 C CA . GLY B 1 122 ? 9.789 1.94 13.828 1 98 122 GLY B CA 1
ATOM 2737 C C . GLY B 1 122 ? 8.516 1.492 14.516 1 98 122 GLY B C 1
ATOM 2738 O O . GLY B 1 122 ? 8.062 2.119 15.477 1 98 122 GLY B O 1
ATOM 2739 N N . GLY B 1 123 ? 7.859 0.415 14.031 1 98.31 123 GLY B N 1
ATOM 2740 C CA . GLY B 1 123 ? 6.637 -0.106 14.617 1 98.31 123 GLY B CA 1
ATOM 2741 C C . GLY B 1 123 ? 6.105 -1.331 13.898 1 98.31 123 GLY B C 1
ATOM 2742 O O . GLY B 1 123 ? 6.594 -1.688 12.82 1 98.31 123 GLY B O 1
ATOM 2743 N N . GLN B 1 124 ? 5.035 -1.913 14.492 1 98.5 124 GLN B N 1
ATOM 2744 C CA . GLN B 1 124 ? 4.367 -3.074 13.914 1 98.5 124 GLN B CA 1
ATOM 2745 C C . GLN B 1 124 ? 3.07 -2.672 13.219 1 98.5 124 GLN B C 1
ATOM 2747 O O . GLN B 1 124 ? 2.334 -1.815 13.711 1 98.5 124 GLN B O 1
ATOM 2752 N N . PRO B 1 125 ? 2.846 -3.318 12.031 1 98.81 125 PRO B N 1
ATOM 2753 C CA . PRO B 1 125 ? 1.572 -3.014 11.375 1 98.81 125 PRO B CA 1
ATOM 2754 C C . PRO B 1 125 ? 0.363 -3.416 12.219 1 98.81 125 PRO B C 1
ATOM 2756 O O . PRO B 1 125 ? 0.397 -4.441 12.906 1 98.81 125 PRO B O 1
ATOM 2759 N N . GLN B 1 126 ? -0.715 -2.609 12.117 1 98.75 126 GLN B N 1
ATOM 2760 C CA . GLN B 1 126 ? -1.873 -2.816 12.984 1 98.75 126 GLN B CA 1
ATOM 2761 C C . GLN B 1 126 ? -3.139 -3.039 12.164 1 98.75 126 GLN B C 1
ATOM 2763 O O . GLN B 1 126 ? -3.967 -3.887 12.508 1 98.75 126 GLN B O 1
ATOM 2768 N N . LYS B 1 127 ? -3.266 -2.279 11.102 1 98.69 127 LYS B N 1
ATOM 2769 C CA . LYS B 1 127 ? -4.547 -2.32 10.398 1 98.69 127 LYS B CA 1
ATOM 2770 C C . LYS B 1 127 ? -4.363 -2.043 8.914 1 98.69 127 LYS B C 1
ATOM 2772 O O . LYS B 1 127 ? -3.686 -1.089 8.531 1 98.69 127 LYS B O 1
ATOM 2777 N N . ILE B 1 128 ? -4.957 -2.904 8.078 1 98.88 128 ILE B N 1
ATOM 2778 C CA . ILE B 1 128 ? -5.055 -2.695 6.641 1 98.88 128 ILE B CA 1
ATOM 2779 C C . ILE B 1 128 ? -6.371 -2 6.305 1 98.88 128 ILE B C 1
ATOM 2781 O O . ILE B 1 128 ? -7.434 -2.41 6.777 1 98.88 128 ILE B O 1
ATOM 2785 N N . ILE B 1 129 ? -6.305 -0.919 5.441 1 98.81 129 ILE B N 1
ATOM 2786 C CA . ILE B 1 129 ? -7.508 -0.185 5.066 1 98.81 129 ILE B CA 1
ATOM 2787 C C . ILE B 1 129 ? -7.5 0.082 3.562 1 98.81 129 ILE B C 1
ATOM 2789 O O . ILE B 1 129 ? -6.527 0.618 3.025 1 98.81 129 ILE B O 1
ATOM 2793 N N . PHE B 1 130 ? -8.523 -0.341 2.852 1 98.81 130 PHE B N 1
ATOM 2794 C CA . PHE B 1 130 ? -8.875 0.182 1.536 1 98.81 130 PHE B CA 1
ATOM 2795 C C . PHE B 1 130 ? -10.031 1.17 1.639 1 98.81 130 PHE B C 1
ATOM 2797 O O . PHE B 1 130 ? -11.031 0.899 2.312 1 98.81 130 PHE B O 1
ATOM 2804 N N . THR B 1 131 ? -9.875 2.35 0.951 1 98.56 131 THR B N 1
ATOM 2805 C CA . THR B 1 131 ? -10.914 3.365 1.072 1 98.56 131 THR B CA 1
ATOM 2806 C C . THR B 1 131 ? -11.125 4.086 -0.256 1 98.56 131 THR B C 1
ATOM 2808 O O . THR B 1 131 ? -10.211 4.168 -1.075 1 98.56 131 THR B O 1
ATOM 2811 N N . GLU B 1 132 ? -12.328 4.57 -0.422 1 98.56 132 GLU B N 1
ATOM 2812 C CA . GLU B 1 132 ? -12.656 5.438 -1.55 1 98.56 132 GLU B CA 1
ATOM 2813 C C . GLU B 1 132 ? -13.234 6.766 -1.074 1 98.56 132 GLU B C 1
ATOM 2815 O O . GLU B 1 132 ? -14.25 6.793 -0.376 1 98.56 132 GLU B O 1
ATOM 2820 N N . LEU B 1 133 ? -12.531 7.797 -1.426 1 98 133 LEU B N 1
ATOM 2821 C CA . LEU B 1 133 ? -13.031 9.156 -1.27 1 98 133 LEU B CA 1
ATOM 2822 C C . LEU B 1 133 ? -13.93 9.539 -2.439 1 98 133 LEU B C 1
ATOM 2824 O O . LEU B 1 133 ? -13.523 9.438 -3.6 1 98 133 LEU B O 1
ATOM 2828 N N . SER B 1 134 ? -15.094 9.977 -2.119 1 96.38 134 SER B N 1
ATOM 2829 C CA . SER B 1 134 ? -15.984 10.406 -3.186 1 96.38 134 SER B CA 1
ATOM 2830 C C . SER B 1 134 ? -15.453 11.648 -3.893 1 96.38 134 SER B C 1
ATOM 2832 O O . SER B 1 134 ? -14.742 12.453 -3.289 1 96.38 134 SER B O 1
ATOM 2834 N N . ALA B 1 135 ? -15.875 11.758 -5.172 1 96.31 135 ALA B N 1
ATOM 2835 C CA . ALA B 1 135 ? -15.547 12.984 -5.891 1 96.31 135 ALA B CA 1
ATOM 2836 C C . ALA B 1 135 ? -16.047 14.211 -5.133 1 96.31 135 ALA B C 1
ATOM 2838 O O . ALA B 1 135 ? -17.188 14.219 -4.633 1 96.31 135 ALA B O 1
ATOM 2839 N N . GLY B 1 136 ? -15.125 15.172 -4.961 1 95 136 GLY B N 1
ATOM 2840 C CA . GLY B 1 136 ? -15.516 16.422 -4.336 1 95 136 GLY B CA 1
ATOM 2841 C C . GLY B 1 136 ? -15.383 16.406 -2.826 1 95 136 GLY B C 1
ATOM 2842 O O . GLY B 1 136 ? -15.578 17.438 -2.168 1 95 136 GLY B O 1
ATOM 2843 N N . LEU B 1 137 ? -15.117 15.266 -2.232 1 96.62 137 LEU B N 1
ATOM 2844 C CA . LEU B 1 137 ? -14.938 15.188 -0.785 1 96.62 137 LEU B CA 1
ATOM 2845 C C . LEU B 1 137 ? -13.891 16.188 -0.31 1 96.62 137 LEU B C 1
ATOM 2847 O O . LEU B 1 137 ? -12.836 16.344 -0.933 1 96.62 137 LEU B O 1
ATOM 2851 N N . ARG B 1 138 ? -14.211 16.859 0.719 1 97.06 138 ARG B N 1
ATOM 2852 C CA . ARG B 1 138 ? -13.312 17.781 1.417 1 97.06 138 ARG B CA 1
ATOM 2853 C C . ARG B 1 138 ? -13.359 17.547 2.924 1 97.06 138 ARG B C 1
ATOM 2855 O O . ARG B 1 138 ? -14.445 17.484 3.516 1 97.06 138 ARG B O 1
ATOM 2862 N N . GLN B 1 139 ? -12.234 17.422 3.432 1 97.31 139 GLN B N 1
ATOM 2863 C CA . GLN B 1 139 ? -12.133 17.266 4.879 1 97.31 139 GLN B CA 1
ATOM 2864 C C . GLN B 1 139 ? -11.586 18.531 5.531 1 97.31 139 GLN B C 1
ATOM 2866 O O . GLN B 1 139 ? -10.539 19.047 5.117 1 97.31 139 GLN B O 1
ATOM 2871 N N . PRO B 1 140 ? -12.273 19.047 6.523 1 97 140 PRO B N 1
ATOM 2872 C CA . PRO B 1 140 ? -11.719 20.188 7.262 1 97 140 PRO B CA 1
ATOM 2873 C C . PRO B 1 140 ? -10.453 19.828 8.039 1 97 140 PRO B C 1
ATOM 2875 O O . PRO B 1 140 ? -9.984 18.688 7.977 1 97 140 PRO B O 1
ATOM 2878 N N . LEU B 1 141 ? -9.93 20.859 8.664 1 97.94 141 LEU B N 1
ATOM 2879 C CA . LEU B 1 141 ? -8.742 20.641 9.484 1 97.94 141 LEU B CA 1
ATOM 2880 C C . LEU B 1 141 ? -8.969 19.484 10.461 1 97.94 141 LEU B C 1
ATOM 2882 O O . LEU B 1 141 ? -9.938 19.484 11.227 1 97.94 141 LEU B O 1
ATOM 2886 N N . HIS B 1 142 ? -8.07 18.516 10.453 1 98.25 142 HIS B N 1
ATOM 2887 C CA . HIS B 1 142 ? -8.18 17.328 11.297 1 98.25 142 HIS B CA 1
ATOM 2888 C C . HIS B 1 142 ? -6.82 16.656 11.477 1 98.25 142 HIS B C 1
ATOM 2890 O O . HIS B 1 142 ? -5.922 16.828 10.656 1 98.25 142 HIS B O 1
ATOM 2896 N N . PRO B 1 143 ? -6.602 15.93 12.602 1 98.5 143 PRO B N 1
ATOM 2897 C CA . PRO B 1 143 ? -5.477 15 12.688 1 98.5 143 PRO B CA 1
ATOM 2898 C C . PRO B 1 143 ? -5.695 13.734 11.867 1 98.5 143 PRO B C 1
ATOM 2900 O O . PRO B 1 143 ? -6.836 13.406 11.523 1 98.5 143 PRO B O 1
ATOM 2903 N N . CYS B 1 144 ? -4.57 13.062 11.461 1 97.94 144 CYS B N 1
ATOM 2904 C CA . CYS B 1 144 ? -4.785 11.734 10.898 1 97.94 144 CYS B CA 1
ATOM 2905 C C . CYS B 1 144 ? -5.156 10.742 11.992 1 97.94 144 CYS B C 1
ATOM 2907 O O . CYS B 1 144 ? -4.824 10.938 13.156 1 97.94 144 CYS B O 1
ATOM 2909 N N . PRO B 1 145 ? -5.906 9.711 11.586 1 97.56 145 PRO B N 1
ATOM 2910 C CA . PRO B 1 145 ? -6.434 8.805 12.602 1 97.56 145 PRO B CA 1
ATOM 2911 C C . PRO B 1 145 ? -5.336 8.094 13.398 1 97.56 145 PRO B C 1
ATOM 2913 O O . PRO B 1 145 ? -5.461 7.918 14.609 1 97.56 145 PRO B O 1
ATOM 2916 N N . GLU B 1 146 ? -4.32 7.598 12.742 1 98.44 146 GLU B N 1
ATOM 2917 C CA . GLU B 1 146 ? -3.178 6.875 13.289 1 98.44 146 GLU B CA 1
ATOM 2918 C C . GLU B 1 146 ? -1.914 7.145 12.477 1 98.44 146 GLU B C 1
ATOM 2920 O O . GLU B 1 146 ? -1.983 7.699 11.375 1 98.44 146 GLU B O 1
ATOM 2925 N N . VAL B 1 147 ? -0.73 6.793 13.086 1 98.88 147 VAL B N 1
ATOM 2926 C CA . VAL B 1 147 ? 0.484 6.762 12.281 1 98.88 147 VAL B CA 1
ATOM 2927 C C . VAL B 1 147 ? 0.313 5.773 11.133 1 98.88 147 VAL B C 1
ATOM 2929 O O . VAL B 1 147 ? -0.044 4.613 11.352 1 98.88 147 VAL B O 1
ATOM 2932 N N . GLN B 1 148 ? 0.592 6.312 9.867 1 98.94 148 GLN B N 1
ATOM 2933 C CA . GLN B 1 148 ? 0.175 5.465 8.75 1 98.94 148 GLN B CA 1
ATOM 2934 C C . GLN B 1 148 ? 0.893 5.859 7.465 1 98.94 148 GLN B C 1
ATOM 2936 O O . GLN B 1 148 ? 1.327 7.004 7.316 1 98.94 148 GLN B O 1
ATOM 2941 N N . PHE B 1 149 ? 1.096 4.887 6.586 1 98.94 149 PHE B N 1
ATOM 2942 C CA . PHE B 1 149 ? 1.34 5.137 5.168 1 98.94 149 PHE B CA 1
ATOM 2943 C C . PHE B 1 149 ? 0.03 5.168 4.391 1 98.94 149 PHE B C 1
ATOM 2945 O O . PHE B 1 149 ? -0.866 4.359 4.637 1 98.94 149 PHE B O 1
ATOM 2952 N N . VAL B 1 150 ? -0.1 6.148 3.494 1 98.94 150 VAL B N 1
ATOM 2953 C CA . VAL B 1 150 ? -1.206 6.246 2.549 1 98.94 150 VAL B CA 1
ATOM 2954 C C . VAL B 1 150 ? -0.676 6.133 1.12 1 98.94 150 VAL B C 1
ATOM 2956 O O . VAL B 1 150 ? 0.217 6.887 0.724 1 98.94 150 VAL B O 1
ATOM 2959 N N . ILE B 1 151 ? -1.215 5.211 0.382 1 99 151 ILE B N 1
ATOM 2960 C CA . ILE B 1 151 ? -0.821 5.031 -1.011 1 99 151 ILE B CA 1
ATOM 2961 C C . ILE B 1 151 ? -2.016 5.297 -1.924 1 99 151 ILE B C 1
ATOM 2963 O O . ILE B 1 151 ? -3.094 4.73 -1.724 1 99 151 ILE B O 1
ATOM 29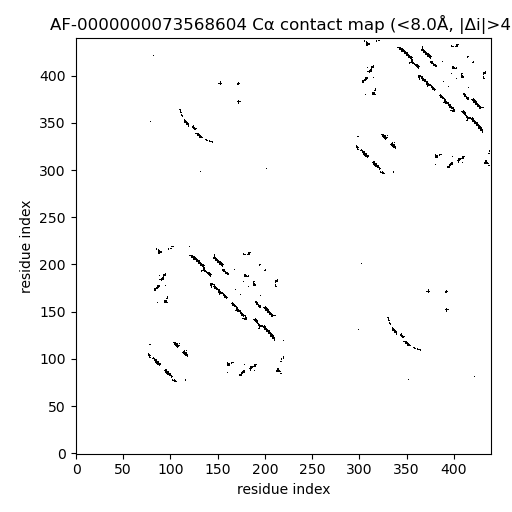67 N N . THR B 1 152 ? -1.81 6.145 -2.9 1 98.94 152 THR B N 1
ATOM 2968 C CA . THR B 1 152 ? -2.859 6.441 -3.867 1 98.94 152 THR B CA 1
ATOM 2969 C C . THR B 1 152 ? -2.949 5.344 -4.926 1 98.94 152 THR B C 1
ATOM 2971 O O . THR B 1 152 ? -1.948 5.004 -5.559 1 98.94 152 THR B O 1
ATOM 2974 N N . LEU B 1 153 ? -4.184 4.855 -5.105 1 98.94 153 LEU B N 1
ATOM 2975 C CA . LEU B 1 153 ? -4.363 3.75 -6.035 1 98.94 153 LEU B CA 1
ATOM 2976 C C . LEU B 1 153 ? -4.957 4.238 -7.352 1 98.94 153 LEU B C 1
ATOM 2978 O O . LEU B 1 153 ? -4.523 3.816 -8.43 1 98.94 153 LEU B O 1
ATOM 2982 N N . SER B 1 154 ? -5.961 5.008 -7.305 1 98.62 154 SER B N 1
ATOM 2983 C CA . SER B 1 154 ? -6.617 5.613 -8.461 1 98.62 154 SER B CA 1
ATOM 2984 C C . SER B 1 154 ? -7.191 6.984 -8.109 1 98.62 154 SER B C 1
ATOM 2986 O O . SER B 1 154 ? -7.406 7.293 -6.938 1 98.62 154 SER B O 1
ATOM 2988 N N . GLY B 1 155 ? -7.414 7.785 -9.164 1 98.38 155 GLY B N 1
ATOM 2989 C CA . GLY B 1 155 ? -7.816 9.156 -8.898 1 98.38 155 GLY B CA 1
ATOM 2990 C C . GLY B 1 155 ? -6.711 9.992 -8.281 1 98.38 155 GLY B C 1
ATOM 2991 O O . GLY B 1 155 ? -5.527 9.734 -8.508 1 98.38 155 GLY B O 1
ATOM 2992 N N . SER B 1 156 ? -7.184 11.094 -7.672 1 98.81 156 SER B N 1
ATOM 2993 C CA . SER B 1 156 ? -6.23 12.031 -7.078 1 98.81 156 SER B CA 1
ATOM 2994 C C . SER B 1 156 ? -6.82 12.703 -5.844 1 98.81 156 SER B C 1
ATOM 2996 O O . SER B 1 156 ? -8.039 12.828 -5.719 1 98.81 156 SER B O 1
ATOM 2998 N N . TRP B 1 157 ? -5.938 13.062 -4.914 1 98.81 157 TRP B N 1
ATOM 2999 C CA . TRP B 1 157 ? -6.305 13.773 -3.689 1 98.81 157 TRP B CA 1
ATOM 3000 C C . TRP B 1 157 ? -5.184 14.703 -3.242 1 98.81 157 TRP B C 1
ATOM 3002 O O . TRP B 1 157 ? -4.09 14.688 -3.811 1 98.81 157 TRP B O 1
ATOM 3012 N N . TYR B 1 158 ? -5.516 15.586 -2.303 1 98.88 158 TYR B N 1
ATOM 3013 C CA . TYR B 1 158 ? -4.504 16.516 -1.832 1 98.88 158 TYR B CA 1
ATOM 3014 C C . TYR B 1 158 ? -4.508 16.609 -0.311 1 98.88 158 TYR B C 1
ATOM 3016 O O . TYR B 1 158 ? -5.492 16.25 0.337 1 98.88 158 TYR B O 1
ATOM 3024 N N . ILE B 1 159 ? -3.35 17.031 0.183 1 98.88 159 ILE B N 1
ATOM 3025 C CA . ILE B 1 159 ? -3.258 17.531 1.548 1 98.88 159 ILE B CA 1
ATOM 3026 C C . ILE B 1 159 ? -2.826 19 1.527 1 98.88 159 ILE B C 1
ATOM 3028 O O . ILE B 1 159 ? -2.121 19.438 0.612 1 98.88 159 ILE B O 1
ATOM 3032 N N . GLU B 1 160 ? -3.301 19.688 2.477 1 98.81 160 GLU B N 1
ATOM 3033 C CA . GLU B 1 160 ? -2.871 21.047 2.746 1 98.81 160 GLU B CA 1
ATOM 3034 C C . GLU B 1 160 ? -2.518 21.234 4.219 1 98.81 160 GLU B C 1
ATOM 3036 O O . GLU B 1 160 ? -3.357 21.016 5.098 1 98.81 160 GLU B O 1
ATOM 3041 N N . THR B 1 161 ? -1.28 21.672 4.445 1 98.88 161 THR B N 1
ATOM 3042 C CA . THR B 1 161 ? -0.777 21.797 5.809 1 98.88 161 THR B CA 1
ATOM 3043 C C . THR B 1 161 ? -0.99 23.203 6.344 1 98.88 161 THR B C 1
ATOM 3045 O O . THR B 1 161 ? -1.319 24.125 5.586 1 98.88 161 THR B O 1
ATOM 3048 N N . THR B 1 162 ? -0.789 23.359 7.684 1 98.81 162 THR B N 1
ATOM 3049 C CA . THR B 1 162 ? -1.135 24.625 8.344 1 98.81 162 THR B CA 1
ATOM 3050 C C . THR B 1 162 ? -0.127 25.703 7.992 1 98.81 162 THR B C 1
ATOM 3052 O O . THR B 1 162 ? -0.399 26.891 8.18 1 98.81 162 THR B O 1
ATOM 3055 N N . ASP B 1 163 ? 1.02 25.328 7.484 1 98.62 163 ASP B N 1
ATOM 3056 C CA . ASP B 1 163 ? 1.972 26.344 7.051 1 98.62 163 ASP B CA 1
ATOM 3057 C C . ASP B 1 163 ? 1.659 26.812 5.629 1 98.62 163 ASP B C 1
ATOM 3059 O O . ASP B 1 163 ? 2.428 27.578 5.043 1 98.62 163 ASP B O 1
ATOM 3063 N N . GLY B 1 164 ? 0.66 26.234 5.078 1 98.56 164 GLY B N 1
ATOM 3064 C CA . GLY B 1 164 ? 0.191 26.703 3.781 1 98.56 164 GLY B CA 1
ATOM 3065 C C . GLY B 1 164 ? 0.654 25.828 2.633 1 98.56 164 GLY B C 1
ATOM 3066 O O . GLY B 1 164 ? 0.244 26.031 1.488 1 98.56 164 GLY B O 1
ATOM 3067 N N . SER B 1 165 ? 1.465 24.844 2.836 1 98.75 165 SER B N 1
ATOM 3068 C CA . SER B 1 165 ? 1.925 23.938 1.788 1 98.75 165 SER B CA 1
ATOM 3069 C C . SER B 1 165 ? 0.801 23.016 1.318 1 98.75 165 SER B C 1
ATOM 3071 O O . SER B 1 165 ? -0.052 22.625 2.113 1 98.75 165 SER B O 1
ATOM 3073 N N . ARG B 1 166 ? 0.836 22.719 0.003 1 98.81 166 ARG B N 1
ATOM 3074 C CA . ARG B 1 166 ? -0.148 21.828 -0.591 1 98.81 166 ARG B CA 1
ATOM 3075 C C . ARG B 1 166 ? 0.514 20.844 -1.562 1 98.81 166 ARG B C 1
ATOM 3077 O O . ARG B 1 166 ? 1.423 21.234 -2.305 1 98.81 166 ARG B O 1
ATOM 3084 N N . TYR B 1 167 ? 0.057 19.609 -1.534 1 98.94 167 TYR B N 1
ATOM 3085 C CA . TYR B 1 167 ? 0.55 18.609 -2.463 1 98.94 167 TYR B CA 1
ATOM 3086 C C . TYR B 1 167 ? -0.587 17.719 -2.963 1 98.94 167 TYR B C 1
ATOM 3088 O O . TYR B 1 167 ? -1.462 17.328 -2.188 1 98.94 167 TYR B O 1
ATOM 3096 N N . GLU B 1 168 ? -0.595 17.422 -4.277 1 98.94 168 GLU B N 1
ATOM 3097 C CA . GLU B 1 168 ? -1.572 16.531 -4.902 1 98.94 168 GLU B CA 1
ATOM 3098 C C . GLU B 1 168 ? -0.943 15.195 -5.27 1 98.94 168 GLU B C 1
ATOM 3100 O O . GLU B 1 168 ? 0.063 15.148 -5.98 1 98.94 168 GLU B O 1
ATOM 3105 N N . PHE B 1 169 ? -1.562 14.156 -4.816 1 98.94 169 PHE B N 1
ATOM 3106 C CA . PHE B 1 169 ? -1.041 12.805 -4.98 1 98.94 169 PHE B CA 1
ATOM 3107 C C . PHE B 1 169 ? -1.655 12.133 -6.203 1 98.94 169 PHE B C 1
ATOM 3109 O O . PHE B 1 169 ? -2.852 12.273 -6.461 1 98.94 169 PHE B O 1
ATOM 3116 N N . GLN B 1 170 ? -0.78 11.391 -6.871 1 98.81 170 GLN B N 1
ATOM 3117 C CA . GLN B 1 170 ? -1.158 10.57 -8.023 1 98.81 170 GLN B CA 1
ATOM 3118 C C . GLN B 1 170 ? -0.986 9.086 -7.723 1 98.81 170 GLN B C 1
ATOM 3120 O O . GLN B 1 170 ? -0.308 8.719 -6.762 1 98.81 170 GLN B O 1
ATOM 3125 N N . PRO B 1 171 ? -1.638 8.258 -8.594 1 98.88 171 PRO B N 1
ATOM 3126 C CA . PRO B 1 171 ? -1.489 6.816 -8.359 1 98.88 171 PRO B CA 1
ATOM 3127 C C . PRO B 1 171 ? -0.029 6.387 -8.227 1 98.88 171 PRO B C 1
ATOM 3129 O O . PRO B 1 171 ? 0.816 6.816 -9.016 1 98.88 171 PRO B O 1
ATOM 3132 N N . GLY B 1 172 ? 0.265 5.598 -7.23 1 98.88 172 GLY B N 1
ATOM 3133 C CA . GLY B 1 172 ? 1.611 5.121 -6.961 1 98.88 172 GLY B CA 1
ATOM 3134 C C . GLY B 1 172 ? 2.332 5.934 -5.898 1 98.88 172 GLY B C 1
ATOM 3135 O O . GLY B 1 172 ? 3.305 5.465 -5.305 1 98.88 172 GLY B O 1
ATOM 3136 N N . GLU B 1 173 ? 1.863 7.098 -5.602 1 98.94 173 GLU B N 1
ATOM 3137 C CA . GLU B 1 173 ? 2.58 7.965 -4.676 1 98.94 173 GLU B CA 1
ATOM 3138 C C . GLU B 1 173 ? 2.215 7.652 -3.227 1 98.94 173 GLU B C 1
ATOM 3140 O O . GLU B 1 173 ? 1.063 7.328 -2.93 1 98.94 173 GLU B O 1
ATOM 3145 N N . VAL B 1 174 ? 3.246 7.805 -2.295 1 98.94 174 VAL B N 1
ATOM 3146 C CA . VAL B 1 174 ? 3.182 7.371 -0.902 1 98.94 174 VAL B CA 1
ATOM 3147 C C . VAL B 1 174 ? 3.25 8.586 0.019 1 98.94 174 VAL B C 1
ATOM 3149 O O . VAL B 1 174 ? 4.121 9.445 -0.141 1 98.94 174 VAL B O 1
ATOM 3152 N N . LEU B 1 175 ? 2.34 8.625 0.992 1 99 175 LEU B N 1
ATOM 3153 C CA . LEU B 1 175 ? 2.4 9.57 2.1 1 99 175 LEU B CA 1
ATOM 3154 C C . LEU B 1 175 ? 2.676 8.852 3.416 1 99 175 LEU B C 1
ATOM 3156 O O . LEU B 1 175 ? 2.01 7.867 3.74 1 99 175 LEU B O 1
ATOM 3160 N N . PHE B 1 176 ? 3.703 9.328 4.07 1 98.94 176 PHE B N 1
ATOM 3161 C CA . PHE B 1 176 ? 3.828 9.031 5.492 1 98.94 176 PHE B CA 1
ATOM 3162 C C . PHE B 1 176 ? 3.309 10.188 6.336 1 98.94 176 PHE B C 1
ATOM 3164 O O . PHE B 1 176 ? 3.66 11.344 6.094 1 98.94 176 PHE B O 1
ATOM 3171 N N . GLN B 1 177 ? 2.486 9.852 7.277 1 98.88 177 GLN B N 1
ATOM 3172 C CA . GLN B 1 177 ? 2.033 10.906 8.18 1 98.88 177 GLN B CA 1
ATOM 3173 C C . GLN B 1 177 ? 1.925 10.391 9.609 1 98.88 177 GLN B C 1
ATOM 3175 O O . GLN B 1 177 ? 1.565 9.234 9.836 1 98.88 177 GLN B O 1
ATOM 3180 N N . ASP B 1 178 ? 2.236 11.242 10.617 1 98.81 178 ASP B N 1
ATOM 3181 C CA . ASP B 1 178 ? 2.131 10.898 12.031 1 98.81 178 ASP B CA 1
ATOM 3182 C C . ASP B 1 178 ? 1.583 12.078 12.844 1 98.81 178 ASP B C 1
ATOM 3184 O O . ASP B 1 178 ? 1.866 12.195 14.039 1 98.81 178 ASP B O 1
ATOM 3188 N N . ASN B 1 179 ? 0.832 12.977 12.164 1 98.81 179 ASN B N 1
ATOM 3189 C CA . ASN B 1 179 ? 0.2 14.109 12.844 1 98.81 179 ASN B CA 1
ATOM 3190 C C . ASN B 1 179 ? -1.104 13.695 13.516 1 98.81 179 ASN B C 1
ATOM 3192 O O . ASN B 1 179 ? -2.174 14.211 13.18 1 98.81 179 ASN B O 1
ATOM 3196 N N . THR B 1 180 ? -0.997 12.906 14.5 1 98.69 180 THR B N 1
ATOM 3197 C CA . THR B 1 180 ? -2.139 12.297 15.172 1 98.69 180 THR B CA 1
ATOM 3198 C C . THR B 1 180 ? -2.574 13.141 16.359 1 98.69 180 THR B C 1
ATOM 3200 O O . THR B 1 180 ? -1.867 14.07 16.766 1 98.69 180 THR B O 1
ATOM 3203 N N . LYS B 1 181 ? -3.768 12.766 16.875 1 98.06 181 LYS B N 1
ATOM 3204 C CA . LYS B 1 181 ? -4.301 13.445 18.047 1 98.06 181 LYS B CA 1
ATOM 3205 C C . LYS B 1 181 ? -3.375 13.273 19.25 1 98.06 181 LYS B C 1
ATOM 3207 O O . LYS B 1 181 ? -3.283 14.164 20.109 1 98.06 181 LYS B O 1
ATOM 3212 N N . ASN B 1 182 ? -2.674 12.172 19.344 1 98.06 182 ASN B N 1
ATOM 3213 C CA . ASN B 1 182 ? -1.811 11.891 20.484 1 98.06 182 ASN B CA 1
ATOM 3214 C C . ASN B 1 182 ? -0.386 12.375 20.234 1 98.06 182 ASN B C 1
ATOM 3216 O O . ASN B 1 182 ? 0.546 11.953 20.922 1 98.06 182 ASN B O 1
ATOM 3220 N N . SER B 1 183 ? -0.199 13.18 19.266 1 98.75 183 SER B N 1
ATOM 3221 C CA . SER B 1 183 ? 1.102 13.789 19 1 98.75 183 SER B CA 1
ATOM 3222 C C . SER B 1 183 ? 1.64 14.5 20.25 1 98.75 183 SER B C 1
ATOM 3224 O O . SER B 1 183 ? 0.879 15.125 20.984 1 98.75 183 SER B O 1
ATOM 3226 N N . PRO B 1 184 ? 3.002 14.508 20.438 1 98.75 184 PRO B N 1
ATOM 3227 C CA . PRO B 1 184 ? 3.586 15.219 21.578 1 98.75 184 PRO B CA 1
ATOM 3228 C C . PRO B 1 184 ? 3.705 16.719 21.344 1 98.75 184 PRO B C 1
ATOM 3230 O O . PRO B 1 184 ? 4.238 17.438 22.188 1 98.75 184 PRO B O 1
ATOM 3233 N N . ALA B 1 185 ? 3.268 17.203 20.188 1 98.88 185 ALA B N 1
ATOM 3234 C CA . ALA B 1 185 ? 3.322 18.625 19.875 1 98.88 185 ALA B CA 1
ATOM 3235 C C . ALA B 1 185 ? 2.535 19.438 20.906 1 98.88 185 ALA B C 1
ATOM 3237 O O . ALA B 1 185 ? 1.663 18.906 21.594 1 98.88 185 ALA B O 1
ATOM 3238 N N . ASP B 1 186 ? 2.838 20.766 20.906 1 98.75 186 ASP B N 1
ATOM 3239 C CA . ASP B 1 186 ? 2.176 21.672 21.844 1 98.75 186 ASP B CA 1
ATOM 3240 C C . ASP B 1 186 ? 0.679 21.766 21.547 1 98.75 186 ASP B C 1
ATOM 3242 O O . ASP B 1 186 ? -0.13 21.891 22.469 1 98.75 186 ASP B O 1
ATOM 3246 N N . LYS B 1 187 ? 0.378 21.812 20.344 1 98.38 187 LYS B N 1
ATOM 3247 C CA . LYS B 1 187 ? -1.003 21.734 19.875 1 98.38 187 LYS B CA 1
ATOM 3248 C C . LYS B 1 187 ? -1.205 20.562 18.922 1 98.38 187 LYS B C 1
ATOM 3250 O O . LYS B 1 187 ? -0.281 20.156 18.219 1 98.38 187 LYS B O 1
ATOM 3255 N N . THR B 1 188 ? -2.42 20.016 18.891 1 98.5 188 THR B N 1
ATOM 3256 C CA . THR B 1 188 ? -2.709 18.891 18 1 98.5 188 THR B CA 1
ATOM 3257 C C . THR B 1 188 ? -2.434 19.281 16.547 1 98.5 188 THR B C 1
ATOM 3259 O O . THR B 1 188 ? -3.037 20.219 16.031 1 98.5 188 THR B O 1
ATOM 3262 N N . PRO B 1 189 ? -1.514 18.609 15.938 1 98.88 189 PRO B N 1
ATOM 3263 C CA . PRO B 1 189 ? -1.252 18.922 14.531 1 98.88 189 PRO B CA 1
ATOM 3264 C C . PRO B 1 189 ? -2.389 18.5 13.609 1 98.88 189 PRO B C 1
ATOM 3266 O O . PRO B 1 189 ? -2.953 17.422 13.781 1 98.88 189 PRO B O 1
ATOM 3269 N N . GLN B 1 190 ? -2.719 19.344 12.617 1 98.81 190 GLN B N 1
ATOM 3270 C CA . GLN B 1 190 ? -3.855 19.109 11.734 1 98.81 190 GLN B CA 1
ATOM 3271 C C . GLN B 1 190 ? -3.5 19.438 10.281 1 98.81 190 GLN B C 1
ATOM 3273 O O . GLN B 1 190 ? -2.469 20.062 10.016 1 98.81 190 GLN B O 1
ATOM 3278 N N . HIS B 1 191 ? -4.258 18.938 9.391 1 98.88 191 HIS B N 1
ATOM 3279 C CA . HIS B 1 191 ? -4.164 19.266 7.977 1 98.88 191 HIS B CA 1
ATOM 3280 C C . HIS B 1 191 ? -5.539 19.25 7.312 1 98.88 191 HIS B C 1
ATOM 3282 O O . HIS B 1 191 ? -6.496 18.719 7.875 1 98.88 191 HIS B O 1
ATOM 3288 N N . PHE B 1 192 ? -5.652 19.922 6.141 1 98.44 192 PHE B N 1
ATOM 3289 C CA . PHE B 1 192 ? -6.773 19.781 5.219 1 98.44 192 PHE B CA 1
ATOM 3290 C C . PHE B 1 192 ? -6.496 18.703 4.188 1 98.44 192 PHE B C 1
ATOM 3292 O O . PHE B 1 192 ? -5.344 18.453 3.822 1 98.44 192 PHE B O 1
ATOM 3299 N N . SER B 1 193 ? -7.602 18.016 3.727 1 98.69 193 SER B N 1
ATOM 3300 C CA . SER B 1 193 ? -7.441 17.078 2.621 1 98.69 193 SER B CA 1
ATOM 3301 C C . SER B 1 193 ? -8.711 17 1.778 1 98.69 193 SER B C 1
ATOM 3303 O O . SER B 1 193 ? -9.773 17.438 2.207 1 98.69 193 SER B O 1
ATOM 3305 N N . GLY B 1 194 ? -8.516 16.469 0.553 1 98.38 194 GLY B N 1
ATOM 3306 C CA . GLY B 1 194 ? -9.68 16.297 -0.299 1 98.38 194 GLY B CA 1
ATOM 3307 C C . GLY B 1 194 ? -9.375 15.562 -1.589 1 98.38 194 GLY B C 1
ATOM 3308 O O . GLY B 1 194 ? -8.211 15.391 -1.949 1 98.38 194 GLY B O 1
ATOM 3309 N N . ALA B 1 195 ? -10.469 15.125 -2.242 1 98.38 195 ALA B N 1
ATOM 3310 C CA . ALA B 1 195 ? -10.352 14.523 -3.568 1 98.38 195 ALA B CA 1
ATOM 3311 C C . ALA B 1 195 ? -10.211 15.594 -4.648 1 98.38 195 ALA B C 1
ATOM 3313 O O . ALA B 1 195 ? -10.742 16.703 -4.504 1 98.38 195 ALA B O 1
ATOM 3314 N N . VAL B 1 196 ? -9.508 15.211 -5.652 1 98.38 196 VAL B N 1
ATOM 3315 C CA . VAL B 1 196 ? -9.281 16.141 -6.758 1 98.38 196 VAL B CA 1
ATOM 3316 C C . VAL B 1 196 ? -10.078 15.688 -7.98 1 98.38 196 VAL B C 1
ATOM 3318 O O . VAL B 1 196 ? -10.039 14.516 -8.359 1 98.38 196 VAL B O 1
ATOM 3321 N N . GLY B 1 197 ? -10.789 16.609 -8.602 1 96.38 197 GLY B N 1
ATOM 3322 C CA . GLY B 1 197 ? -11.453 16.344 -9.867 1 96.38 197 GLY B CA 1
ATOM 3323 C C . GLY B 1 197 ? -12.812 15.688 -9.703 1 96.38 197 GLY B C 1
ATOM 3324 O O . GLY B 1 197 ? -13.438 15.797 -8.648 1 96.38 197 GLY B O 1
ATOM 3325 N N . ASP B 1 198 ? -13.328 15.062 -10.734 1 96.62 198 ASP B N 1
ATOM 3326 C CA . ASP B 1 198 ? -14.688 14.547 -10.797 1 96.62 198 ASP B CA 1
ATOM 3327 C C . ASP B 1 198 ? -14.711 13.031 -10.641 1 96.62 198 ASP B C 1
ATOM 3329 O O . ASP B 1 198 ? -15.742 12.391 -10.875 1 96.62 198 ASP B O 1
ATOM 3333 N N . LEU B 1 199 ? -13.633 12.523 -10.266 1 96.19 199 LEU B N 1
ATOM 3334 C CA . LEU B 1 199 ? -13.539 11.086 -10.023 1 96.19 199 LEU B CA 1
ATOM 3335 C C . LEU B 1 199 ? -13.234 10.797 -8.562 1 96.19 199 LEU B C 1
ATOM 3337 O O . LEU B 1 199 ? -12.562 11.586 -7.895 1 96.19 199 LEU B O 1
ATOM 3341 N N . PRO B 1 200 ? -13.758 9.656 -8.102 1 97.94 200 PRO B N 1
ATOM 3342 C CA . PRO B 1 200 ? -13.352 9.25 -6.758 1 97.94 200 PRO B CA 1
ATOM 3343 C C . PRO B 1 200 ? -11.852 8.953 -6.66 1 97.94 200 PRO B C 1
ATOM 3345 O O . PRO B 1 200 ? -11.195 8.734 -7.684 1 97.94 200 PRO B O 1
ATOM 3348 N N . CYS B 1 201 ? -11.367 9.039 -5.441 1 98.56 201 CYS B N 1
ATOM 3349 C CA . CYS B 1 201 ? -9.984 8.648 -5.164 1 98.56 201 CYS B CA 1
ATOM 3350 C C . CYS B 1 201 ? -9.938 7.383 -4.32 1 98.56 201 CYS B C 1
ATOM 3352 O O . CYS B 1 201 ? -10.555 7.324 -3.252 1 98.56 201 CYS B O 1
ATOM 3354 N N . GLN B 1 202 ? -9.211 6.398 -4.82 1 98.81 202 GLN B N 1
ATOM 3355 C CA . GLN B 1 202 ? -9.023 5.152 -4.082 1 98.81 202 GLN B CA 1
ATOM 3356 C C . GLN B 1 202 ? -7.633 5.098 -3.445 1 98.81 202 GLN B C 1
ATOM 3358 O O . GLN B 1 202 ? -6.645 5.5 -4.062 1 98.81 202 GLN B O 1
ATOM 3363 N N . GLN B 1 203 ? -7.637 4.641 -2.146 1 98.94 203 GLN B N 1
ATOM 3364 C CA . GLN B 1 203 ? -6.395 4.609 -1.384 1 98.94 203 GLN B CA 1
ATOM 3365 C C . GLN B 1 203 ? -6.223 3.271 -0.667 1 98.94 203 GLN B C 1
ATOM 3367 O O . GLN B 1 203 ? -7.207 2.609 -0.334 1 98.94 203 GLN B O 1
ATOM 3372 N N . PHE B 1 204 ? -4.973 2.951 -0.5 1 98.94 204 PHE B N 1
ATOM 3373 C CA . PHE B 1 204 ? -4.547 1.937 0.457 1 98.94 204 PHE B CA 1
ATOM 3374 C C . PHE B 1 204 ? -3.852 2.576 1.651 1 98.94 204 PHE B C 1
ATOM 3376 O O . PHE B 1 204 ? -2.998 3.451 1.484 1 98.94 204 PHE B O 1
ATOM 3383 N N . ILE B 1 205 ? -4.207 2.113 2.848 1 98.94 205 ILE B N 1
ATOM 3384 C CA . ILE B 1 205 ? -3.623 2.65 4.074 1 98.94 205 ILE B CA 1
ATOM 3385 C C . ILE B 1 205 ? -3.166 1.505 4.973 1 98.94 205 ILE B C 1
ATOM 3387 O O . ILE B 1 205 ? -3.879 0.511 5.133 1 98.94 205 ILE B O 1
ATOM 3391 N N . ILE B 1 206 ? -1.962 1.573 5.492 1 98.94 206 ILE B N 1
ATOM 3392 C CA . ILE B 1 206 ? -1.51 0.709 6.574 1 98.94 206 ILE B CA 1
ATOM 3393 C C . ILE B 1 206 ? -1.216 1.55 7.816 1 98.94 206 ILE B C 1
ATOM 3395 O O . ILE B 1 206 ? -0.397 2.471 7.77 1 98.94 206 ILE B O 1
ATOM 3399 N N . GLN B 1 207 ? -1.894 1.195 8.859 1 98.88 207 GLN B N 1
ATOM 3400 C CA . GLN B 1 207 ? -1.618 1.799 10.156 1 98.88 207 GLN B CA 1
ATOM 3401 C C . GLN B 1 207 ? -0.634 0.952 10.961 1 98.88 207 GLN B C 1
ATOM 3403 O O . GLN B 1 207 ? -0.654 -0.278 10.875 1 98.88 207 GLN B O 1
ATOM 3408 N N . PHE B 1 208 ? 0.253 1.615 11.703 1 98.06 208 PHE B N 1
ATOM 3409 C CA . PHE B 1 208 ? 1.202 0.844 12.492 1 98.06 208 PHE B CA 1
ATOM 3410 C C . PHE B 1 208 ? 1.54 1.57 13.789 1 98.06 208 PHE B C 1
ATOM 3412 O O . PHE B 1 208 ? 1.249 2.76 13.938 1 98.06 208 PHE B O 1
ATOM 3419 N N . ASP B 1 209 ? 2.076 0.863 14.773 1 98.56 209 ASP B N 1
ATOM 3420 C CA . ASP B 1 209 ? 2.127 1.338 16.156 1 98.56 209 ASP B CA 1
ATOM 3421 C C . ASP B 1 209 ? 3.422 2.1 16.422 1 98.56 209 ASP B C 1
ATOM 3423 O O . ASP B 1 209 ? 4.004 1.978 17.5 1 98.56 209 ASP B O 1
ATOM 3427 N N . ARG B 1 210 ? 3.836 2.857 15.5 1 98.5 210 ARG B N 1
ATOM 3428 C CA . ARG B 1 210 ? 4.922 3.812 15.688 1 98.5 210 ARG B CA 1
ATOM 3429 C C . ARG B 1 210 ? 4.449 5.035 16.469 1 98.5 210 ARG B C 1
ATOM 3431 O O . ARG B 1 210 ? 3.35 5.539 16.234 1 98.5 210 ARG B O 1
ATOM 3438 N N . SER B 1 211 ? 5.309 5.504 17.469 1 98.69 211 SER B N 1
ATOM 3439 C CA . SER B 1 211 ? 4.953 6.723 18.188 1 98.69 211 SER B CA 1
ATOM 3440 C C . SER B 1 211 ? 5.082 7.949 17.281 1 98.69 211 SER B C 1
ATOM 3442 O O . SER B 1 211 ? 6.086 8.109 16.578 1 98.69 211 SER B O 1
ATOM 3444 N N . PRO B 1 212 ? 4.02 8.742 17.312 1 98.81 212 PRO B N 1
ATOM 3445 C CA . PRO B 1 212 ? 4.176 9.992 16.562 1 98.81 212 PRO B CA 1
ATOM 3446 C C . PRO B 1 212 ? 5.305 10.867 17.094 1 98.81 212 PRO B C 1
ATOM 3448 O O . PRO B 1 212 ? 5.543 10.898 18.312 1 98.81 212 PRO B O 1
ATOM 3451 N N . GLU B 1 213 ? 5.973 11.562 16.141 1 98.81 213 GLU B N 1
ATOM 3452 C CA . GLU B 1 213 ? 7.113 12.398 16.5 1 98.81 213 GLU B CA 1
ATOM 3453 C C . GLU B 1 213 ? 6.938 13.828 15.984 1 98.81 213 GLU B C 1
ATOM 3455 O O . GLU B 1 213 ? 6.137 14.07 15.078 1 98.81 213 GLU B O 1
ATOM 3460 N N . VAL B 1 214 ? 7.668 14.766 16.609 1 98.88 214 VAL B N 1
ATOM 3461 C CA . VAL B 1 214 ? 7.77 16.141 16.109 1 98.88 214 VAL B CA 1
ATOM 3462 C C . VAL B 1 214 ? 9.203 16.422 15.672 1 98.88 214 VAL B C 1
ATOM 3464 O O . VAL B 1 214 ? 10.133 15.734 16.094 1 98.88 214 VAL B O 1
ATOM 3467 N N . ASP B 1 215 ? 9.359 17.328 14.797 1 98.88 215 ASP B N 1
ATOM 3468 C CA . ASP B 1 215 ? 10.648 17.812 14.344 1 98.88 215 ASP B CA 1
ATOM 3469 C C . ASP B 1 215 ? 11.531 16.672 13.836 1 98.88 215 ASP B C 1
ATOM 3471 O O . ASP B 1 215 ? 12.719 16.609 14.164 1 98.88 215 ASP B O 1
ATOM 3475 N N . ASN B 1 216 ? 10.953 15.75 13.164 1 98.62 216 ASN B N 1
ATOM 3476 C CA . ASN B 1 216 ? 11.672 14.617 12.586 1 98.62 216 ASN B CA 1
ATOM 3477 C C . ASN B 1 216 ? 11.391 14.469 11.094 1 98.62 216 ASN B C 1
ATOM 3479 O O . ASN B 1 216 ? 10.781 13.484 10.664 1 98.62 216 ASN B O 1
ATOM 3483 N N . PRO B 1 217 ? 11.82 15.438 10.281 1 98.62 217 PRO B N 1
ATOM 3484 C CA . PRO B 1 217 ? 11.656 15.297 8.828 1 98.62 217 PRO B CA 1
ATOM 3485 C C . PRO B 1 217 ? 12.508 14.164 8.25 1 98.62 217 PRO B C 1
ATOM 3487 O O . PRO B 1 217 ? 13.641 13.953 8.688 1 98.62 217 PRO B O 1
ATOM 3490 N N . GLU B 1 218 ? 12.008 13.422 7.281 1 98.19 218 GLU B N 1
ATOM 3491 C CA . GLU B 1 218 ? 12.641 12.359 6.504 1 98.19 218 GLU B CA 1
ATOM 3492 C C . GLU B 1 218 ? 13.125 11.227 7.41 1 98.19 218 GLU B C 1
ATOM 3494 O O . GLU B 1 218 ? 14.312 10.891 7.402 1 98.19 218 GLU B O 1
ATOM 3499 N N . PRO B 1 219 ? 12.211 10.578 8.125 1 98.25 219 PRO B N 1
ATOM 3500 C CA . PRO B 1 219 ? 12.617 9.586 9.133 1 98.25 219 PRO B CA 1
ATOM 3501 C C . PRO B 1 219 ? 13.109 8.281 8.516 1 98.25 219 PRO B C 1
ATOM 3503 O O . PRO B 1 219 ? 13.68 7.445 9.219 1 98.25 219 PRO B O 1
ATOM 3506 N N . PHE B 1 220 ? 12.836 8.133 7.242 1 97.44 220 PHE B N 1
ATOM 3507 C CA . PHE B 1 220 ? 13.211 6.859 6.629 1 97.44 220 PHE B CA 1
ATOM 3508 C C . PHE B 1 220 ? 14.219 7.07 5.508 1 97.44 220 PHE B C 1
ATOM 3510 O O . PHE B 1 220 ? 14.086 8 4.715 1 97.44 220 PHE B O 1
#

Nearest PDB structures (foldseek):
  4bif-assembly1_C  TM=5.687E-01  e=4.779E-04  Granulicella tundricola MP5ACTX9
  4uxa-assembly9_L  TM=5.462E-01  e=5.342E-04  Granulicella tundricola
  4f8a-assembly1_A  TM=6.538E-01  e=1.989E-02  Mus musculus
  5va3-assembly1_A  TM=6.505E-01  e=8.456E-02  Homo sapiens
  5va2-assembly1_A  TM=6.143E-01  e=1.248E-01  Homo sapiens

InterPro domains:
  IPR011051 RmlC-like cupin domain superfamily [SSF51182] (115-213)

Organism: NCBI:txid1480154